Protein AF-A0ABD2KGS9-F1 (afdb_monomer_lite)

pLDDT: mean 76.17, std 18.94, range [27.75, 94.12]

Structure (mmCIF, N/CA/C/O backbone):
data_AF-A0ABD2KGS9-F1
#
_entry.id   AF-A0ABD2KGS9-F1
#
loop_
_atom_site.group_PDB
_atom_site.id
_atom_site.type_symbol
_atom_site.label_atom_id
_atom_site.label_alt_id
_atom_site.label_comp_id
_atom_site.label_asym_id
_atom_site.label_entity_id
_atom_site.label_seq_id
_atom_site.pdbx_PDB_ins_code
_atom_site.Cartn_x
_atom_site.Cartn_y
_atom_site.Cartn_z
_atom_site.occupancy
_atom_site.B_iso_or_equiv
_atom_site.auth_seq_id
_atom_site.auth_comp_id
_atom_site.auth_asym_id
_atom_site.auth_atom_id
_atom_site.pdbx_PDB_model_num
ATOM 1 N N . MET A 1 1 ? 25.150 28.101 -69.574 1.00 41.12 1 MET A N 1
ATOM 2 C CA . MET A 1 1 ? 26.109 28.649 -70.566 1.00 41.12 1 MET A CA 1
ATOM 3 C C . MET A 1 1 ? 27.045 29.730 -70.005 1.00 41.12 1 MET A C 1
ATOM 5 O O . MET A 1 1 ? 28.143 29.853 -70.524 1.00 41.12 1 MET A O 1
ATOM 9 N N . SER A 1 2 ? 26.697 30.440 -68.920 1.00 49.00 2 SER A N 1
ATOM 10 C CA . SER A 1 2 ? 27.538 31.508 -68.332 1.00 49.00 2 SER A CA 1
ATOM 11 C C . SER A 1 2 ? 28.884 31.033 -67.732 1.00 49.00 2 SER A C 1
ATOM 13 O O . SER A 1 2 ? 29.925 31.628 -67.996 1.00 49.00 2 SER A O 1
ATOM 15 N N . PHE A 1 3 ? 28.912 29.901 -67.014 1.00 45.78 3 PHE A N 1
ATOM 16 C CA . PHE A 1 3 ? 30.127 29.420 -66.328 1.00 45.78 3 PHE A CA 1
ATOM 17 C C . PHE A 1 3 ? 31.269 28.973 -67.258 1.00 45.78 3 PHE A C 1
ATOM 19 O O . PHE A 1 3 ? 32.430 29.239 -66.960 1.00 45.78 3 PHE A O 1
ATOM 26 N N . LYS A 1 4 ? 30.957 28.325 -68.393 1.00 53.78 4 LYS A N 1
ATOM 27 C CA . LYS A 1 4 ? 31.978 27.958 -69.395 1.00 53.78 4 LYS A CA 1
ATOM 28 C C . LYS A 1 4 ? 32.600 29.213 -70.008 1.00 53.78 4 LYS A C 1
ATOM 30 O O . LYS A 1 4 ? 33.811 29.352 -69.982 1.00 53.78 4 LYS A O 1
ATOM 35 N N . SER A 1 5 ? 31.770 30.183 -70.400 1.00 55.91 5 SER A N 1
ATOM 36 C CA . SER A 1 5 ? 32.250 31.462 -70.938 1.00 55.91 5 SER A CA 1
ATOM 37 C C . SER A 1 5 ? 33.110 32.247 -69.937 1.00 55.91 5 SER A C 1
ATOM 39 O O . SER A 1 5 ? 34.091 32.856 -70.340 1.00 55.91 5 SER A O 1
ATOM 41 N N . SER A 1 6 ? 32.796 32.205 -68.636 1.00 67.62 6 SER A N 1
ATOM 42 C CA . SER A 1 6 ? 33.619 32.858 -67.608 1.00 67.62 6 SER A CA 1
ATOM 43 C C . SER A 1 6 ? 34.968 32.170 -67.399 1.00 67.62 6 SER A C 1
ATOM 45 O O . SER A 1 6 ? 35.981 32.852 -67.299 1.00 67.62 6 SER A O 1
ATOM 47 N N . ARG A 1 7 ? 34.996 30.833 -67.338 1.00 73.69 7 ARG A N 1
ATOM 48 C CA . ARG A 1 7 ? 36.241 30.069 -67.176 1.00 73.69 7 ARG A CA 1
ATOM 49 C C . ARG A 1 7 ? 37.152 30.230 -68.386 1.00 73.69 7 ARG A C 1
ATOM 51 O O . ARG A 1 7 ? 38.348 30.434 -68.226 1.00 73.69 7 ARG A O 1
ATOM 58 N N . ASP A 1 8 ? 36.576 30.146 -69.579 1.00 76.56 8 ASP A N 1
ATOM 59 C CA . ASP A 1 8 ? 37.339 30.206 -70.819 1.00 76.56 8 ASP A CA 1
ATOM 60 C C . ASP A 1 8 ? 37.944 31.621 -71.005 1.00 76.56 8 ASP A C 1
ATOM 62 O O . ASP A 1 8 ? 39.112 31.731 -71.362 1.00 76.56 8 ASP A O 1
ATOM 66 N N . LYS A 1 9 ? 37.241 32.689 -70.581 1.00 78.00 9 LYS A N 1
ATOM 67 C CA . LYS A 1 9 ? 37.803 34.054 -70.460 1.00 78.00 9 LYS A CA 1
ATOM 68 C C . LYS A 1 9 ? 38.921 34.167 -69.419 1.00 78.00 9 LYS A C 1
ATOM 70 O O . LYS A 1 9 ? 39.892 34.882 -69.633 1.00 78.00 9 LYS A O 1
ATOM 75 N N . SER A 1 10 ? 38.804 33.490 -68.275 1.00 79.06 10 SER A N 1
ATOM 76 C CA . SER A 1 10 ? 39.870 33.486 -67.262 1.00 79.06 10 SER A CA 1
ATOM 77 C C . SER A 1 10 ? 41.140 32.800 -67.767 1.00 79.06 10 SER A C 1
ATOM 79 O O . SER A 1 10 ? 42.231 33.282 -67.485 1.00 79.06 10 SER A O 1
ATOM 81 N N . ILE A 1 11 ? 41.007 31.713 -68.532 1.00 82.62 11 ILE A N 1
ATOM 82 C CA . ILE A 1 11 ? 42.145 31.035 -69.171 1.00 82.62 11 ILE A CA 1
ATOM 83 C C . ILE A 1 11 ? 42.798 31.963 -70.200 1.00 82.62 11 ILE A C 1
ATOM 85 O O . ILE A 1 11 ? 44.017 32.105 -70.209 1.00 82.62 11 ILE A O 1
ATOM 89 N N . GLU A 1 12 ? 41.993 32.638 -71.018 1.00 82.81 12 GLU A N 1
ATOM 90 C CA . GLU A 1 12 ? 42.474 33.602 -72.009 1.00 82.81 12 GLU A CA 1
ATOM 91 C C . GLU A 1 12 ? 43.235 34.770 -71.358 1.00 82.81 12 GLU A C 1
ATOM 93 O O . GLU A 1 12 ? 44.337 35.102 -71.788 1.00 82.81 12 GLU A O 1
ATOM 98 N N . ASN A 1 13 ? 42.733 35.311 -70.244 1.00 84.12 13 ASN A N 1
ATOM 99 C CA . ASN A 1 13 ? 43.433 36.347 -69.477 1.00 84.12 13 ASN A CA 1
ATOM 100 C C . ASN A 1 13 ? 44.785 35.871 -68.921 1.00 84.12 13 ASN A C 1
ATOM 102 O O . ASN A 1 13 ? 45.745 36.639 -68.921 1.00 84.12 13 ASN A O 1
ATOM 106 N N . VAL A 1 14 ? 44.880 34.619 -68.455 1.00 83.94 14 VAL A N 1
ATOM 107 C CA . VAL A 1 14 ? 46.152 34.042 -67.982 1.00 83.94 14 VAL A CA 1
ATOM 108 C C . VAL A 1 14 ? 47.148 33.926 -69.136 1.00 83.94 14 VAL A C 1
ATOM 110 O O . VAL A 1 14 ? 48.306 34.298 -68.972 1.00 83.94 14 VAL A O 1
ATOM 113 N N . ILE A 1 15 ? 46.700 33.480 -70.312 1.00 86.38 15 ILE A N 1
ATOM 114 C CA . ILE A 1 15 ? 47.547 33.387 -71.509 1.00 86.38 15 ILE A CA 1
ATOM 115 C C . ILE A 1 15 ? 48.063 34.774 -71.917 1.00 86.38 15 ILE A C 1
ATOM 117 O O . ILE A 1 15 ? 49.263 34.932 -72.130 1.00 86.38 15 ILE A O 1
ATOM 121 N N . ILE A 1 16 ? 47.187 35.783 -71.961 1.00 85.94 16 ILE A N 1
ATOM 122 C CA . ILE A 1 16 ? 47.559 37.166 -72.301 1.00 85.94 16 ILE A CA 1
ATOM 123 C C . ILE A 1 16 ? 48.549 37.736 -71.277 1.00 85.94 16 ILE A C 1
ATOM 125 O O . ILE A 1 16 ? 49.532 38.368 -71.657 1.00 85.94 16 ILE A O 1
ATOM 129 N N . SER A 1 17 ? 48.332 37.493 -69.980 1.00 86.12 17 SER A N 1
ATOM 130 C CA . SER A 1 17 ? 49.251 37.947 -68.931 1.00 86.12 17 SER A CA 1
ATOM 131 C C . SER A 1 17 ? 50.634 37.321 -69.095 1.00 86.12 17 SER A C 1
ATOM 133 O O . SER A 1 17 ? 51.626 38.037 -69.057 1.00 86.12 17 SER A O 1
ATOM 135 N N . VAL A 1 18 ? 50.707 36.009 -69.335 1.00 85.38 18 VAL A N 1
ATOM 136 C CA . VAL A 1 18 ? 51.978 35.312 -69.573 1.00 85.38 18 VAL A CA 1
ATOM 137 C C . VAL A 1 18 ? 52.679 35.873 -70.815 1.00 85.38 18 VAL A C 1
ATOM 139 O O . VAL A 1 18 ? 53.872 36.159 -70.767 1.00 85.38 18 VAL A O 1
ATOM 142 N N . GLN A 1 19 ? 51.948 36.110 -71.908 1.00 85.12 19 GLN A N 1
ATOM 143 C CA . GLN A 1 19 ? 52.502 36.698 -73.134 1.00 85.12 19 GLN A CA 1
ATOM 144 C C . GLN A 1 19 ? 53.057 38.114 -72.923 1.00 85.12 19 GLN A C 1
ATOM 146 O O . GLN A 1 19 ? 54.140 38.420 -73.422 1.00 85.12 19 GLN A O 1
ATOM 151 N N . ASN A 1 20 ? 52.356 38.960 -72.165 1.00 86.50 20 ASN A N 1
ATOM 152 C CA . ASN A 1 20 ? 52.815 40.312 -71.848 1.00 86.50 20 ASN A CA 1
ATOM 153 C C . ASN A 1 20 ? 54.090 40.297 -70.989 1.00 86.50 20 ASN A C 1
ATOM 155 O O . ASN A 1 20 ? 55.019 41.050 -71.277 1.00 86.50 20 ASN A O 1
ATOM 159 N N . GLU A 1 21 ? 54.169 39.413 -69.989 1.00 85.69 21 GLU A N 1
ATOM 160 C CA . GLU A 1 21 ? 55.353 39.272 -69.129 1.00 85.69 21 GLU A CA 1
ATOM 161 C C . GLU A 1 21 ? 56.570 38.744 -69.903 1.00 85.69 21 GLU A C 1
ATOM 163 O O . GLU A 1 21 ? 57.668 39.278 -69.759 1.00 85.69 21 GLU A O 1
ATOM 168 N N . PHE A 1 22 ? 56.397 37.763 -70.799 1.00 83.31 22 PHE A N 1
ATOM 169 C CA . PHE A 1 22 ? 57.482 37.337 -71.697 1.00 83.31 22 PHE A CA 1
ATOM 170 C C . PHE A 1 22 ? 57.884 38.438 -72.690 1.00 83.31 22 PHE A C 1
ATOM 172 O O . PHE A 1 22 ? 59.067 38.587 -73.000 1.00 83.31 22 PHE A O 1
ATOM 179 N N . GLY A 1 23 ? 56.928 39.250 -73.156 1.00 83.19 23 GLY A N 1
ATOM 180 C CA . GLY A 1 23 ? 57.206 40.444 -73.955 1.00 83.19 23 GLY A CA 1
ATOM 181 C C . GLY A 1 23 ? 58.060 41.469 -73.202 1.00 83.19 23 GLY A C 1
ATOM 182 O O . GLY A 1 23 ? 59.012 42.009 -73.763 1.00 83.19 23 GLY A O 1
ATOM 183 N N . TYR A 1 24 ? 57.771 41.689 -71.919 1.00 86.62 24 TYR A N 1
ATOM 184 C CA . TYR A 1 24 ? 58.546 42.575 -71.050 1.00 86.62 24 TYR A CA 1
ATOM 185 C C . TYR A 1 24 ? 59.936 42.008 -70.716 1.00 86.62 24 TYR A C 1
ATOM 187 O O . TYR A 1 24 ? 60.931 42.728 -70.794 1.00 86.62 24 TYR A O 1
ATOM 195 N N . LEU A 1 25 ? 60.041 40.705 -70.432 1.00 83.31 25 LEU A N 1
ATOM 196 C CA . LEU A 1 25 ? 61.323 40.019 -70.229 1.00 83.31 25 LEU A CA 1
ATOM 197 C C . LEU A 1 25 ? 62.237 40.144 -71.453 1.00 83.31 25 LEU A C 1
ATOM 199 O O . LEU A 1 25 ? 63.425 40.419 -71.294 1.00 83.31 25 LEU A O 1
ATOM 203 N N . ASN A 1 26 ? 61.686 40.037 -72.665 1.00 82.88 26 ASN A N 1
ATOM 204 C CA . ASN A 1 26 ? 62.447 40.256 -73.895 1.00 82.88 26 ASN A CA 1
ATOM 205 C C . ASN A 1 26 ? 63.000 41.688 -73.996 1.00 82.88 26 ASN A C 1
ATOM 207 O O . ASN A 1 26 ? 64.177 41.851 -74.308 1.00 82.88 26 ASN A O 1
ATOM 211 N N . GLN A 1 27 ? 62.210 42.710 -73.643 1.00 84.94 27 GLN A N 1
ATOM 212 C CA . GLN A 1 27 ? 62.681 44.105 -73.602 1.00 84.94 27 GLN A CA 1
ATOM 213 C C . GLN A 1 27 ? 63.803 44.315 -72.567 1.00 84.94 27 GLN A C 1
ATOM 215 O O . GLN A 1 27 ? 64.770 45.044 -72.815 1.00 84.94 27 GLN A O 1
ATOM 220 N N . LEU A 1 28 ? 63.714 43.655 -71.406 1.00 85.06 28 LEU A N 1
ATOM 221 C CA . LEU A 1 28 ? 64.772 43.684 -70.392 1.00 85.06 28 LEU A CA 1
ATOM 222 C C . LEU A 1 28 ? 66.054 43.002 -70.887 1.00 85.06 28 LEU A C 1
ATOM 224 O O . LEU A 1 28 ? 67.150 43.523 -70.678 1.00 85.06 28 LEU A O 1
ATOM 228 N N . TRP A 1 29 ? 65.938 41.863 -71.569 1.00 87.50 29 TRP A N 1
ATOM 229 C CA . TRP A 1 29 ? 67.087 41.163 -72.146 1.00 87.50 29 TRP A CA 1
ATOM 230 C C . TRP A 1 29 ? 67.730 41.935 -73.304 1.00 87.50 29 TRP A C 1
ATOM 232 O O . TRP A 1 29 ? 68.954 41.884 -73.450 1.00 87.50 29 TRP A O 1
ATOM 242 N N . ASP A 1 30 ? 66.944 42.699 -74.069 1.00 84.62 30 ASP A N 1
ATOM 243 C CA . ASP A 1 30 ? 67.439 43.628 -75.094 1.00 84.62 30 ASP A CA 1
ATOM 244 C C . ASP A 1 30 ? 68.266 44.766 -74.496 1.00 84.62 30 ASP A C 1
ATOM 246 O O . ASP A 1 30 ? 69.309 45.118 -75.044 1.00 84.62 30 ASP A O 1
ATOM 250 N N . THR A 1 31 ? 67.864 45.274 -73.329 1.00 86.25 31 THR A N 1
ATOM 251 C CA . THR A 1 31 ? 68.583 46.343 -72.612 1.00 86.25 31 THR A CA 1
ATOM 252 C C . THR A 1 31 ? 69.972 45.896 -72.135 1.00 86.25 31 THR A C 1
ATOM 254 O O . THR A 1 31 ? 70.900 46.699 -72.073 1.00 86.25 31 THR A O 1
ATOM 257 N N . VAL A 1 32 ? 70.137 44.609 -71.812 1.00 85.25 32 VAL A N 1
ATOM 258 C CA . VAL A 1 32 ? 71.401 44.026 -71.319 1.00 85.25 32 VAL A CA 1
ATOM 259 C C . VAL A 1 32 ? 72.200 43.349 -72.450 1.00 85.25 32 VAL A C 1
ATOM 261 O O . VAL A 1 32 ? 73.261 42.786 -72.201 1.00 85.25 32 VAL A O 1
ATOM 264 N N . HIS A 1 33 ? 71.721 43.407 -73.702 1.00 79.38 33 HIS A N 1
ATOM 265 C CA . HIS A 1 33 ? 72.323 42.743 -74.868 1.00 79.38 33 HIS A CA 1
ATOM 266 C C . HIS A 1 33 ? 72.611 41.242 -74.651 1.00 79.38 33 HIS A C 1
ATOM 268 O O . HIS A 1 33 ? 73.659 40.733 -75.044 1.00 79.38 33 HIS A O 1
ATOM 274 N N . MET A 1 34 ? 71.673 40.523 -74.024 1.00 82.88 34 MET A N 1
ATOM 275 C CA . MET A 1 34 ? 71.798 39.077 -73.791 1.00 82.88 34 MET A CA 1
ATOM 276 C C . MET A 1 34 ? 71.749 38.299 -75.113 1.00 82.88 34 MET A C 1
ATOM 278 O O . MET A 1 34 ? 70.904 38.595 -75.962 1.00 82.88 34 MET A O 1
ATOM 282 N N . ASP A 1 35 ? 72.613 37.296 -75.268 1.00 85.62 35 ASP A N 1
ATOM 283 C CA . ASP A 1 35 ? 72.677 36.431 -76.443 1.00 85.62 35 ASP A CA 1
ATOM 284 C C . ASP A 1 35 ? 71.464 35.490 -76.539 1.00 85.62 35 ASP A C 1
ATOM 286 O O . ASP A 1 35 ? 70.874 35.081 -75.538 1.00 85.62 35 ASP A O 1
ATOM 290 N N . LEU A 1 36 ? 71.079 35.159 -77.775 1.00 80.88 36 LEU A N 1
ATOM 291 C CA . LEU A 1 36 ? 69.910 34.326 -78.082 1.00 80.88 36 LEU A CA 1
ATOM 292 C C . LEU A 1 36 ? 69.905 32.969 -77.347 1.00 80.88 36 LEU A C 1
ATOM 294 O O . LEU A 1 36 ? 68.881 32.672 -76.733 1.00 80.88 36 LEU A O 1
ATOM 298 N N . PRO A 1 37 ? 71.012 32.197 -77.296 1.00 83.69 37 PRO A N 1
ATOM 299 C CA . PRO A 1 37 ? 71.031 30.907 -76.598 1.00 83.69 37 PRO A CA 1
ATOM 300 C C . PRO A 1 37 ? 70.708 31.014 -75.100 1.00 83.69 37 PRO A C 1
ATOM 302 O O . PRO A 1 37 ? 69.987 30.183 -74.552 1.00 83.69 37 PRO A O 1
ATOM 305 N N . THR A 1 38 ? 71.194 32.062 -74.425 1.00 82.62 38 THR A N 1
ATOM 306 C CA . THR A 1 38 ? 70.916 32.284 -72.996 1.00 82.62 38 THR A CA 1
ATOM 307 C C . THR A 1 38 ? 69.462 32.697 -72.754 1.00 82.62 38 THR A C 1
ATOM 309 O O . THR A 1 38 ? 68.870 32.308 -71.744 1.00 82.62 38 THR A O 1
ATOM 312 N N . ARG A 1 39 ? 68.857 33.460 -73.676 1.00 84.56 39 ARG A N 1
ATOM 313 C CA . ARG A 1 39 ? 67.427 33.810 -73.609 1.00 84.56 39 ARG A CA 1
ATOM 314 C C . ARG A 1 39 ? 66.546 32.586 -73.813 1.00 84.56 39 ARG A C 1
ATOM 316 O O . ARG A 1 39 ? 65.623 32.385 -73.032 1.00 84.56 39 ARG A O 1
ATOM 323 N N . GLU A 1 40 ? 66.850 31.771 -74.821 1.00 83.19 40 GLU A N 1
ATOM 324 C CA . GLU A 1 40 ? 66.139 30.517 -75.097 1.00 83.19 40 GLU A CA 1
ATOM 325 C C . GLU A 1 40 ? 66.182 29.596 -73.875 1.00 83.19 40 GLU A C 1
ATOM 327 O O . GLU A 1 40 ? 65.127 29.190 -73.400 1.00 83.19 40 GLU A O 1
ATOM 332 N N . CYS A 1 41 ? 67.357 29.410 -73.265 1.00 85.25 41 CYS A N 1
ATOM 333 C CA . CYS A 1 41 ? 67.514 28.624 -72.038 1.00 85.25 41 CYS A CA 1
ATOM 334 C C . CYS A 1 41 ? 66.646 29.150 -70.873 1.00 85.25 41 CYS A C 1
ATOM 336 O O . CYS A 1 41 ? 65.931 28.389 -70.226 1.00 85.25 41 CYS A O 1
ATOM 338 N N . ARG A 1 42 ? 66.614 30.471 -70.632 1.00 85.38 42 ARG A N 1
ATOM 339 C CA . ARG A 1 42 ? 65.773 31.065 -69.570 1.00 85.38 42 ARG A CA 1
ATOM 340 C C . ARG A 1 42 ? 64.272 30.960 -69.853 1.00 85.38 42 ARG A C 1
ATOM 342 O O . ARG A 1 42 ? 63.481 30.819 -68.919 1.00 85.38 42 ARG A O 1
ATOM 349 N N . VAL A 1 43 ? 63.861 31.058 -71.119 1.00 84.94 43 VAL A N 1
ATOM 350 C CA . VAL A 1 43 ? 62.463 30.840 -71.528 1.00 84.94 43 VAL A CA 1
ATOM 351 C C . VAL A 1 43 ? 62.083 29.372 -71.359 1.00 84.94 43 VAL A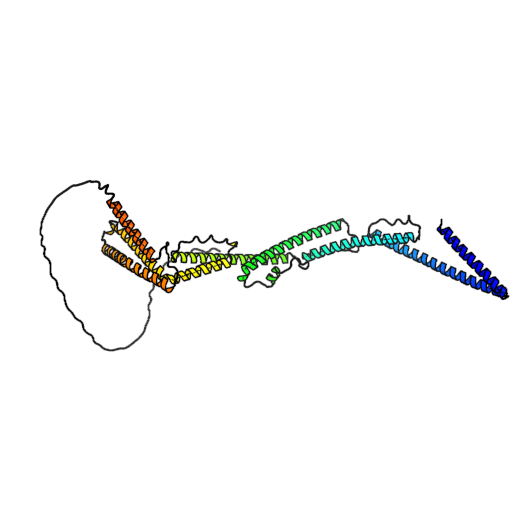 C 1
ATOM 353 O O . VAL A 1 43 ? 60.986 29.093 -70.875 1.00 84.94 43 VAL A O 1
ATOM 356 N N . GLU A 1 44 ? 62.976 28.449 -71.711 1.00 85.38 44 GLU A N 1
ATOM 357 C CA . GLU A 1 44 ? 62.795 27.010 -71.514 1.00 85.38 44 GLU A CA 1
ATOM 358 C C . GLU A 1 44 ? 62.632 26.672 -70.030 1.00 85.38 44 GLU A C 1
ATOM 360 O O . GLU A 1 44 ? 61.642 26.033 -69.677 1.00 85.38 44 GLU A O 1
ATOM 365 N N . GLU A 1 45 ? 63.497 27.191 -69.151 1.00 85.88 45 GLU A N 1
ATOM 366 C CA . GLU A 1 45 ? 63.371 27.034 -67.694 1.00 85.88 45 GLU A CA 1
ATOM 367 C C . GLU A 1 45 ? 62.014 27.556 -67.185 1.00 85.88 45 GLU A C 1
ATOM 369 O O . GLU A 1 45 ? 61.298 26.867 -66.454 1.00 85.88 45 GLU A O 1
ATOM 374 N N . ALA A 1 46 ? 61.603 28.760 -67.602 1.00 85.25 46 ALA A N 1
ATOM 375 C CA . ALA A 1 46 ? 60.315 29.341 -67.216 1.00 85.25 46 ALA A CA 1
ATOM 376 C C . ALA A 1 46 ? 59.116 28.515 -67.722 1.00 85.25 46 ALA A C 1
ATOM 378 O O . ALA A 1 46 ? 58.133 28.321 -66.996 1.00 85.25 46 ALA A O 1
ATOM 379 N N . CYS A 1 47 ? 59.191 27.996 -68.950 1.00 84.31 47 CYS A N 1
ATOM 380 C CA . CYS A 1 47 ? 58.181 27.100 -69.506 1.00 84.31 47 CYS A CA 1
ATOM 381 C C . CYS A 1 47 ? 58.140 25.764 -68.758 1.00 84.31 47 CYS A C 1
ATOM 383 O O . CYS A 1 47 ? 57.050 25.264 -68.475 1.00 84.31 47 CYS A O 1
ATOM 385 N N . GLU A 1 48 ? 59.292 25.218 -68.372 1.00 89.38 48 GLU A N 1
ATOM 386 C CA . GLU A 1 48 ? 59.390 24.006 -67.565 1.00 89.38 48 GLU A CA 1
ATOM 387 C C . GLU A 1 48 ? 58.717 24.199 -66.197 1.00 89.38 48 GLU A C 1
ATOM 389 O O . GLU A 1 48 ? 57.906 23.365 -65.785 1.00 89.38 48 GLU A O 1
ATOM 394 N N . PHE A 1 49 ? 58.941 25.335 -65.525 1.00 88.88 49 PHE A N 1
ATOM 395 C CA . PHE A 1 49 ? 58.251 25.667 -64.272 1.00 88.88 49 PHE A CA 1
ATOM 396 C C . PHE A 1 49 ? 56.726 25.743 -64.437 1.00 88.88 49 PHE A C 1
ATOM 398 O O . PHE A 1 49 ? 55.993 25.171 -63.623 1.00 88.88 49 PHE A O 1
ATOM 405 N N . MET A 1 50 ? 56.230 26.401 -65.491 1.00 87.81 50 MET A N 1
ATOM 406 C CA . MET A 1 50 ? 54.787 26.480 -65.766 1.00 87.81 50 MET A CA 1
ATOM 407 C C . MET A 1 50 ? 54.182 25.102 -66.063 1.00 87.81 50 MET A C 1
ATOM 409 O O . MET A 1 50 ? 53.113 24.768 -65.542 1.00 87.81 50 MET A O 1
ATOM 413 N N . ILE A 1 51 ? 54.867 24.274 -66.857 1.00 87.56 51 ILE A N 1
ATOM 414 C CA . ILE A 1 51 ? 54.437 22.904 -67.160 1.00 87.56 51 ILE A CA 1
ATOM 415 C C . ILE A 1 51 ? 54.393 22.069 -65.879 1.00 87.56 51 ILE A C 1
ATOM 417 O O . ILE A 1 51 ? 53.398 21.384 -65.631 1.00 87.56 51 ILE A O 1
ATOM 421 N N . ASN A 1 52 ? 55.423 22.155 -65.038 1.00 91.94 52 ASN A N 1
ATOM 422 C CA . ASN A 1 52 ? 55.479 21.448 -63.762 1.00 91.94 52 ASN A CA 1
ATOM 423 C C . ASN A 1 52 ? 54.327 21.864 -62.836 1.00 91.94 52 ASN A C 1
ATOM 425 O O . ASN A 1 52 ? 53.658 20.997 -62.270 1.00 91.94 52 ASN A O 1
ATOM 429 N N . LEU A 1 53 ? 54.018 23.161 -62.736 1.00 91.12 53 LEU A N 1
ATOM 430 C CA . LEU A 1 53 ? 52.884 23.649 -61.944 1.00 91.12 53 LEU A CA 1
ATOM 431 C C . LEU A 1 53 ? 51.542 23.101 -62.458 1.00 91.12 53 LEU A C 1
ATOM 433 O O . LEU A 1 53 ? 50.740 22.591 -61.673 1.00 91.12 53 LEU A O 1
ATOM 437 N N . LEU A 1 54 ? 51.304 23.141 -63.773 1.00 88.94 54 LEU A N 1
ATOM 438 C CA . LEU A 1 54 ? 50.087 22.586 -64.376 1.00 88.94 54 LEU A CA 1
ATOM 439 C C . LEU A 1 54 ? 49.981 21.071 -64.166 1.00 88.94 54 LEU A C 1
ATOM 441 O O . LEU A 1 54 ? 48.889 20.557 -63.926 1.00 88.94 54 LEU A O 1
ATOM 445 N N . GLN A 1 55 ? 51.101 20.345 -64.206 1.00 91.06 55 GLN A N 1
ATOM 446 C CA . GLN A 1 55 ? 51.129 18.918 -63.887 1.00 91.06 55 GLN A CA 1
ATOM 447 C C . GLN A 1 55 ? 50.806 18.644 -62.415 1.00 91.06 55 GLN A C 1
ATOM 449 O O . GLN A 1 55 ? 50.106 17.672 -62.132 1.00 91.06 55 GLN A O 1
ATOM 454 N N . VAL A 1 56 ? 51.283 19.477 -61.484 1.00 92.44 56 VAL A N 1
ATOM 455 C CA . VAL A 1 56 ? 50.941 19.372 -60.056 1.00 92.44 56 VAL A CA 1
ATOM 456 C C . VAL A 1 56 ? 49.440 19.578 -59.851 1.00 92.44 56 VAL A C 1
ATOM 458 O O . VAL A 1 56 ? 48.807 18.735 -59.216 1.00 92.44 56 VAL A O 1
ATOM 461 N N . ILE A 1 57 ? 48.858 20.621 -60.454 1.00 90.44 57 ILE A N 1
ATOM 462 C CA . ILE A 1 57 ? 47.413 20.897 -60.383 1.00 90.44 57 ILE A CA 1
ATOM 463 C C . ILE A 1 57 ? 46.612 19.750 -61.009 1.00 90.44 57 ILE A C 1
ATOM 465 O O . ILE A 1 57 ? 45.651 19.255 -60.425 1.00 90.44 57 ILE A O 1
ATOM 469 N N . ARG A 1 58 ? 47.025 19.253 -62.180 1.00 91.12 58 ARG A N 1
ATOM 470 C CA . ARG A 1 58 ? 46.355 18.112 -62.817 1.00 91.12 58 ARG A CA 1
ATOM 471 C C . ARG A 1 58 ? 46.389 16.875 -61.920 1.00 91.12 58 ARG A C 1
ATOM 473 O O . ARG A 1 58 ? 45.360 16.238 -61.728 1.00 91.12 58 ARG A O 1
ATOM 480 N N . LYS A 1 59 ? 47.547 16.555 -61.334 1.00 90.44 59 LYS A N 1
ATOM 481 C CA . LYS A 1 59 ? 47.701 15.419 -60.412 1.00 90.44 59 LYS A CA 1
ATOM 482 C C . LYS A 1 59 ? 46.841 15.575 -59.153 1.00 90.44 59 LYS A C 1
ATOM 484 O O . LYS A 1 59 ? 46.300 14.572 -58.686 1.00 90.44 59 LYS A O 1
ATOM 489 N N . SER A 1 60 ? 46.703 16.787 -58.603 1.00 90.62 60 SER A N 1
ATOM 490 C CA . SER A 1 60 ? 45.832 17.024 -57.444 1.00 90.62 60 SER A CA 1
ATOM 491 C C . SER A 1 60 ? 44.356 16.860 -57.797 1.00 90.62 60 SER A C 1
ATOM 493 O O . SER A 1 60 ? 43.646 16.179 -57.065 1.00 90.62 60 SER A O 1
ATOM 495 N N . GLU A 1 61 ? 43.902 17.382 -58.938 1.00 88.88 61 GLU A N 1
ATOM 496 C CA . GLU A 1 61 ? 42.516 17.208 -59.398 1.00 88.88 61 GLU A CA 1
ATOM 497 C C . GLU A 1 61 ? 42.205 15.743 -59.745 1.00 88.88 61 GLU A C 1
ATOM 499 O O . GLU A 1 61 ? 41.173 15.208 -59.345 1.00 88.88 61 GLU A O 1
ATOM 504 N N . GLU A 1 62 ? 43.126 15.036 -60.412 1.00 87.88 62 GLU A N 1
ATOM 505 C CA . GLU A 1 62 ? 43.011 13.591 -60.655 1.00 87.88 62 GLU A CA 1
ATOM 506 C C . GLU A 1 62 ? 42.894 12.802 -59.343 1.00 87.88 62 GLU A C 1
ATOM 508 O O . GLU A 1 62 ? 42.157 11.816 -59.274 1.00 87.88 62 GLU A O 1
ATOM 513 N N . LYS A 1 63 ? 43.613 13.223 -58.294 1.00 89.75 63 LYS A N 1
ATOM 514 C CA . LYS A 1 63 ? 43.496 12.630 -56.959 1.00 89.75 63 LYS A CA 1
ATOM 515 C C . LYS A 1 63 ? 42.116 12.901 -56.355 1.00 89.75 63 LYS A C 1
ATOM 517 O O . LYS A 1 63 ? 41.471 11.945 -55.946 1.00 89.75 63 LYS A O 1
ATOM 522 N N . VAL A 1 64 ? 41.635 14.145 -56.381 1.00 87.06 64 VAL A N 1
ATOM 523 C CA . VAL A 1 64 ? 40.295 14.511 -55.884 1.00 87.06 64 VAL A CA 1
ATOM 524 C C . VAL A 1 64 ? 39.204 13.695 -56.583 1.00 87.06 64 VAL A C 1
ATOM 526 O O . VAL A 1 64 ? 38.304 13.177 -55.929 1.00 87.06 64 VAL A O 1
ATOM 529 N N . VAL A 1 65 ? 39.300 13.510 -57.902 1.00 86.12 65 VAL A N 1
ATOM 530 C CA . VAL A 1 65 ? 38.350 12.678 -58.656 1.00 86.12 65 VAL A CA 1
ATOM 531 C C . VAL A 1 65 ? 38.416 11.209 -58.223 1.00 86.12 65 VAL A C 1
ATOM 533 O O . VAL A 1 65 ? 37.368 10.588 -58.054 1.00 86.12 65 VAL A O 1
ATOM 536 N N . ARG A 1 66 ? 39.615 10.642 -58.023 1.00 86.12 66 ARG A N 1
ATOM 537 C CA . ARG A 1 66 ? 39.766 9.264 -57.516 1.00 86.12 66 ARG A CA 1
ATOM 538 C C . ARG A 1 66 ? 39.165 9.101 -56.120 1.00 86.12 66 ARG A C 1
ATOM 540 O O . ARG A 1 66 ? 38.436 8.135 -55.902 1.00 86.12 66 ARG A O 1
ATOM 547 N N . ASP A 1 67 ? 39.419 10.052 -55.226 1.00 86.31 67 ASP A N 1
ATOM 548 C CA . ASP A 1 67 ? 38.906 10.041 -53.854 1.00 86.31 67 ASP A CA 1
ATOM 549 C C . ASP A 1 67 ? 37.364 10.107 -53.855 1.00 86.31 67 ASP A C 1
ATOM 551 O O . ASP A 1 67 ? 36.711 9.278 -53.225 1.00 86.31 67 ASP A O 1
ATOM 555 N N . ILE A 1 68 ? 36.763 10.985 -54.673 1.00 85.44 68 ILE A N 1
ATOM 556 C CA . ILE A 1 68 ? 35.298 11.078 -54.832 1.00 85.44 68 ILE A CA 1
ATOM 557 C C . ILE A 1 68 ? 34.693 9.769 -55.358 1.00 85.44 68 ILE A C 1
ATOM 559 O O . ILE A 1 68 ? 33.627 9.360 -54.903 1.00 85.44 68 ILE A O 1
ATOM 563 N N . VAL A 1 69 ? 35.337 9.107 -56.325 1.00 84.12 69 VAL A N 1
ATOM 564 C CA . VAL A 1 69 ? 34.842 7.830 -56.869 1.00 84.12 69 VAL A CA 1
ATOM 565 C C . VAL A 1 69 ? 34.906 6.722 -55.817 1.00 84.12 69 VAL A C 1
ATOM 567 O O . VAL A 1 69 ? 33.933 5.986 -55.664 1.00 84.12 69 VAL A O 1
ATOM 570 N N . SER A 1 70 ? 36.000 6.639 -55.057 1.00 86.69 70 SER A N 1
ATOM 571 C CA . SER A 1 70 ? 36.125 5.695 -53.941 1.00 86.69 70 SER A CA 1
ATOM 572 C C . SER A 1 70 ? 35.050 5.939 -52.874 1.00 86.69 70 SER A C 1
ATOM 574 O O . SER A 1 70 ? 34.374 5.006 -52.437 1.00 86.69 70 SER A O 1
ATOM 576 N N . ASP A 1 71 ? 34.833 7.199 -52.490 1.00 86.69 71 ASP A N 1
ATOM 577 C CA . ASP A 1 71 ? 33.810 7.574 -51.510 1.00 86.69 71 ASP A CA 1
ATOM 578 C C . ASP A 1 71 ? 32.393 7.248 -51.993 1.00 86.69 71 ASP A C 1
ATOM 580 O O . ASP A 1 71 ? 31.558 6.786 -51.208 1.00 86.69 71 ASP A O 1
ATOM 584 N N . LEU A 1 72 ? 32.114 7.447 -53.286 1.00 85.19 72 LEU A N 1
ATOM 585 C CA . LEU A 1 72 ? 30.845 7.061 -53.901 1.00 85.19 72 LEU A CA 1
ATOM 586 C C . LEU A 1 72 ? 30.601 5.556 -53.768 1.00 85.19 72 LEU A C 1
ATOM 588 O O . LEU A 1 72 ? 29.536 5.172 -53.292 1.00 85.19 72 LEU A O 1
ATOM 592 N N . GLU A 1 73 ? 31.580 4.711 -54.097 1.00 85.00 73 GLU A N 1
ATOM 593 C CA . GLU A 1 73 ? 31.436 3.253 -53.989 1.00 85.00 73 GLU A CA 1
ATOM 594 C C . GLU A 1 73 ? 31.174 2.799 -52.545 1.00 85.00 73 GLU A C 1
ATOM 596 O O . GLU A 1 73 ? 30.321 1.940 -52.296 1.00 85.00 73 GLU A O 1
ATOM 601 N N . ILE A 1 74 ? 31.876 3.390 -51.572 1.00 88.00 74 ILE A N 1
ATOM 602 C CA . ILE A 1 74 ? 31.683 3.097 -50.145 1.00 88.00 74 ILE A CA 1
ATOM 603 C C . ILE A 1 74 ? 30.260 3.470 -49.716 1.00 88.00 74 ILE A C 1
ATOM 605 O O . ILE A 1 74 ? 29.575 2.690 -49.046 1.00 88.00 74 ILE A O 1
ATOM 609 N N . ARG A 1 75 ? 29.785 4.653 -50.116 1.00 83.19 75 ARG A N 1
ATOM 610 C CA . ARG A 1 75 ? 28.458 5.162 -49.742 1.00 83.19 75 ARG A CA 1
ATOM 611 C C . ARG A 1 75 ? 27.332 4.420 -50.443 1.00 83.19 75 ARG A C 1
ATOM 613 O O . ARG A 1 75 ? 26.328 4.135 -49.799 1.00 83.19 75 ARG A O 1
ATOM 620 N N . GLN A 1 76 ? 27.505 4.044 -51.706 1.00 85.25 76 GLN A N 1
ATOM 621 C CA . GLN A 1 76 ? 26.564 3.193 -52.434 1.00 85.25 76 GLN A CA 1
ATOM 622 C C . GLN A 1 76 ? 26.408 1.836 -51.752 1.00 85.25 76 GLN A C 1
ATOM 624 O O . GLN A 1 76 ? 25.281 1.400 -51.505 1.00 85.25 76 GLN A O 1
ATOM 629 N N . LYS A 1 77 ? 27.519 1.195 -51.363 1.00 86.56 77 LYS A N 1
ATOM 630 C CA . LYS A 1 77 ? 27.487 -0.057 -50.590 1.00 86.56 77 LYS A CA 1
ATOM 631 C C . LYS A 1 77 ? 26.781 0.133 -49.247 1.00 86.56 77 LYS A C 1
ATOM 633 O O . LYS A 1 77 ? 25.904 -0.657 -48.910 1.00 86.56 77 LYS A O 1
ATOM 638 N N . ALA A 1 78 ? 27.101 1.197 -48.509 1.00 86.75 78 ALA A N 1
ATOM 639 C CA . ALA A 1 78 ? 26.469 1.490 -47.221 1.00 86.75 78 ALA A CA 1
ATOM 640 C C . ALA A 1 78 ? 24.952 1.718 -47.348 1.00 86.75 78 ALA A C 1
ATOM 642 O O . ALA A 1 78 ? 24.173 1.116 -46.612 1.00 86.75 78 ALA A O 1
ATOM 643 N N . VAL A 1 79 ? 24.522 2.532 -48.315 1.00 87.81 79 VAL A N 1
ATOM 644 C CA . VAL A 1 79 ? 23.104 2.802 -48.590 1.00 87.81 79 VAL A CA 1
ATOM 645 C C . VAL A 1 79 ? 22.384 1.532 -49.045 1.00 87.81 79 VAL A C 1
ATOM 647 O O . VAL A 1 79 ? 21.279 1.267 -48.580 1.00 87.81 79 VAL A O 1
ATOM 650 N N . THR A 1 80 ? 23.007 0.710 -49.891 1.00 85.19 80 THR A N 1
ATOM 651 C CA . THR A 1 80 ? 22.446 -0.582 -50.322 1.00 85.19 80 THR A CA 1
ATOM 652 C C . THR A 1 80 ? 22.255 -1.520 -49.132 1.00 85.19 80 THR A C 1
ATOM 654 O O . THR A 1 80 ? 21.173 -2.072 -48.955 1.00 85.19 80 THR A O 1
ATOM 657 N N . ASN A 1 81 ? 23.257 -1.638 -48.259 1.00 86.12 81 ASN A N 1
ATOM 658 C CA . ASN A 1 81 ? 23.170 -2.456 -47.049 1.00 86.12 81 ASN A CA 1
ATOM 659 C C . ASN A 1 81 ? 22.076 -1.956 -46.092 1.00 86.12 81 ASN A C 1
ATOM 661 O O . ASN A 1 81 ? 21.286 -2.758 -45.596 1.00 86.12 81 ASN A O 1
ATOM 665 N N . LEU A 1 82 ? 21.979 -0.639 -45.868 1.00 84.69 82 LEU A N 1
ATOM 666 C CA . LEU A 1 82 ? 20.941 -0.036 -45.022 1.00 84.69 82 LEU A CA 1
ATOM 667 C C . LEU A 1 82 ? 19.537 -0.225 -45.605 1.00 84.69 82 LEU A C 1
ATOM 669 O O . LEU A 1 82 ? 18.594 -0.501 -44.866 1.00 84.69 82 LEU A O 1
ATOM 673 N N . ARG A 1 83 ? 19.378 -0.113 -46.927 1.00 83.88 83 ARG A N 1
ATOM 674 C CA . ARG A 1 83 ? 18.093 -0.364 -47.589 1.00 83.88 83 ARG A CA 1
ATOM 675 C C . ARG A 1 83 ? 17.699 -1.832 -47.560 1.00 83.88 83 ARG A C 1
ATOM 677 O O . ARG A 1 83 ? 16.540 -2.112 -47.272 1.00 83.88 83 ARG A O 1
ATOM 684 N N . ASN A 1 84 ? 18.650 -2.744 -47.754 1.00 83.81 84 ASN A N 1
ATOM 685 C CA . ASN A 1 84 ? 18.423 -4.181 -47.598 1.00 83.81 84 ASN A CA 1
ATOM 686 C C . ASN A 1 84 ? 17.985 -4.516 -46.166 1.00 83.81 84 ASN A C 1
ATOM 688 O O . ASN A 1 84 ? 17.028 -5.260 -45.976 1.00 83.81 84 ASN A O 1
ATOM 692 N N . PHE A 1 85 ? 18.625 -3.909 -45.162 1.00 81.31 85 PHE A N 1
ATOM 693 C CA . PHE A 1 85 ? 18.242 -4.061 -43.758 1.00 81.31 85 PHE A CA 1
ATOM 694 C C . PHE A 1 85 ? 16.821 -3.546 -43.474 1.00 81.31 85 PHE A C 1
ATOM 696 O O . PHE A 1 85 ? 16.065 -4.183 -42.746 1.00 81.31 85 PHE A O 1
ATOM 703 N N . LEU A 1 86 ? 16.444 -2.409 -44.069 1.00 81.25 86 LEU A N 1
ATOM 704 C CA . LEU A 1 86 ? 15.125 -1.784 -43.912 1.00 81.25 86 LEU A CA 1
ATOM 705 C C . LEU A 1 86 ? 14.035 -2.378 -44.828 1.00 81.25 86 LEU A C 1
ATOM 707 O O . LEU A 1 86 ? 12.881 -1.964 -44.720 1.00 81.25 86 LEU A O 1
ATOM 711 N N . GLY A 1 87 ? 14.376 -3.303 -45.734 1.00 76.94 87 GLY A N 1
ATOM 712 C CA . GLY A 1 87 ? 13.450 -3.860 -46.727 1.00 76.94 87 GLY A CA 1
ATOM 713 C C . GLY A 1 87 ? 12.958 -2.844 -47.771 1.00 76.94 87 GLY A C 1
ATOM 714 O O . GLY A 1 87 ? 11.825 -2.944 -48.237 1.00 76.94 87 GLY A O 1
ATOM 715 N N . LEU A 1 88 ? 13.771 -1.835 -48.103 1.00 82.69 88 LEU A N 1
ATOM 716 C CA . LEU A 1 88 ? 13.440 -0.773 -49.064 1.00 82.69 88 LEU A CA 1
ATOM 717 C C . LEU A 1 88 ? 13.982 -1.085 -50.474 1.00 82.69 88 LEU A C 1
ATOM 719 O O . LEU A 1 88 ? 15.022 -1.735 -50.589 1.00 82.69 88 LEU A O 1
ATOM 723 N N . PRO A 1 89 ? 13.330 -0.592 -51.549 1.00 78.44 89 PRO A N 1
ATOM 724 C CA . PRO A 1 89 ? 13.812 -0.771 -52.921 1.00 78.44 89 PRO A CA 1
ATOM 725 C C . PRO A 1 89 ? 15.175 -0.099 -53.148 1.00 78.44 89 PRO A C 1
ATOM 727 O O . PRO A 1 89 ? 15.536 0.847 -52.445 1.00 78.44 89 PRO A O 1
ATOM 730 N N . SER A 1 90 ? 15.931 -0.583 -54.140 1.00 76.75 90 SER A N 1
ATOM 731 C CA . SER A 1 90 ? 17.256 -0.059 -54.501 1.00 76.75 90 SER A CA 1
ATOM 732 C C . SER A 1 90 ? 17.229 1.442 -54.798 1.00 76.75 90 SER A C 1
ATOM 734 O O . SER A 1 90 ? 16.208 1.981 -55.226 1.00 76.75 90 SER A O 1
ATOM 736 N N . PHE A 1 91 ? 18.360 2.125 -54.588 1.00 77.69 91 PHE A N 1
ATOM 737 C CA . PHE A 1 91 ? 18.445 3.539 -54.941 1.00 77.69 91 PHE A CA 1
ATOM 738 C C . PHE A 1 91 ? 18.277 3.727 -56.442 1.00 77.69 91 PHE A C 1
ATOM 740 O O . PHE A 1 91 ? 18.950 3.040 -57.209 1.00 77.69 91 PHE A O 1
ATOM 747 N N . ASP A 1 92 ? 17.452 4.683 -56.853 1.00 73.94 92 ASP A N 1
ATOM 748 C CA . ASP A 1 92 ? 17.435 5.092 -58.248 1.00 73.94 92 ASP A CA 1
ATOM 749 C C . ASP A 1 92 ? 18.568 6.092 -58.513 1.00 73.94 92 ASP A C 1
ATOM 751 O O . ASP A 1 92 ? 18.469 7.288 -58.236 1.00 73.94 92 ASP A O 1
ATOM 755 N N . GLU A 1 93 ? 19.681 5.570 -59.020 1.00 70.38 93 GLU A N 1
ATOM 756 C CA . GLU A 1 93 ? 20.852 6.357 -59.409 1.00 70.38 93 GLU A CA 1
ATOM 757 C C . GLU A 1 93 ? 20.695 7.008 -60.790 1.00 70.38 93 GLU A C 1
ATOM 759 O O . GLU A 1 93 ? 21.487 7.882 -61.144 1.00 70.38 93 GLU A O 1
ATOM 764 N N . SER A 1 94 ? 19.669 6.627 -61.564 1.00 65.62 94 SER A N 1
ATOM 765 C CA . SER A 1 94 ? 19.487 7.070 -62.956 1.00 65.62 94 SER A CA 1
ATOM 766 C C . SER A 1 94 ? 19.152 8.559 -63.088 1.00 65.62 94 SER A C 1
ATOM 768 O O . SER A 1 94 ? 19.355 9.158 -64.144 1.00 65.62 94 SER A O 1
ATOM 770 N N . LEU A 1 95 ? 18.695 9.179 -61.998 1.00 66.38 95 LEU A N 1
ATOM 771 C CA . LEU A 1 95 ? 18.321 10.590 -61.936 1.00 66.38 95 LEU A CA 1
ATOM 772 C C . LEU A 1 95 ? 19.527 11.535 -61.822 1.00 66.38 95 LEU A C 1
ATOM 774 O O . LEU A 1 95 ? 19.361 12.750 -61.947 1.00 66.38 95 LEU A O 1
ATOM 778 N N . PHE A 1 96 ? 20.736 11.011 -61.588 1.00 72.06 96 PHE A N 1
ATOM 779 C CA . PHE A 1 96 ? 21.925 11.822 -61.334 1.00 72.06 96 PHE A CA 1
ATOM 780 C C . PHE A 1 96 ? 23.051 11.522 -62.331 1.00 72.06 96 PHE A C 1
ATOM 782 O O . PHE A 1 96 ? 23.269 10.368 -62.697 1.00 72.06 96 PHE A O 1
ATOM 789 N N . PRO A 1 97 ? 23.833 12.537 -62.748 1.00 71.44 97 PRO A N 1
ATOM 790 C CA . PRO A 1 97 ? 25.007 12.302 -63.577 1.00 71.44 97 PRO A CA 1
ATOM 791 C C . PRO A 1 97 ? 26.008 11.366 -62.875 1.00 71.44 97 PRO A C 1
ATOM 793 O O . PRO A 1 97 ? 26.302 11.574 -61.686 1.00 71.44 97 PRO A O 1
ATOM 796 N N . PRO A 1 98 ? 26.568 10.371 -63.590 1.00 68.62 98 PRO A N 1
ATOM 797 C CA . PRO A 1 98 ? 27.485 9.400 -63.006 1.00 68.62 98 PRO A CA 1
ATOM 798 C C . PRO A 1 98 ? 28.752 10.092 -62.493 1.00 68.62 98 PRO A C 1
ATOM 800 O O . PRO A 1 98 ? 29.260 11.020 -63.123 1.00 68.62 98 PRO A O 1
ATOM 803 N N . LYS A 1 99 ? 29.274 9.626 -61.349 1.00 71.75 99 LYS A N 1
ATOM 804 C CA . LYS A 1 99 ? 30.499 10.152 -60.707 1.00 71.75 99 LYS A CA 1
ATOM 805 C C . LYS A 1 99 ? 30.443 11.654 -60.374 1.00 71.75 99 LYS A C 1
ATOM 807 O O . LYS A 1 99 ? 31.460 12.342 -60.401 1.00 71.75 99 LYS A O 1
ATOM 812 N N . SER A 1 100 ? 29.255 12.181 -60.076 1.00 77.44 100 SER A N 1
ATOM 813 C CA . SER A 1 100 ? 29.074 13.593 -59.729 1.00 77.44 100 SER A CA 1
ATOM 814 C C . SER A 1 100 ? 29.137 13.851 -58.220 1.00 77.44 100 SER A C 1
ATOM 816 O O . SER A 1 100 ? 28.680 13.050 -57.406 1.00 77.44 100 SER A O 1
ATOM 818 N N . ILE A 1 101 ? 29.625 15.037 -57.839 1.00 78.69 101 ILE A N 1
ATOM 819 C CA . ILE A 1 101 ? 29.580 15.539 -56.450 1.00 78.69 101 ILE A CA 1
ATOM 820 C C . ILE A 1 101 ? 28.123 15.694 -55.968 1.00 78.69 101 ILE A C 1
ATOM 822 O O . ILE A 1 101 ? 27.837 15.576 -54.778 1.00 78.69 101 ILE A O 1
ATOM 826 N N . ALA A 1 102 ? 27.182 15.937 -56.888 1.00 80.88 102 ALA A N 1
ATOM 827 C CA . ALA A 1 102 ? 25.755 15.992 -56.579 1.00 80.88 102 ALA A CA 1
ATOM 828 C C . ALA A 1 102 ? 25.226 14.631 -56.098 1.00 80.88 102 ALA A C 1
ATOM 830 O O . ALA A 1 102 ? 24.560 14.579 -55.067 1.00 80.88 102 ALA A O 1
ATOM 831 N N . LEU A 1 103 ? 25.591 13.537 -56.781 1.00 82.12 103 LEU A N 1
ATOM 832 C CA . LEU A 1 103 ? 25.253 12.177 -56.354 1.00 82.12 103 LEU A CA 1
ATOM 833 C C . LEU A 1 103 ? 25.837 11.863 -54.969 1.00 82.12 103 LEU A C 1
ATOM 835 O O . LEU A 1 103 ? 25.133 11.313 -54.127 1.00 82.12 103 LEU A O 1
ATOM 839 N N . LEU A 1 104 ? 27.079 12.284 -54.699 1.00 81.19 104 LEU A N 1
ATOM 840 C CA . LEU A 1 104 ? 27.716 12.097 -53.392 1.00 81.19 104 LEU A CA 1
ATOM 841 C C . LEU A 1 104 ? 26.903 12.753 -52.265 1.00 81.19 104 LEU A C 1
ATOM 843 O O . LEU A 1 104 ? 26.568 12.089 -51.290 1.00 81.19 104 LEU A O 1
ATOM 847 N N . LYS A 1 105 ? 26.507 14.023 -52.439 1.00 84.50 105 LYS A N 1
ATOM 848 C CA . LYS A 1 105 ? 25.702 14.774 -51.455 1.00 84.50 105 LYS A CA 1
ATOM 849 C C . LYS A 1 105 ? 24.315 14.168 -51.221 1.00 84.50 105 LYS A C 1
ATOM 851 O O . LYS A 1 105 ? 23.796 14.213 -50.103 1.00 84.50 105 LYS A O 1
ATOM 856 N N . VAL A 1 106 ? 23.696 13.621 -52.266 1.00 85.19 106 VAL A N 1
ATOM 857 C CA . VAL A 1 106 ? 22.391 12.958 -52.151 1.00 85.19 106 VAL A CA 1
ATOM 858 C C . VAL A 1 106 ? 22.532 11.617 -51.432 1.00 85.19 106 VAL A C 1
ATOM 860 O O . VAL A 1 106 ? 21.747 11.339 -50.530 1.00 85.19 106 VAL A O 1
ATOM 863 N N . LEU A 1 107 ? 23.557 10.823 -51.758 1.00 84.62 107 LEU A N 1
ATOM 864 C CA . LEU A 1 107 ? 23.869 9.580 -51.047 1.00 84.62 107 LEU A CA 1
ATOM 865 C C . LEU A 1 107 ? 24.221 9.830 -49.577 1.00 84.62 107 LEU A C 1
ATOM 867 O O . LEU A 1 107 ? 23.808 9.058 -48.722 1.00 84.62 107 LEU A O 1
ATOM 871 N N . ASP A 1 108 ? 24.937 10.915 -49.275 1.00 84.44 108 ASP A N 1
ATOM 872 C CA . ASP A 1 108 ? 25.178 11.420 -47.919 1.00 84.44 108 ASP A CA 1
ATOM 873 C C . ASP A 1 108 ? 23.871 11.658 -47.158 1.00 84.44 108 ASP A C 1
ATOM 875 O O . ASP A 1 108 ? 23.650 11.116 -46.076 1.00 84.44 108 ASP A O 1
ATOM 879 N N . SER A 1 109 ? 22.989 12.458 -47.754 1.00 86.69 109 SER A N 1
ATOM 880 C CA . SER A 1 109 ? 21.711 12.833 -47.148 1.00 86.69 109 SER A CA 1
ATOM 881 C C . SER A 1 109 ? 20.822 11.607 -46.935 1.00 86.69 109 SER A C 1
ATOM 883 O O . SER A 1 109 ? 20.204 11.453 -45.883 1.00 86.69 109 SER A O 1
ATOM 885 N N . GLU A 1 110 ? 20.795 10.702 -47.913 1.00 85.38 110 GLU A N 1
ATOM 886 C CA . GLU A 1 110 ? 20.020 9.470 -47.846 1.00 85.38 110 GLU A CA 1
ATOM 887 C C . GLU A 1 110 ? 20.591 8.482 -46.828 1.00 85.38 110 GLU A C 1
ATOM 889 O O . GLU A 1 110 ? 19.830 7.905 -46.056 1.00 85.38 110 GLU A O 1
ATOM 894 N N . LYS A 1 111 ? 21.916 8.320 -46.770 1.00 87.62 111 LYS A N 1
ATOM 895 C CA . LYS A 1 111 ? 22.585 7.517 -45.742 1.00 87.62 111 LYS A CA 1
ATOM 896 C C . LYS A 1 111 ? 22.192 8.009 -44.349 1.00 87.62 111 LYS A C 1
ATOM 898 O O . LYS A 1 111 ? 21.691 7.214 -43.561 1.00 87.62 111 LYS A O 1
ATOM 903 N N . ASN A 1 112 ? 22.329 9.309 -44.086 1.00 87.94 112 ASN A N 1
ATOM 904 C CA . ASN A 1 112 ? 21.992 9.898 -42.788 1.00 87.94 112 ASN A CA 1
ATOM 905 C C . ASN A 1 112 ? 20.509 9.689 -42.439 1.00 87.94 112 ASN A C 1
ATOM 907 O O . ASN A 1 112 ? 20.170 9.355 -41.305 1.00 87.94 112 ASN A O 1
ATOM 911 N N . ARG A 1 113 ? 19.610 9.830 -43.422 1.00 90.12 113 ARG A N 1
ATOM 912 C CA . ARG A 1 113 ? 18.171 9.580 -43.247 1.00 90.12 113 ARG A CA 1
ATOM 913 C C . ARG A 1 113 ? 17.874 8.117 -42.901 1.00 90.12 113 ARG A C 1
ATOM 915 O O . ARG A 1 113 ? 17.033 7.848 -42.044 1.00 90.12 113 ARG A O 1
ATOM 922 N N . LEU A 1 114 ? 18.533 7.171 -43.573 1.00 86.75 114 LEU A N 1
ATOM 923 C CA . LEU A 1 114 ? 18.361 5.736 -43.328 1.00 86.75 114 LEU A CA 1
ATOM 924 C C . LEU A 1 114 ? 18.966 5.311 -41.984 1.00 86.75 114 LEU A C 1
ATOM 926 O O . LEU A 1 114 ? 18.356 4.506 -41.284 1.00 86.75 114 LEU A O 1
ATOM 930 N N . GLU A 1 115 ? 20.114 5.870 -41.598 1.00 85.94 115 GLU A N 1
ATOM 931 C CA . GLU A 1 115 ? 20.726 5.658 -40.281 1.00 85.94 115 GLU A CA 1
ATOM 932 C C . GLU A 1 115 ? 19.822 6.173 -39.159 1.00 85.94 115 GLU A C 1
ATOM 934 O O . GLU A 1 115 ? 19.555 5.432 -38.215 1.00 85.94 115 GLU A O 1
ATOM 939 N N . ALA A 1 116 ? 19.259 7.377 -39.304 1.00 88.00 116 ALA A N 1
ATOM 940 C CA . ALA A 1 116 ? 18.296 7.918 -38.346 1.00 88.00 116 ALA A CA 1
ATOM 941 C C . ALA A 1 116 ? 17.064 7.009 -38.195 1.00 88.00 116 ALA A C 1
ATOM 943 O O . ALA A 1 116 ? 16.647 6.706 -37.078 1.00 88.00 116 ALA A O 1
ATOM 944 N N . LYS A 1 117 ? 16.518 6.504 -39.310 1.00 86.38 117 LYS A N 1
ATOM 945 C CA . LYS A 1 117 ? 15.376 5.578 -39.284 1.00 86.38 117 LYS A CA 1
ATOM 946 C C . LYS A 1 117 ? 15.728 4.224 -38.658 1.00 86.38 117 LYS A C 1
ATOM 948 O O . LYS A 1 117 ? 14.911 3.648 -37.943 1.00 86.38 117 LYS A O 1
ATOM 953 N N . ARG A 1 118 ? 16.929 3.695 -38.919 1.00 86.25 118 ARG A N 1
ATOM 954 C CA . ARG A 1 118 ? 17.418 2.466 -38.275 1.00 86.25 118 ARG A CA 1
ATOM 955 C C . ARG A 1 118 ? 17.500 2.656 -36.764 1.00 86.25 118 ARG A C 1
ATOM 957 O O . ARG A 1 118 ? 17.017 1.797 -36.035 1.00 86.25 118 ARG A O 1
ATOM 964 N N . GLU A 1 119 ? 18.091 3.759 -36.320 1.00 87.44 119 GLU A N 1
ATOM 965 C CA . GLU A 1 119 ? 18.259 4.066 -34.900 1.00 87.44 119 GLU A CA 1
ATOM 966 C C . GLU A 1 119 ? 16.910 4.237 -34.195 1.00 87.44 119 GLU A C 1
ATOM 968 O O . GLU A 1 119 ? 16.709 3.718 -33.103 1.00 87.44 119 GLU A O 1
ATOM 973 N N . GLU A 1 120 ? 15.942 4.884 -34.846 1.00 87.94 120 GLU A N 1
ATOM 974 C CA . GLU A 1 120 ? 14.579 5.011 -34.327 1.00 87.94 120 GLU A CA 1
ATOM 975 C C . GLU A 1 120 ? 13.917 3.640 -34.113 1.00 87.94 120 GLU A C 1
ATOM 977 O O . GLU A 1 120 ? 13.377 3.366 -33.037 1.00 87.94 120 GLU A O 1
ATOM 982 N N . ILE A 1 121 ? 13.990 2.755 -35.113 1.00 83.75 121 ILE A N 1
ATOM 983 C CA . ILE A 1 121 ? 13.373 1.423 -35.057 1.00 83.75 121 ILE A CA 1
ATOM 984 C C . ILE A 1 121 ? 14.080 0.549 -34.018 1.00 83.75 121 ILE A C 1
ATOM 986 O O . ILE A 1 121 ? 13.431 0.036 -33.108 1.00 83.75 121 ILE A O 1
ATOM 990 N N . VAL A 1 122 ? 15.403 0.403 -34.116 1.00 86.19 122 VAL A N 1
ATOM 991 C CA . VAL A 1 122 ? 16.196 -0.432 -33.200 1.00 86.19 122 VAL A CA 1
ATOM 992 C C . VAL A 1 122 ? 16.122 0.112 -31.774 1.00 86.19 122 VAL A C 1
ATOM 994 O O . VAL A 1 122 ? 15.926 -0.650 -30.830 1.00 86.19 122 VAL A O 1
ATOM 997 N N . GLY A 1 123 ? 16.190 1.432 -31.603 1.00 87.00 123 GLY A N 1
ATOM 998 C CA . GLY A 1 123 ? 16.056 2.087 -30.307 1.00 87.00 123 GLY A CA 1
ATOM 999 C C . GLY A 1 123 ? 14.670 1.908 -29.686 1.00 87.00 123 GLY A C 1
ATOM 1000 O O . GLY A 1 123 ? 14.558 1.792 -28.465 1.00 87.00 123 GLY A O 1
ATOM 1001 N N . SER A 1 124 ? 13.606 1.849 -30.491 1.00 86.94 124 SER A N 1
ATOM 1002 C CA . SER A 1 124 ? 12.252 1.548 -29.998 1.00 86.94 124 SER A CA 1
ATOM 1003 C C . SER A 1 124 ? 12.112 0.080 -29.582 1.00 86.94 124 SER A C 1
ATOM 1005 O O . SER A 1 124 ? 11.573 -0.209 -28.515 1.00 86.94 124 SER A O 1
ATOM 1007 N N . GLN A 1 125 ? 12.662 -0.848 -30.371 1.00 89.62 125 GLN A N 1
ATOM 1008 C CA . GLN A 1 125 ? 12.674 -2.287 -30.068 1.00 89.62 125 GLN A CA 1
ATOM 1009 C C . GLN A 1 125 ? 13.482 -2.603 -28.804 1.00 89.62 125 GLN A C 1
ATOM 1011 O O . GLN A 1 125 ? 13.040 -3.387 -27.957 1.00 89.62 125 GLN A O 1
ATOM 1016 N N . ALA A 1 126 ? 14.633 -1.947 -28.646 1.00 87.88 126 ALA A N 1
ATOM 1017 C CA . ALA A 1 126 ? 15.474 -2.044 -27.461 1.00 87.88 126 ALA A CA 1
ATOM 1018 C C . ALA A 1 126 ? 14.738 -1.550 -26.214 1.00 87.88 126 ALA A C 1
ATOM 1020 O O . ALA A 1 126 ? 14.653 -2.290 -25.236 1.00 87.88 126 ALA A O 1
ATOM 1021 N N . ARG A 1 127 ? 14.115 -0.364 -26.276 1.00 89.56 127 ARG A N 1
ATOM 1022 C CA . ARG A 1 127 ? 13.322 0.184 -25.164 1.00 89.56 127 ARG A CA 1
ATOM 1023 C C . ARG A 1 127 ? 12.142 -0.707 -24.784 1.00 89.56 127 ARG A C 1
ATOM 1025 O O . ARG A 1 127 ? 11.888 -0.908 -23.599 1.00 89.56 127 ARG A O 1
ATOM 1032 N N . LEU A 1 128 ? 11.431 -1.268 -25.764 1.00 88.81 128 LEU A N 1
ATOM 1033 C CA . LEU A 1 128 ? 10.313 -2.176 -25.498 1.00 88.81 128 LEU A CA 1
ATOM 1034 C C . LEU A 1 128 ? 10.790 -3.477 -24.832 1.00 88.81 128 LEU A C 1
ATOM 1036 O O . LEU A 1 128 ? 10.189 -3.932 -23.860 1.00 88.81 128 LEU A O 1
ATOM 1040 N N . THR A 1 129 ? 11.903 -4.038 -25.308 1.00 88.12 129 THR A N 1
ATOM 1041 C CA . THR A 1 129 ? 12.508 -5.251 -24.737 1.00 88.12 129 THR A CA 1
ATOM 1042 C C . THR A 1 129 ? 13.060 -5.010 -23.332 1.00 88.12 129 THR A C 1
ATOM 1044 O O . THR A 1 129 ? 12.902 -5.854 -22.452 1.00 88.12 129 THR A O 1
ATOM 1047 N N . GLU A 1 130 ? 13.692 -3.862 -23.095 1.00 90.25 130 GLU A N 1
ATOM 1048 C CA . GLU A 1 130 ? 14.175 -3.453 -21.775 1.00 90.25 130 GLU A CA 1
ATOM 1049 C C . GLU A 1 130 ? 13.011 -3.275 -20.798 1.00 90.25 130 GLU A C 1
ATOM 1051 O O . GLU A 1 130 ? 13.043 -3.827 -19.699 1.00 90.25 130 GLU A O 1
ATOM 1056 N N . LYS A 1 131 ? 11.932 -2.603 -21.224 1.00 89.75 131 LYS A N 1
ATOM 1057 C CA . LYS A 1 131 ? 10.709 -2.463 -20.426 1.00 89.75 131 LYS A CA 1
ATOM 1058 C C . LYS A 1 131 ? 10.094 -3.822 -20.088 1.00 89.75 131 LYS A C 1
ATOM 1060 O O . LYS A 1 131 ? 9.701 -4.039 -18.945 1.00 89.75 131 LYS A O 1
ATOM 1065 N N . TYR A 1 132 ? 10.031 -4.741 -21.052 1.00 89.56 132 TYR A N 1
ATOM 1066 C CA . TYR A 1 132 ? 9.563 -6.107 -20.820 1.00 89.56 132 TYR A CA 1
ATOM 1067 C C . TYR A 1 132 ? 10.410 -6.827 -19.763 1.00 89.56 132 TYR A C 1
ATOM 1069 O O . TYR A 1 132 ? 9.860 -7.343 -18.793 1.00 89.56 132 TYR A O 1
ATOM 1077 N N . LYS A 1 133 ? 11.744 -6.796 -19.898 1.00 88.19 133 LYS A N 1
ATOM 1078 C CA . LYS A 1 133 ? 12.669 -7.398 -18.923 1.00 88.19 133 LYS A CA 1
ATOM 1079 C C . LYS A 1 133 ? 12.492 -6.797 -17.528 1.00 88.19 133 LYS A C 1
ATOM 1081 O O . LYS A 1 133 ? 12.294 -7.545 -16.579 1.00 88.19 133 LYS A O 1
ATOM 1086 N N . ALA A 1 134 ? 12.446 -5.469 -17.423 1.00 88.25 134 ALA A N 1
ATOM 1087 C CA . ALA A 1 134 ? 12.246 -4.777 -16.152 1.00 88.25 134 ALA A CA 1
ATOM 1088 C C . ALA A 1 134 ? 10.911 -5.152 -15.480 1.00 88.25 134 ALA A C 1
ATOM 1090 O O . ALA A 1 134 ? 10.853 -5.340 -14.264 1.00 88.25 134 ALA A O 1
ATOM 1091 N N . LEU A 1 135 ? 9.830 -5.303 -16.255 1.00 88.50 135 LEU A N 1
ATOM 1092 C CA . LEU A 1 135 ? 8.541 -5.766 -15.731 1.00 88.50 135 LEU A CA 1
ATOM 1093 C C . LEU A 1 135 ? 8.596 -7.230 -15.280 1.00 88.50 135 LEU A C 1
ATOM 1095 O O . LEU A 1 135 ? 8.077 -7.552 -14.212 1.00 88.50 135 LEU A O 1
ATOM 1099 N N . CYS A 1 136 ? 9.247 -8.107 -16.044 1.00 87.94 136 CYS A N 1
ATOM 1100 C CA . CYS A 1 136 ? 9.455 -9.502 -15.662 1.00 87.94 136 CYS A CA 1
ATOM 1101 C C . CYS A 1 136 ? 10.253 -9.624 -14.355 1.00 87.94 136 CYS A C 1
ATOM 1103 O O . CYS A 1 136 ? 9.823 -10.350 -13.452 1.00 87.94 136 CYS A O 1
ATOM 1105 N N . ASP A 1 137 ? 11.340 -8.864 -14.219 1.00 86.94 137 ASP A N 1
ATOM 1106 C CA . ASP A 1 137 ? 12.164 -8.818 -13.009 1.00 86.94 137 ASP A CA 1
ATOM 1107 C C . ASP A 1 137 ? 11.345 -8.325 -11.811 1.00 86.94 137 ASP A C 1
ATOM 1109 O O . ASP A 1 137 ? 11.381 -8.923 -10.734 1.00 86.94 137 ASP A O 1
ATOM 1113 N N . ARG A 1 138 ? 10.504 -7.303 -12.012 1.00 86.12 138 ARG A N 1
ATOM 1114 C CA . ARG A 1 138 ? 9.614 -6.771 -10.972 1.00 86.12 138 ARG A CA 1
ATOM 1115 C C . ARG A 1 138 ? 8.548 -7.771 -10.520 1.00 86.12 138 ARG A C 1
ATOM 1117 O O . ARG A 1 138 ? 8.173 -7.773 -9.351 1.00 86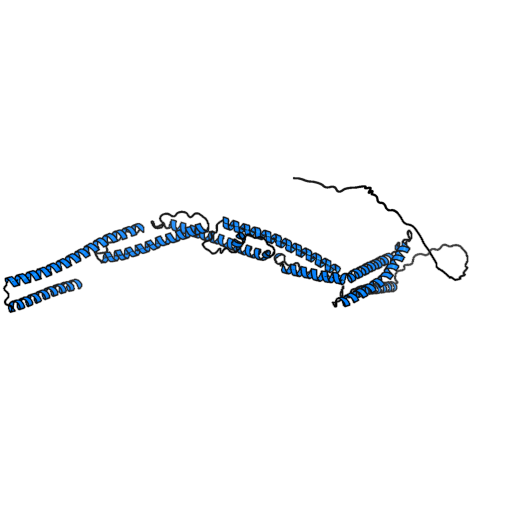.12 138 ARG A O 1
ATOM 1124 N N . VAL A 1 139 ? 8.051 -8.630 -11.408 1.00 86.62 139 VAL A N 1
ATOM 1125 C CA . VAL A 1 139 ? 7.090 -9.702 -11.071 1.00 86.62 139 VAL A CA 1
ATOM 1126 C C . VAL A 1 139 ? 7.793 -10.924 -10.458 1.00 86.62 139 VAL A C 1
ATOM 1128 O O . VAL A 1 139 ? 7.140 -11.731 -9.783 1.00 86.62 139 VAL A O 1
ATOM 1131 N N . GLY A 1 140 ? 9.111 -11.050 -10.648 1.00 81.81 140 GLY A N 1
ATOM 1132 C CA . GLY A 1 140 ? 9.916 -12.207 -10.251 1.00 81.81 140 GLY A CA 1
ATOM 1133 C C . GLY A 1 140 ? 9.804 -13.386 -11.225 1.00 81.81 140 GLY A C 1
ATOM 1134 O O . GLY A 1 140 ? 9.925 -14.536 -10.810 1.00 81.81 140 GLY A O 1
ATOM 1135 N N . THR A 1 141 ? 9.512 -13.117 -12.499 1.00 83.62 141 THR A N 1
ATOM 1136 C CA . THR A 1 141 ? 9.403 -14.119 -13.575 1.00 83.62 141 THR A CA 1
ATOM 1137 C C . THR A 1 141 ? 10.579 -14.007 -14.534 1.00 83.62 141 THR A C 1
ATOM 1139 O O . THR A 1 141 ? 10.986 -12.904 -14.875 1.00 83.62 141 THR A O 1
ATOM 1142 N N . THR A 1 142 ? 11.098 -15.134 -15.022 1.00 79.50 142 THR A N 1
ATOM 1143 C CA . THR A 1 142 ? 12.194 -15.136 -15.998 1.00 79.50 142 THR A CA 1
ATOM 1144 C C . THR A 1 142 ? 11.720 -14.575 -17.338 1.00 79.50 142 THR A C 1
ATOM 1146 O O . THR A 1 142 ? 10.822 -15.138 -17.964 1.00 79.50 142 THR A O 1
ATOM 1149 N N . ALA A 1 143 ? 12.330 -13.476 -17.787 1.00 79.50 143 ALA A N 1
ATOM 1150 C CA . ALA A 1 143 ? 12.052 -12.906 -19.100 1.00 79.50 143 ALA A CA 1
ATOM 1151 C C . ALA A 1 143 ? 12.465 -13.879 -20.216 1.00 79.50 143 ALA A C 1
ATOM 1153 O O . ALA A 1 143 ? 13.543 -14.480 -20.170 1.00 79.50 143 ALA A O 1
ATOM 1154 N N . ARG A 1 144 ? 11.636 -14.006 -21.259 1.00 78.25 144 ARG A N 1
ATOM 1155 C CA . ARG A 1 144 ? 12.036 -14.699 -22.490 1.00 78.25 144 ARG A CA 1
ATOM 1156 C C . ARG A 1 144 ? 13.212 -13.952 -23.129 1.00 78.25 144 ARG A C 1
ATOM 1158 O O . ARG A 1 144 ? 13.182 -12.728 -23.253 1.00 78.25 144 ARG A O 1
ATOM 1165 N N . GLN A 1 145 ? 14.236 -14.684 -23.565 1.00 74.00 145 GLN A N 1
ATOM 1166 C CA . GLN A 1 145 ? 15.313 -14.099 -24.361 1.00 74.00 145 GLN A CA 1
ATOM 1167 C C . GLN A 1 145 ? 14.774 -13.734 -25.747 1.00 74.00 145 GLN A C 1
ATOM 1169 O O . GLN A 1 145 ? 14.282 -14.590 -26.479 1.00 74.00 145 GLN A O 1
ATOM 1174 N N . ILE A 1 146 ? 14.836 -12.446 -26.081 1.00 73.88 146 ILE A N 1
ATOM 1175 C CA . ILE A 1 146 ? 14.533 -11.936 -27.418 1.00 73.88 146 ILE A CA 1
ATOM 1176 C C . ILE A 1 146 ? 15.880 -11.735 -28.111 1.00 73.88 146 ILE A C 1
ATOM 1178 O O . ILE A 1 146 ? 16.635 -10.831 -27.751 1.00 73.88 146 ILE A O 1
ATOM 1182 N N . GLU A 1 147 ? 16.213 -12.629 -29.038 1.00 72.12 147 GLU A N 1
ATOM 1183 C CA . GLU A 1 147 ? 17.460 -12.579 -29.806 1.00 72.12 147 GLU A CA 1
ATOM 1184 C C . GLU A 1 147 ? 17.384 -11.534 -30.930 1.00 72.12 147 GLU A C 1
ATOM 1186 O O . GLU A 1 147 ? 16.334 -11.333 -31.542 1.00 72.12 147 GLU A O 1
ATOM 1191 N N . GLY A 1 148 ? 18.515 -10.882 -31.222 1.00 67.00 148 GLY A N 1
ATOM 1192 C CA . GLY A 1 148 ? 18.671 -10.041 -32.414 1.00 67.00 148 GLY A CA 1
ATOM 1193 C C . GLY A 1 148 ? 18.019 -8.655 -32.363 1.00 67.00 148 GLY A C 1
ATOM 1194 O O . GLY A 1 148 ? 17.776 -8.080 -33.420 1.00 67.00 148 GLY A O 1
ATOM 1195 N N . VAL A 1 149 ? 17.774 -8.089 -31.174 1.00 72.38 149 VAL A N 1
ATOM 1196 C CA . VAL A 1 149 ? 17.148 -6.755 -30.988 1.00 72.38 149 VAL A CA 1
ATOM 1197 C C . VAL A 1 149 ? 17.893 -5.629 -31.726 1.00 72.38 149 VAL A C 1
ATOM 1199 O O . VAL A 1 149 ? 17.275 -4.668 -32.172 1.00 72.38 149 VAL A O 1
ATOM 1202 N N . HIS A 1 150 ? 19.215 -5.751 -31.881 1.00 70.94 150 HIS A N 1
ATOM 1203 C CA . HIS A 1 150 ? 20.050 -4.774 -32.595 1.00 70.94 150 HIS A CA 1
ATOM 1204 C C . HIS A 1 150 ? 20.421 -5.195 -34.027 1.00 70.94 150 HIS A C 1
ATOM 1206 O O . HIS A 1 150 ? 20.819 -4.349 -34.835 1.00 70.94 150 HIS A O 1
ATOM 1212 N N . ASP A 1 151 ? 20.253 -6.481 -34.345 1.00 70.44 151 ASP A N 1
ATOM 1213 C CA . ASP A 1 151 ? 20.753 -7.108 -35.574 1.00 70.44 151 ASP A CA 1
ATOM 1214 C C . ASP A 1 151 ? 19.654 -7.330 -36.617 1.00 70.44 151 ASP A C 1
ATOM 1216 O O . ASP A 1 151 ? 19.951 -7.604 -37.780 1.00 70.44 151 ASP A O 1
ATOM 1220 N N . ARG A 1 152 ? 18.376 -7.212 -36.234 1.00 75.31 152 ARG A N 1
ATOM 1221 C CA . ARG A 1 152 ? 17.241 -7.421 -37.133 1.00 75.31 152 ARG A CA 1
ATOM 1222 C C . ARG A 1 152 ? 16.058 -6.533 -36.769 1.00 75.31 152 ARG A C 1
ATOM 1224 O O . ARG A 1 152 ? 15.693 -6.412 -35.608 1.00 75.31 152 ARG A O 1
ATOM 1231 N N . ILE A 1 153 ? 15.374 -6.015 -37.788 1.00 77.56 153 ILE A N 1
ATOM 1232 C CA . ILE A 1 153 ? 14.057 -5.399 -37.609 1.00 77.56 153 ILE A CA 1
ATOM 1233 C C . ILE A 1 153 ? 13.038 -6.495 -37.298 1.00 77.56 153 ILE A C 1
ATOM 1235 O O . ILE A 1 153 ? 12.728 -7.342 -38.142 1.00 77.56 153 ILE A O 1
ATOM 1239 N N . MET A 1 154 ? 12.515 -6.476 -36.076 1.00 78.75 154 MET A N 1
ATOM 1240 C CA . MET A 1 154 ? 11.404 -7.336 -35.680 1.00 78.75 154 MET A CA 1
ATOM 1241 C C . MET A 1 154 ? 10.165 -7.051 -36.543 1.00 78.75 154 MET A C 1
ATOM 1243 O O . MET A 1 154 ? 9.853 -5.897 -36.839 1.00 78.75 154 MET A O 1
ATOM 1247 N N . SER A 1 155 ? 9.454 -8.111 -36.950 1.00 81.38 155 SER A N 1
ATOM 1248 C CA . SER A 1 155 ? 8.192 -7.967 -37.689 1.00 81.38 155 SER A CA 1
ATOM 1249 C C . SER A 1 155 ? 7.161 -7.220 -36.844 1.00 81.38 155 SER A C 1
ATOM 1251 O O . SER A 1 155 ? 7.135 -7.382 -35.620 1.00 81.38 155 SER A O 1
ATOM 1253 N N . LYS A 1 156 ? 6.276 -6.464 -37.503 1.00 82.38 156 LYS A N 1
ATOM 1254 C CA . LYS A 1 156 ? 5.198 -5.715 -36.847 1.00 82.38 156 LYS A CA 1
ATOM 1255 C C . LYS A 1 156 ? 4.354 -6.615 -35.937 1.00 82.38 156 LYS A C 1
ATOM 1257 O O . LYS A 1 156 ? 4.168 -6.280 -34.778 1.00 82.38 156 LYS A O 1
ATOM 1262 N N . ASP A 1 157 ? 3.998 -7.815 -36.393 1.00 80.94 157 ASP A N 1
ATOM 1263 C CA . ASP A 1 157 ? 3.213 -8.771 -35.595 1.00 80.94 157 ASP A CA 1
ATOM 1264 C C . ASP A 1 157 ? 3.918 -9.222 -34.306 1.00 80.94 157 ASP A C 1
ATOM 1266 O O . ASP A 1 157 ? 3.271 -9.577 -33.323 1.00 80.94 157 ASP A O 1
ATOM 1270 N N . VAL A 1 158 ? 5.255 -9.267 -34.304 1.00 83.75 158 VAL A N 1
ATOM 1271 C CA . VAL A 1 158 ? 6.035 -9.648 -33.116 1.00 83.75 158 VAL A CA 1
ATOM 1272 C C . VAL A 1 158 ? 6.103 -8.478 -32.138 1.00 83.75 158 VAL A C 1
ATOM 1274 O O . VAL A 1 158 ? 6.018 -8.698 -30.932 1.00 83.75 158 VAL A O 1
ATOM 1277 N N . LEU A 1 159 ? 6.213 -7.249 -32.647 1.00 83.94 159 LEU A N 1
ATOM 1278 C CA . LEU A 1 159 ? 6.173 -6.040 -31.827 1.00 83.94 159 LEU A CA 1
ATOM 1279 C C . LEU A 1 159 ? 4.799 -5.830 -31.202 1.00 83.94 159 LEU A C 1
ATOM 1281 O O . LEU A 1 159 ? 4.739 -5.613 -29.999 1.00 83.94 159 LEU A O 1
ATOM 1285 N N . ASP A 1 160 ? 3.723 -6.011 -31.966 1.00 86.25 160 ASP A N 1
ATOM 1286 C CA . ASP A 1 160 ? 2.352 -5.896 -31.464 1.00 86.25 160 ASP A CA 1
ATOM 1287 C C . ASP A 1 160 ? 2.081 -6.948 -30.367 1.00 86.25 160 ASP A C 1
ATOM 1289 O O . ASP A 1 160 ? 1.467 -6.654 -29.340 1.00 86.25 160 ASP A O 1
ATOM 1293 N N . LYS A 1 161 ? 2.602 -8.177 -30.527 1.00 88.69 161 LYS A N 1
ATOM 1294 C CA . LYS A 1 161 ? 2.544 -9.215 -29.481 1.00 88.69 161 LYS A CA 1
ATOM 1295 C C . LYS A 1 161 ? 3.344 -8.834 -28.238 1.00 88.69 161 LYS A C 1
ATOM 1297 O O . LYS A 1 161 ? 2.827 -8.971 -27.133 1.00 88.69 161 LYS A O 1
ATOM 1302 N N . LEU A 1 162 ? 4.581 -8.363 -28.403 1.00 87.75 162 LEU A N 1
ATOM 1303 C CA . LEU A 1 162 ? 5.434 -7.955 -27.285 1.00 87.75 162 LEU A CA 1
ATOM 1304 C C . LEU A 1 162 ? 4.836 -6.760 -26.536 1.00 87.75 162 LEU A C 1
ATOM 1306 O O . LEU A 1 162 ? 4.846 -6.735 -25.311 1.00 87.75 162 LEU A O 1
ATOM 1310 N N . GLU A 1 163 ? 4.275 -5.792 -27.254 1.00 89.69 163 GLU A N 1
ATOM 1311 C CA . GLU A 1 163 ? 3.568 -4.655 -26.672 1.00 89.69 163 GLU A CA 1
ATOM 1312 C C . GLU A 1 163 ? 2.318 -5.107 -25.907 1.00 89.69 163 GLU A C 1
ATOM 1314 O O . GLU A 1 163 ? 2.091 -4.662 -24.781 1.00 89.69 163 GLU A O 1
ATOM 1319 N N . GLY A 1 164 ? 1.557 -6.060 -26.454 1.00 90.56 164 GLY A N 1
ATOM 1320 C CA . GLY A 1 164 ? 0.455 -6.716 -25.749 1.00 90.56 164 GLY A CA 1
ATOM 1321 C C . GLY A 1 164 ? 0.899 -7.399 -24.450 1.00 90.56 164 GLY A C 1
ATOM 1322 O O . GLY A 1 164 ? 0.278 -7.192 -23.407 1.00 90.56 164 GLY A O 1
ATOM 1323 N N . GLU A 1 165 ? 1.999 -8.159 -24.480 1.00 89.69 165 GLU A N 1
ATOM 1324 C CA . GLU A 1 165 ? 2.580 -8.800 -23.291 1.00 89.69 165 GLU A CA 1
ATOM 1325 C C . GLU A 1 165 ? 3.065 -7.771 -22.258 1.00 89.69 165 GLU A C 1
ATOM 1327 O O . GLU A 1 165 ? 2.794 -7.919 -21.067 1.00 89.69 165 GLU A O 1
ATOM 1332 N N . VAL A 1 166 ? 3.735 -6.701 -22.698 1.00 91.88 166 VAL A N 1
ATOM 1333 C CA . VAL A 1 166 ? 4.180 -5.594 -21.836 1.00 91.88 166 VAL A CA 1
ATOM 1334 C C . VAL A 1 166 ? 2.991 -4.914 -21.168 1.00 91.88 166 VAL A C 1
ATOM 1336 O O . VAL A 1 166 ? 3.038 -4.657 -19.966 1.00 91.88 166 VAL A O 1
ATOM 1339 N N . ASN A 1 167 ? 1.918 -4.644 -21.910 1.00 92.19 167 ASN A N 1
ATOM 1340 C CA . ASN A 1 167 ? 0.713 -4.025 -21.365 1.00 92.19 167 ASN A CA 1
ATOM 1341 C C . ASN A 1 167 ? 0.007 -4.953 -20.368 1.00 92.19 167 ASN A C 1
ATOM 1343 O O . ASN A 1 167 ? -0.373 -4.507 -19.287 1.00 92.19 167 ASN A O 1
ATOM 1347 N N . ALA A 1 168 ? -0.099 -6.249 -20.672 1.00 92.38 168 ALA A N 1
ATOM 1348 C CA . ALA A 1 168 ? -0.656 -7.235 -19.750 1.00 92.38 168 ALA A CA 1
ATOM 1349 C C . ALA A 1 168 ? 0.171 -7.344 -18.455 1.00 92.38 168 ALA A C 1
ATOM 1351 O O . ALA A 1 168 ? -0.389 -7.302 -17.358 1.00 92.38 168 ALA A O 1
ATOM 1352 N N . LEU A 1 169 ? 1.503 -7.415 -18.562 1.00 91.00 169 LEU A N 1
ATOM 1353 C CA . LEU A 1 169 ? 2.408 -7.434 -17.409 1.00 91.00 169 LEU A CA 1
ATOM 1354 C C . LEU A 1 169 ? 2.341 -6.136 -16.606 1.00 91.00 169 LEU A C 1
ATOM 1356 O O . LEU A 1 169 ? 2.372 -6.178 -15.379 1.00 91.00 169 LEU A O 1
ATOM 1360 N N . GLN A 1 170 ? 2.215 -4.987 -17.269 1.00 92.75 170 GLN A N 1
ATOM 1361 C CA . GLN A 1 170 ? 2.070 -3.700 -16.600 1.00 92.75 170 GLN A CA 1
ATOM 1362 C C . GLN A 1 170 ? 0.784 -3.646 -15.770 1.00 92.75 170 GLN A C 1
ATOM 1364 O O . GLN A 1 170 ? 0.837 -3.249 -14.605 1.00 92.75 170 GLN A O 1
ATOM 1369 N N . THR A 1 171 ? -0.350 -4.070 -16.336 1.00 92.94 171 THR A N 1
ATOM 1370 C CA . THR A 1 171 ? -1.622 -4.181 -15.606 1.00 92.94 171 THR A CA 1
ATOM 1371 C C . THR A 1 171 ? -1.475 -5.122 -14.416 1.00 92.94 171 THR A C 1
ATOM 1373 O O . THR A 1 171 ? -1.816 -4.759 -13.295 1.00 92.94 171 THR A O 1
ATOM 1376 N N . TYR A 1 172 ? -0.849 -6.280 -14.623 1.00 91.88 172 TYR A N 1
ATOM 1377 C CA . TYR A 1 172 ? -0.634 -7.266 -13.571 1.00 91.88 172 TYR A CA 1
ATOM 1378 C C . TYR A 1 172 ? 0.253 -6.757 -12.420 1.00 91.88 172 TYR A C 1
ATOM 1380 O O . TYR A 1 172 ? -0.039 -6.981 -11.243 1.00 91.88 172 TYR A O 1
ATOM 1388 N N . VAL A 1 173 ? 1.334 -6.034 -12.733 1.00 90.50 173 VAL A N 1
ATOM 1389 C CA . VAL A 1 173 ? 2.184 -5.364 -11.735 1.00 90.50 173 VAL A CA 1
ATOM 1390 C C . VAL A 1 173 ? 1.387 -4.317 -10.962 1.00 90.50 173 VAL A C 1
ATOM 1392 O O . VAL A 1 173 ? 1.535 -4.223 -9.743 1.00 90.50 173 VAL A O 1
ATOM 1395 N N . ASN A 1 174 ? 0.542 -3.546 -11.647 1.00 90.69 174 ASN A N 1
ATOM 1396 C CA . ASN A 1 174 ? -0.271 -2.507 -11.022 1.00 90.69 174 ASN A CA 1
ATOM 1397 C C . ASN A 1 174 ? -1.303 -3.103 -10.054 1.00 90.69 174 ASN A C 1
ATOM 1399 O O . ASN A 1 174 ? -1.388 -2.635 -8.922 1.00 90.69 174 ASN A O 1
ATOM 1403 N N . GLU A 1 175 ? -2.004 -4.171 -10.444 1.00 91.88 175 GLU A N 1
ATOM 1404 C CA . GLU A 1 175 ? -2.939 -4.901 -9.573 1.00 91.88 175 GLU A CA 1
ATOM 1405 C C . GLU A 1 175 ? -2.235 -5.441 -8.320 1.00 91.88 175 GLU A C 1
ATOM 1407 O O . GLU A 1 175 ? -2.702 -5.267 -7.192 1.00 91.88 175 GLU A O 1
ATOM 1412 N N . ARG A 1 176 ? -1.059 -6.061 -8.496 1.00 90.81 176 ARG A N 1
ATOM 1413 C CA . ARG A 1 176 ? -0.247 -6.550 -7.373 1.00 90.81 176 ARG A CA 1
ATOM 1414 C C . ARG A 1 176 ? 0.210 -5.416 -6.457 1.00 90.81 176 ARG A C 1
ATOM 1416 O O . ARG A 1 176 ? 0.187 -5.580 -5.237 1.00 90.81 176 ARG A O 1
ATOM 1423 N N . ARG A 1 177 ? 0.617 -4.277 -7.023 1.00 90.69 177 ARG A N 1
ATOM 1424 C CA . ARG A 1 177 ? 1.015 -3.084 -6.263 1.00 90.69 177 ARG A CA 1
ATOM 1425 C C . ARG A 1 177 ? -0.156 -2.536 -5.458 1.00 90.69 177 ARG A C 1
ATOM 1427 O O . ARG A 1 177 ? 0.012 -2.250 -4.278 1.00 90.69 177 ARG A O 1
ATOM 1434 N N . GLU A 1 178 ? -1.325 -2.402 -6.072 1.00 91.94 178 GLU A N 1
ATOM 1435 C CA . GLU A 1 178 ? -2.523 -1.915 -5.392 1.00 91.94 178 GLU A CA 1
ATOM 1436 C C . GLU A 1 178 ? -2.899 -2.829 -4.225 1.00 91.94 178 GLU A C 1
ATOM 1438 O O . GLU A 1 178 ? -3.088 -2.352 -3.106 1.00 91.94 178 GLU A O 1
ATOM 1443 N N . LYS A 1 179 ? -2.884 -4.149 -4.439 1.00 91.81 179 LYS A N 1
ATOM 1444 C CA . LYS A 1 179 ? -3.114 -5.123 -3.368 1.00 91.81 179 LYS A CA 1
ATOM 1445 C C . LYS A 1 179 ? -2.097 -4.986 -2.232 1.00 91.81 179 LYS A C 1
ATOM 1447 O O . LYS A 1 179 ? -2.480 -4.988 -1.064 1.00 91.81 179 LYS A O 1
ATOM 1452 N N . ALA A 1 180 ? -0.809 -4.843 -2.552 1.00 91.38 180 ALA A N 1
ATOM 1453 C CA . ALA A 1 180 ? 0.237 -4.641 -1.549 1.00 91.38 180 ALA A CA 1
ATOM 1454 C C . ALA A 1 180 ? 0.021 -3.347 -0.744 1.00 91.38 180 ALA A C 1
ATOM 1456 O O . ALA A 1 180 ? 0.172 -3.356 0.477 1.00 91.38 180 ALA A O 1
ATOM 1457 N N . LEU A 1 181 ? -0.375 -2.255 -1.405 1.00 91.81 181 LEU A N 1
ATOM 1458 C CA . LEU A 1 181 ? -0.677 -0.977 -0.755 1.00 91.81 181 LEU A CA 1
ATOM 1459 C C . LEU A 1 181 ? -1.890 -1.081 0.170 1.00 91.81 181 LEU A C 1
ATOM 1461 O O . LEU A 1 181 ? -1.829 -0.600 1.300 1.00 91.81 181 LEU A O 1
ATOM 1465 N N . GLN A 1 182 ? -2.962 -1.742 -0.274 1.00 92.38 182 GLN A N 1
ATOM 1466 C CA . GLN A 1 182 ? -4.149 -1.990 0.548 1.00 92.38 182 GLN A CA 1
ATOM 1467 C C . GLN A 1 182 ? -3.793 -2.806 1.797 1.00 92.38 182 GLN A C 1
ATOM 1469 O O . GLN A 1 182 ? -4.104 -2.389 2.913 1.00 92.38 182 GLN A O 1
ATOM 1474 N N . LEU A 1 183 ? -3.062 -3.916 1.627 1.00 92.38 183 LEU A N 1
ATOM 1475 C CA . LEU A 1 183 ? -2.592 -4.746 2.740 1.00 92.38 183 LEU A CA 1
ATOM 1476 C C . LEU A 1 183 ? -1.689 -3.960 3.693 1.00 92.38 183 LEU A C 1
ATOM 1478 O O . LEU A 1 183 ? -1.815 -4.102 4.909 1.00 92.38 183 LEU A O 1
ATOM 1482 N N . GLN A 1 184 ? -0.793 -3.118 3.173 1.00 92.56 184 GLN A N 1
ATOM 1483 C CA . GLN A 1 184 ? 0.090 -2.299 3.999 1.00 92.56 184 GLN A CA 1
ATOM 1484 C C . GLN A 1 184 ? -0.694 -1.240 4.787 1.00 92.56 184 GLN A C 1
ATOM 1486 O O . GLN A 1 184 ? -0.453 -1.078 5.982 1.00 92.56 184 GLN A O 1
ATOM 1491 N N . ALA A 1 185 ? -1.632 -0.534 4.151 1.00 91.12 185 ALA A N 1
ATOM 1492 C CA . ALA A 1 185 ? -2.452 0.491 4.795 1.00 91.12 185 ALA A CA 1
ATOM 1493 C C . ALA A 1 185 ? -3.347 -0.102 5.892 1.00 91.12 185 ALA A C 1
ATOM 1495 O O . ALA A 1 185 ? -3.397 0.421 7.006 1.00 91.12 185 ALA A O 1
ATOM 1496 N N . GLU A 1 186 ? -3.997 -1.231 5.610 1.00 92.31 186 GLU A N 1
ATOM 1497 C CA . GLU A 1 186 ? -4.809 -1.945 6.592 1.00 92.31 186 GLU A CA 1
ATOM 1498 C C . GLU A 1 186 ? -3.953 -2.450 7.761 1.00 92.31 186 GLU A C 1
ATOM 1500 O O . GLU A 1 186 ? -4.297 -2.234 8.923 1.00 92.31 186 GLU A O 1
ATOM 1505 N N . SER A 1 187 ? -2.797 -3.053 7.469 1.00 91.19 187 SER A N 1
ATOM 1506 C CA . SER A 1 187 ? -1.880 -3.549 8.500 1.00 91.19 187 SER A CA 1
ATOM 1507 C C . SER A 1 187 ? -1.332 -2.420 9.377 1.00 91.19 187 SER A C 1
ATOM 1509 O O . SER A 1 187 ? -1.236 -2.598 10.587 1.00 91.19 187 SER A O 1
ATOM 1511 N N . LYS A 1 188 ? -1.025 -1.244 8.805 1.00 90.06 188 LYS A N 1
ATOM 1512 C CA . LYS A 1 188 ? -0.633 -0.038 9.560 1.00 90.06 188 LYS A CA 1
ATOM 1513 C C . LYS A 1 188 ? -1.741 0.410 10.506 1.00 90.06 188 LYS A C 1
ATOM 1515 O O . LYS A 1 188 ? -1.479 0.586 11.691 1.00 90.06 188 LYS A O 1
ATOM 1520 N N . ARG A 1 189 ? -2.970 0.536 9.995 1.00 90.00 189 ARG A N 1
ATOM 1521 C CA . ARG A 1 189 ? -4.136 0.938 10.792 1.00 90.00 189 ARG A CA 1
ATOM 1522 C C . ARG A 1 189 ? -4.349 -0.012 11.969 1.00 90.00 189 ARG A C 1
ATOM 1524 O O . ARG A 1 189 ? -4.461 0.440 13.102 1.00 90.00 189 ARG A O 1
ATOM 1531 N N . ILE A 1 190 ? -4.366 -1.318 11.702 1.00 88.69 190 ILE A N 1
ATOM 1532 C CA . ILE A 1 190 ? -4.539 -2.341 12.736 1.00 88.69 190 ILE A CA 1
ATOM 1533 C C . ILE A 1 190 ? -3.400 -2.269 13.758 1.00 88.69 190 ILE A C 1
ATOM 1535 O O . ILE A 1 190 ? -3.657 -2.243 14.961 1.00 88.69 190 ILE A O 1
ATOM 1539 N N . PHE A 1 191 ? -2.152 -2.202 13.284 1.00 88.31 191 PHE A N 1
ATOM 1540 C CA . PHE A 1 191 ? -0.975 -2.134 14.142 1.00 88.31 191 PHE A CA 1
ATOM 1541 C C . PHE A 1 191 ? -1.015 -0.913 15.063 1.00 88.31 191 PHE A C 1
ATOM 1543 O O . PHE A 1 191 ? -0.742 -1.056 16.246 1.00 88.31 191 PHE A O 1
ATOM 1550 N N . GLU A 1 192 ? -1.393 0.268 14.569 1.00 87.31 192 GLU A N 1
ATOM 1551 C CA . GLU A 1 192 ? -1.517 1.481 15.386 1.00 87.31 192 GLU A CA 1
ATOM 1552 C C . GLU A 1 192 ? -2.568 1.351 16.494 1.00 87.31 192 GLU A C 1
ATOM 1554 O O . GLU A 1 192 ? -2.325 1.816 17.608 1.00 87.31 192 GLU A O 1
ATOM 1559 N N . THR A 1 193 ? -3.692 0.678 16.225 1.00 84.44 193 THR A N 1
ATOM 1560 C CA . THR A 1 193 ? -4.742 0.423 17.224 1.00 84.44 193 THR A CA 1
ATOM 1561 C C . THR A 1 193 ? -4.254 -0.490 18.348 1.00 84.44 193 THR A C 1
ATOM 1563 O O . THR A 1 193 ? -4.463 -0.189 19.521 1.00 84.44 193 THR A O 1
ATOM 1566 N N . ILE A 1 194 ? -3.569 -1.584 18.009 1.00 85.31 194 ILE A N 1
ATOM 1567 C CA . ILE A 1 194 ? -3.160 -2.618 18.980 1.00 85.31 194 ILE A CA 1
ATOM 1568 C C . ILE A 1 194 ? -1.736 -2.440 19.511 1.00 85.31 194 ILE A C 1
ATOM 1570 O O . ILE A 1 194 ? -1.300 -3.201 20.376 1.00 85.31 194 ILE A O 1
ATOM 1574 N N . ARG A 1 195 ? -1.000 -1.435 19.021 1.00 83.94 195 ARG A N 1
ATOM 1575 C CA . ARG A 1 195 ? 0.395 -1.146 19.385 1.00 83.94 195 ARG A CA 1
ATOM 1576 C C . ARG A 1 195 ? 0.658 -1.156 20.894 1.00 83.94 195 ARG A C 1
ATOM 1578 O O . ARG A 1 195 ? 1.677 -1.721 21.276 1.00 83.94 195 ARG A O 1
ATOM 1585 N N . PRO A 1 196 ? -0.196 -0.573 21.761 1.00 77.19 196 PRO A N 1
ATOM 1586 C CA . PRO A 1 196 ? 0.054 -0.581 23.204 1.00 77.19 196 PRO A CA 1
ATOM 1587 C C . PRO A 1 196 ? -0.014 -1.981 23.833 1.00 77.19 196 PRO A C 1
ATOM 1589 O O . PRO A 1 196 ? 0.511 -2.182 24.923 1.00 77.19 196 PRO A O 1
ATOM 1592 N N . SER A 1 197 ? -0.672 -2.935 23.170 1.00 73.19 197 SER A N 1
ATOM 1593 C CA . SER A 1 197 ? -0.924 -4.287 23.678 1.00 73.19 197 SER A CA 1
ATOM 1594 C C . SER A 1 197 ? -0.010 -5.354 23.062 1.00 73.19 197 SER A C 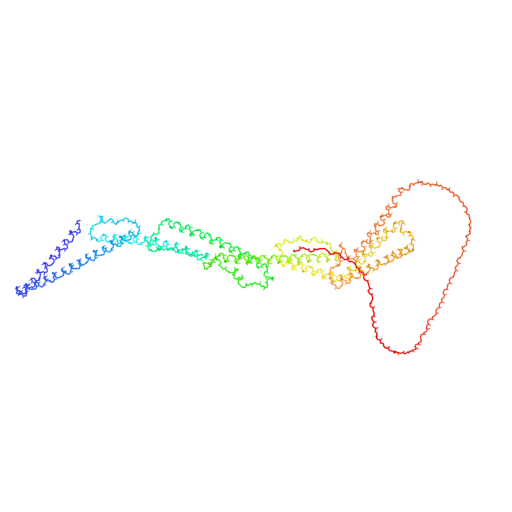1
ATOM 1596 O O . SER A 1 197 ? 0.083 -6.455 23.604 1.00 73.19 197 SER A O 1
ATOM 1598 N N . ILE A 1 198 ? 0.680 -5.058 21.954 1.00 76.62 198 ILE A N 1
ATOM 1599 C CA . ILE A 1 198 ? 1.619 -5.988 21.311 1.00 76.62 198 ILE A CA 1
ATOM 1600 C C . ILE A 1 198 ? 3.052 -5.714 21.777 1.00 76.62 198 ILE A C 1
ATOM 1602 O O . ILE A 1 198 ? 3.661 -4.718 21.401 1.00 76.62 198 ILE A O 1
ATOM 1606 N N . ASN A 1 199 ? 3.620 -6.662 22.528 1.00 67.00 199 ASN A N 1
ATOM 1607 C CA . ASN A 1 199 ? 5.011 -6.608 23.003 1.00 67.00 199 ASN A CA 1
ATOM 1608 C C . ASN A 1 199 ? 6.016 -7.324 22.082 1.00 67.00 199 ASN A C 1
ATOM 1610 O O . ASN A 1 199 ? 7.222 -7.177 22.260 1.00 67.00 199 ASN A O 1
ATOM 1614 N N . SER A 1 200 ? 5.549 -8.117 21.114 1.00 64.81 200 SER A N 1
ATOM 1615 C CA . SER A 1 200 ? 6.412 -8.890 20.218 1.00 64.81 200 SER A CA 1
ATOM 1616 C C . SER A 1 200 ? 5.884 -8.817 18.791 1.00 64.81 200 SER A C 1
ATOM 1618 O O . SER A 1 200 ? 4.901 -9.465 18.440 1.00 64.81 200 SER A O 1
ATOM 1620 N N . PHE A 1 201 ? 6.540 -8.001 17.973 1.00 74.50 201 PHE A N 1
ATOM 1621 C CA . PHE A 1 201 ? 6.387 -8.020 16.524 1.00 74.50 201 PHE A CA 1
ATOM 1622 C C . PHE A 1 201 ? 7.789 -8.073 15.922 1.00 74.50 201 PHE A C 1
ATOM 1624 O O . PHE A 1 201 ? 8.670 -7.344 16.381 1.00 74.50 201 PHE A O 1
ATOM 1631 N N . SER A 1 202 ? 8.021 -8.970 14.961 1.00 78.44 202 SER A N 1
ATOM 1632 C CA . SER A 1 202 ? 9.356 -9.135 14.381 1.00 78.44 202 SER A CA 1
ATOM 1633 C C . SER A 1 202 ? 9.781 -7.859 13.655 1.00 78.44 202 SER A C 1
ATOM 1635 O O . SER A 1 202 ? 8.954 -7.184 13.035 1.00 78.44 202 SER A O 1
ATOM 1637 N N . GLU A 1 203 ? 11.075 -7.545 13.679 1.00 79.25 203 GLU A N 1
ATOM 1638 C CA . GLU A 1 203 ? 11.643 -6.435 12.906 1.00 79.25 203 GLU A CA 1
ATOM 1639 C C . GLU A 1 203 ? 11.388 -6.615 11.401 1.00 79.25 203 GLU A C 1
ATOM 1641 O O . GLU A 1 203 ? 11.043 -5.658 10.704 1.00 79.25 203 GLU A O 1
ATOM 1646 N N . ASP A 1 204 ? 11.399 -7.867 10.934 1.00 73.38 204 ASP A N 1
ATOM 1647 C CA . ASP A 1 204 ? 11.008 -8.240 9.575 1.00 73.38 204 ASP A CA 1
ATOM 1648 C C . ASP A 1 204 ? 9.573 -7.823 9.246 1.00 73.38 204 ASP A C 1
ATOM 1650 O O . ASP A 1 204 ? 9.297 -7.381 8.135 1.00 73.38 204 ASP A O 1
ATOM 1654 N N . ASP A 1 205 ? 8.646 -7.952 10.194 1.00 78.44 205 ASP A N 1
ATOM 1655 C CA . ASP A 1 205 ? 7.239 -7.626 9.974 1.00 78.44 205 ASP A CA 1
ATOM 1656 C C . ASP A 1 205 ? 7.018 -6.106 9.960 1.00 78.44 205 ASP A C 1
ATOM 1658 O O . ASP A 1 205 ? 6.244 -5.586 9.153 1.00 78.44 205 ASP A O 1
ATOM 1662 N N . LEU A 1 206 ? 7.764 -5.379 10.800 1.00 80.50 206 LEU A N 1
ATOM 1663 C CA . LEU A 1 206 ? 7.805 -3.915 10.791 1.00 80.50 206 LEU A CA 1
ATOM 1664 C C . LEU A 1 206 ? 8.400 -3.369 9.492 1.00 80.50 206 LEU A C 1
ATOM 1666 O O . LEU A 1 206 ? 7.962 -2.318 9.017 1.00 80.50 206 LEU A O 1
ATOM 1670 N N . HIS A 1 207 ? 9.358 -4.079 8.894 1.00 83.56 207 HIS A N 1
ATOM 1671 C CA . HIS A 1 207 ? 9.892 -3.724 7.587 1.00 83.56 207 HIS A CA 1
ATOM 1672 C C . HIS A 1 207 ? 8.779 -3.710 6.525 1.00 83.56 207 HIS A C 1
ATOM 1674 O O . HIS A 1 207 ? 8.648 -2.710 5.826 1.00 83.56 207 HIS A O 1
ATOM 1680 N N . PHE A 1 208 ? 7.883 -4.706 6.460 1.00 80.94 208 PHE A N 1
ATOM 1681 C CA . PHE A 1 208 ? 6.769 -4.706 5.483 1.00 80.94 208 PHE A CA 1
ATOM 1682 C C . PHE A 1 208 ? 5.805 -3.522 5.637 1.00 80.94 208 PHE A C 1
ATOM 1684 O O . PHE A 1 208 ? 5.216 -3.074 4.650 1.00 80.94 208 PHE A O 1
ATOM 1691 N N . LEU A 1 209 ? 5.678 -2.969 6.845 1.00 82.19 209 LEU A N 1
ATOM 1692 C CA . LEU A 1 209 ? 4.908 -1.748 7.083 1.00 82.19 209 LEU A CA 1
ATOM 1693 C C . LEU A 1 209 ? 5.635 -0.487 6.587 1.00 82.19 209 LEU A C 1
ATOM 1695 O O . LEU A 1 209 ? 4.995 0.533 6.369 1.00 82.19 209 LEU A O 1
ATOM 1699 N N . ARG A 1 210 ? 6.956 -0.517 6.409 1.00 85.06 210 ARG A N 1
ATOM 1700 C CA . ARG A 1 210 ? 7.770 0.656 6.038 1.00 85.06 210 ARG A CA 1
ATOM 1701 C C . ARG A 1 210 ? 8.295 0.625 4.607 1.00 85.06 210 ARG A C 1
ATOM 1703 O O . ARG A 1 210 ? 8.739 1.658 4.124 1.00 85.06 210 ARG A O 1
ATOM 1710 N N . VAL A 1 211 ? 8.255 -0.534 3.954 1.00 85.25 211 VAL A N 1
ATOM 1711 C CA . VAL A 1 211 ? 8.692 -0.708 2.565 1.00 85.25 211 VAL A CA 1
ATOM 1712 C C . VAL A 1 211 ? 7.976 0.284 1.647 1.00 85.25 211 VAL A C 1
ATOM 1714 O O . VAL A 1 211 ? 6.745 0.357 1.642 1.00 85.25 211 VAL A O 1
ATOM 1717 N N . ASP A 1 212 ? 8.763 1.006 0.852 1.00 83.50 212 ASP A N 1
ATOM 1718 C CA . ASP A 1 212 ? 8.273 1.910 -0.185 1.00 83.50 212 ASP A CA 1
ATOM 1719 C C . ASP A 1 212 ? 7.908 1.132 -1.453 1.00 83.50 212 ASP A C 1
ATOM 1721 O O . ASP A 1 212 ? 8.747 0.920 -2.323 1.00 83.50 212 ASP A O 1
ATOM 1725 N N . LEU A 1 213 ? 6.644 0.722 -1.562 1.00 82.81 213 LEU A N 1
ATOM 1726 C CA . LEU A 1 213 ? 6.112 -0.060 -2.685 1.00 82.81 213 LEU A CA 1
ATOM 1727 C C . LEU A 1 213 ? 6.150 0.674 -4.044 1.00 82.81 213 LEU A C 1
ATOM 1729 O O . LEU A 1 213 ? 5.870 0.048 -5.074 1.00 82.81 213 LEU A O 1
ATOM 1733 N N . ASP A 1 214 ? 6.507 1.963 -4.067 1.00 77.06 214 ASP A N 1
ATOM 1734 C CA . ASP A 1 214 ? 6.668 2.749 -5.294 1.00 77.06 214 ASP A CA 1
ATOM 1735 C C . ASP A 1 214 ? 8.052 2.606 -5.920 1.00 77.06 214 ASP A C 1
ATOM 1737 O O . ASP A 1 214 ? 8.214 2.850 -7.121 1.00 77.06 214 ASP A O 1
ATOM 1741 N N . SER A 1 215 ? 9.028 2.113 -5.157 1.00 80.69 215 SER A N 1
ATOM 1742 C CA . SER A 1 215 ? 10.355 1.836 -5.684 1.00 80.69 215 SER A CA 1
ATOM 1743 C C . SER A 1 215 ? 10.318 0.762 -6.777 1.00 80.69 215 SER A C 1
ATOM 1745 O O . SER A 1 215 ? 9.767 -0.332 -6.613 1.00 80.69 215 SER A O 1
ATOM 1747 N N . GLN A 1 216 ? 10.988 1.047 -7.896 1.00 71.44 216 GLN A N 1
ATOM 1748 C CA . GLN A 1 216 ? 11.172 0.100 -9.002 1.00 71.44 216 GLN A CA 1
ATOM 1749 C C . GLN A 1 216 ? 12.074 -1.087 -8.623 1.00 71.44 216 GLN A C 1
ATOM 1751 O O . GLN A 1 216 ? 12.058 -2.100 -9.314 1.00 71.44 216 GLN A O 1
ATOM 1756 N N . SER A 1 217 ? 12.828 -0.987 -7.521 1.00 73.75 217 SER A N 1
ATOM 1757 C CA . SER A 1 217 ? 13.730 -2.045 -7.048 1.00 73.75 217 SER A CA 1
ATOM 1758 C C . SER A 1 217 ? 13.023 -3.199 -6.332 1.00 73.75 217 SER A C 1
ATOM 1760 O O . SER A 1 217 ? 13.643 -4.232 -6.078 1.00 73.75 217 SER A O 1
ATOM 1762 N N . ILE A 1 218 ? 11.742 -3.048 -5.980 1.00 80.75 218 ILE A N 1
ATOM 1763 C CA . ILE A 1 218 ? 11.015 -4.074 -5.231 1.00 80.75 218 ILE A CA 1
ATOM 1764 C C . ILE A 1 218 ? 10.393 -5.084 -6.177 1.00 80.75 218 ILE A C 1
ATOM 1766 O O . ILE A 1 218 ? 9.562 -4.760 -7.028 1.00 80.75 218 ILE A O 1
ATOM 1770 N N . VAL A 1 219 ? 10.727 -6.345 -5.930 1.00 84.69 219 VAL A N 1
ATOM 1771 C CA . VAL A 1 219 ? 10.129 -7.485 -6.612 1.00 84.69 219 VAL A CA 1
ATOM 1772 C C . VAL A 1 219 ? 8.783 -7.816 -5.963 1.00 84.69 219 VAL A C 1
ATOM 1774 O O . VAL A 1 219 ? 8.712 -8.445 -4.903 1.00 84.69 219 VAL A O 1
ATOM 1777 N N . LEU A 1 220 ? 7.694 -7.434 -6.632 1.00 85.50 220 LEU A N 1
ATOM 1778 C CA . LEU A 1 220 ? 6.309 -7.765 -6.284 1.00 85.50 220 LEU A CA 1
ATOM 1779 C C . LEU A 1 220 ? 5.981 -9.207 -6.693 1.00 85.50 220 LEU A C 1
ATOM 1781 O O . LEU A 1 220 ? 5.052 -9.473 -7.463 1.00 85.50 220 LEU A O 1
ATOM 1785 N N . SER A 1 221 ? 6.768 -10.154 -6.188 1.00 88.25 221 SER A N 1
ATOM 1786 C CA . SER A 1 221 ? 6.561 -11.580 -6.430 1.00 88.25 221 SER A CA 1
ATOM 1787 C C . SER A 1 221 ? 5.294 -12.095 -5.748 1.00 88.25 221 SER A C 1
ATOM 1789 O O . SER A 1 221 ? 4.784 -11.524 -4.780 1.00 88.25 221 SER A O 1
ATOM 1791 N N . SER A 1 222 ? 4.796 -13.239 -6.218 1.00 88.12 222 SER A N 1
ATOM 1792 C CA . SER A 1 222 ? 3.689 -13.935 -5.555 1.00 88.12 222 SER A CA 1
ATOM 1793 C C . SER A 1 222 ? 4.048 -14.347 -4.122 1.00 88.12 222 SER A C 1
ATOM 1795 O O . SER A 1 222 ? 3.197 -14.297 -3.239 1.00 88.12 222 SER A O 1
ATOM 1797 N N . ALA A 1 223 ? 5.309 -14.709 -3.869 1.00 87.50 223 ALA A N 1
ATOM 1798 C CA . ALA A 1 223 ? 5.807 -15.031 -2.534 1.00 87.50 223 ALA A CA 1
ATOM 1799 C C . ALA A 1 223 ? 5.814 -13.803 -1.608 1.00 87.50 223 ALA A C 1
ATOM 1801 O O . ALA A 1 223 ? 5.430 -13.917 -0.444 1.00 87.50 223 ALA A O 1
ATOM 1802 N N . PHE A 1 224 ? 6.192 -12.630 -2.129 1.00 88.31 224 PHE A N 1
ATOM 1803 C CA . PHE A 1 224 ? 6.153 -11.368 -1.388 1.00 88.31 224 PHE A CA 1
ATOM 1804 C C . PHE A 1 224 ? 4.725 -11.018 -0.951 1.00 88.31 224 PHE A C 1
ATOM 1806 O O . PHE A 1 224 ? 4.489 -10.779 0.233 1.00 88.31 224 PHE A O 1
ATOM 1813 N N . LEU A 1 225 ? 3.759 -11.076 -1.877 1.00 90.06 225 LEU A N 1
ATOM 1814 C CA . LEU A 1 225 ? 2.351 -10.817 -1.560 1.00 90.06 225 LEU A CA 1
ATOM 1815 C C . LEU A 1 225 ? 1.792 -11.809 -0.541 1.00 90.06 225 LEU A C 1
ATOM 1817 O O . LEU A 1 225 ? 1.187 -11.383 0.436 1.00 90.06 225 LEU A O 1
ATOM 1821 N N . LYS A 1 226 ? 2.064 -13.111 -0.698 1.00 91.38 226 LYS A N 1
ATOM 1822 C CA . LYS A 1 226 ? 1.653 -14.130 0.284 1.00 91.38 226 LYS A CA 1
ATOM 1823 C C . LYS A 1 226 ? 2.222 -13.861 1.677 1.00 91.38 226 LYS A C 1
ATOM 1825 O O . LYS A 1 226 ? 1.554 -14.109 2.677 1.00 91.38 226 LYS A O 1
ATOM 1830 N N . LYS A 1 227 ? 3.457 -13.354 1.764 1.00 88.75 227 LYS A N 1
ATOM 1831 C CA . LYS A 1 227 ? 4.059 -12.976 3.049 1.00 88.75 227 LYS A CA 1
ATOM 1832 C C . LYS A 1 227 ? 3.347 -11.764 3.659 1.00 88.75 227 LYS A C 1
ATOM 1834 O O . LYS A 1 227 ? 3.036 -11.808 4.845 1.00 88.75 227 LYS A O 1
ATOM 1839 N N . MET A 1 228 ? 3.036 -10.735 2.866 1.00 90.00 228 MET A N 1
ATOM 1840 C CA . MET A 1 228 ? 2.240 -9.588 3.330 1.00 90.00 228 MET A CA 1
ATOM 1841 C C . MET A 1 228 ? 0.831 -9.996 3.780 1.00 90.00 228 MET A C 1
ATOM 1843 O O . MET A 1 228 ? 0.389 -9.558 4.837 1.00 90.00 228 MET A O 1
ATOM 1847 N N . GLU A 1 229 ? 0.155 -10.866 3.028 1.00 92.81 229 GLU A N 1
ATOM 1848 C CA . GLU A 1 229 ? -1.158 -11.419 3.388 1.00 92.81 229 GLU A CA 1
ATOM 1849 C C . GLU A 1 229 ? -1.101 -12.152 4.728 1.00 92.81 229 GLU A C 1
ATOM 1851 O O . GLU A 1 229 ? -1.891 -11.860 5.618 1.00 92.81 229 GLU A O 1
ATOM 1856 N N . LYS A 1 230 ? -0.108 -13.027 4.921 1.00 91.25 230 LYS A N 1
ATOM 1857 C CA . LYS A 1 230 ? 0.075 -13.758 6.180 1.00 91.25 230 LYS A CA 1
ATOM 1858 C C . LYS A 1 230 ? 0.321 -12.829 7.375 1.00 91.25 230 LYS A C 1
ATOM 1860 O O . LYS A 1 230 ? -0.144 -13.100 8.480 1.00 91.25 230 LYS A O 1
ATOM 1865 N N . ILE A 1 231 ? 1.069 -11.741 7.179 1.00 88.31 231 ILE A N 1
ATOM 1866 C CA . ILE A 1 231 ? 1.302 -10.737 8.229 1.00 88.31 231 ILE A CA 1
ATOM 1867 C C . ILE A 1 231 ? 0.002 -9.994 8.554 1.00 88.31 231 ILE A C 1
ATOM 1869 O O . ILE A 1 231 ? -0.305 -9.810 9.731 1.00 88.31 231 ILE A O 1
ATOM 1873 N N . ASN A 1 232 ? -0.757 -9.597 7.532 1.00 91.50 232 ASN A N 1
ATOM 1874 C CA . ASN A 1 232 ? -2.048 -8.931 7.686 1.00 91.50 232 ASN A CA 1
ATOM 1875 C C . ASN A 1 232 ? -3.071 -9.823 8.406 1.00 91.50 232 ASN A C 1
ATOM 1877 O O . ASN A 1 232 ? -3.728 -9.355 9.329 1.00 91.50 232 ASN A O 1
ATOM 1881 N N . GLU A 1 233 ? -3.158 -11.103 8.045 1.00 92.50 233 GLU A N 1
ATOM 1882 C CA . GLU A 1 233 ? -4.035 -12.083 8.693 1.00 92.50 233 GLU A CA 1
ATOM 1883 C C . GLU A 1 233 ? -3.682 -12.245 10.175 1.00 92.50 233 GLU A C 1
ATOM 1885 O O . GLU A 1 233 ? -4.528 -12.050 11.042 1.00 92.50 233 GLU A O 1
ATOM 1890 N N . ARG A 1 234 ? -2.397 -12.430 10.494 1.00 88.69 234 ARG A N 1
ATOM 1891 C CA . ARG A 1 234 ? -1.946 -12.493 11.890 1.00 88.69 234 ARG A CA 1
ATOM 1892 C C . ARG A 1 234 ? -2.247 -11.202 12.665 1.00 88.69 234 ARG A C 1
ATOM 1894 O O . ARG A 1 234 ? -2.592 -11.260 13.842 1.00 88.69 234 ARG A O 1
ATOM 1901 N N . LEU A 1 235 ? -2.116 -10.029 12.038 1.00 89.44 235 LEU A N 1
ATOM 1902 C CA . LEU A 1 235 ? -2.499 -8.753 12.657 1.00 89.44 235 LEU A CA 1
ATOM 1903 C C . LEU A 1 235 ? -4.007 -8.668 12.904 1.00 89.44 235 LEU A C 1
ATOM 1905 O O . LEU A 1 235 ? -4.411 -8.195 13.965 1.00 89.44 235 LEU A O 1
ATOM 1909 N N . LYS A 1 236 ? -4.831 -9.149 11.968 1.00 90.50 236 LYS A N 1
ATOM 1910 C CA . LYS A 1 236 ? -6.287 -9.245 12.132 1.00 90.50 236 LYS A CA 1
ATOM 1911 C C . LYS A 1 236 ? -6.663 -10.173 13.277 1.00 90.50 236 LYS A C 1
ATOM 1913 O O . LYS A 1 236 ? -7.508 -9.795 14.082 1.00 90.50 236 LYS A O 1
ATOM 1918 N N . ASP A 1 237 ? -5.997 -11.314 13.405 1.00 90.12 237 ASP A N 1
ATOM 1919 C CA . ASP A 1 237 ? -6.221 -12.248 14.510 1.00 90.12 237 ASP A CA 1
ATOM 1920 C C . ASP A 1 237 ? -5.877 -11.608 15.859 1.00 90.12 237 ASP A C 1
ATOM 1922 O O . ASP A 1 237 ? -6.665 -11.666 16.808 1.00 90.12 237 ASP A O 1
ATOM 1926 N N . HIS A 1 238 ? -4.732 -10.920 15.943 1.00 88.00 238 HIS A N 1
ATOM 1927 C CA . HIS A 1 238 ? -4.361 -10.168 17.142 1.00 88.00 238 HIS A CA 1
ATOM 1928 C C . HIS A 1 238 ? -5.352 -9.046 17.451 1.00 88.00 238 HIS A C 1
ATOM 1930 O O . HIS A 1 238 ? -5.719 -8.869 18.610 1.00 88.00 238 HIS A O 1
ATOM 1936 N N . HIS A 1 239 ? -5.817 -8.317 16.438 1.00 88.81 239 HIS A N 1
ATOM 1937 C CA . HIS A 1 239 ? -6.831 -7.280 16.599 1.00 88.81 239 HIS A CA 1
ATOM 1938 C C . HIS A 1 239 ? -8.169 -7.841 17.063 1.00 88.81 239 HIS A C 1
ATOM 1940 O O . HIS A 1 239 ? -8.786 -7.276 17.961 1.00 88.81 239 HIS A O 1
ATOM 1946 N N . HIS A 1 240 ? -8.598 -8.974 16.513 1.00 89.12 240 HIS A N 1
ATOM 1947 C CA . HIS A 1 240 ? -9.812 -9.646 16.943 1.00 89.12 240 HIS A CA 1
ATOM 1948 C C . HIS A 1 240 ? -9.708 -10.095 18.404 1.00 89.12 240 HIS A C 1
ATOM 1950 O O . HIS A 1 240 ? -10.609 -9.828 19.196 1.00 89.12 240 HIS A O 1
ATOM 1956 N N . SER A 1 241 ? -8.584 -10.709 18.785 1.00 89.25 241 SER A N 1
ATOM 1957 C CA . SER A 1 241 ? -8.335 -11.106 20.173 1.00 89.25 241 SER A CA 1
ATOM 1958 C C . SER A 1 241 ? -8.304 -9.900 21.116 1.00 89.25 241 SER A C 1
ATOM 1960 O O . SER A 1 241 ? -8.931 -9.926 22.174 1.00 89.25 241 SER A O 1
ATOM 1962 N N . TRP A 1 242 ? -7.633 -8.817 20.718 1.00 89.38 242 TRP A N 1
ATOM 1963 C CA . TRP A 1 242 ? -7.606 -7.564 21.469 1.00 89.38 242 TRP A CA 1
ATOM 1964 C C . TRP A 1 242 ? -9.013 -6.980 21.642 1.00 89.38 242 TRP A C 1
ATOM 1966 O O . TRP A 1 242 ? -9.404 -6.646 22.758 1.00 89.38 242 TRP A O 1
ATOM 1976 N N . LEU A 1 243 ? -9.819 -6.944 20.578 1.00 87.25 243 LEU A N 1
ATOM 1977 C CA . LEU A 1 243 ? -11.186 -6.431 20.622 1.00 87.25 243 LEU A CA 1
ATOM 1978 C C . LEU A 1 243 ? -12.081 -7.263 21.551 1.00 87.25 243 LEU A C 1
ATOM 1980 O O . LEU A 1 243 ? -12.862 -6.702 22.322 1.00 87.25 243 LEU A O 1
ATOM 1984 N N . GLN A 1 244 ? -11.945 -8.592 21.523 1.00 87.44 244 GLN A N 1
ATOM 1985 C CA . GLN A 1 244 ? -12.635 -9.479 22.462 1.00 87.44 244 GLN A CA 1
ATOM 1986 C C . GLN A 1 244 ? -12.237 -9.180 23.913 1.00 87.44 244 GLN A C 1
ATOM 1988 O O . GLN A 1 244 ? -13.109 -9.085 24.776 1.00 87.44 244 GLN A O 1
ATOM 1993 N N . GLN A 1 245 ? -10.943 -8.985 24.187 1.00 87.06 245 GLN A N 1
ATOM 1994 C CA . GLN A 1 245 ? -10.455 -8.650 25.529 1.00 87.06 245 GLN A CA 1
ATOM 1995 C C . GLN A 1 245 ? -10.976 -7.292 26.011 1.00 87.06 245 GLN A C 1
ATOM 1997 O O . GLN A 1 245 ? -11.446 -7.188 27.144 1.00 87.06 245 GLN A O 1
ATOM 2002 N N . VAL A 1 246 ? -10.932 -6.262 25.162 1.00 85.31 246 VAL A N 1
ATOM 2003 C CA . VAL A 1 246 ? -11.448 -4.922 25.484 1.00 85.31 246 VAL A CA 1
ATOM 2004 C C . VAL A 1 246 ? -12.954 -4.968 25.736 1.00 85.31 246 VAL A C 1
ATOM 2006 O O . VAL A 1 246 ? -13.422 -4.429 26.737 1.00 85.31 246 VAL A O 1
ATOM 2009 N N . THR A 1 247 ? -13.707 -5.678 24.893 1.00 85.81 247 THR A N 1
ATOM 2010 C CA . THR A 1 247 ? -15.158 -5.860 25.061 1.00 85.81 247 THR A CA 1
ATOM 2011 C C . THR A 1 247 ? -15.481 -6.570 26.372 1.00 85.81 247 THR A C 1
ATOM 2013 O O . THR A 1 247 ? -16.341 -6.117 27.123 1.00 85.81 247 THR A O 1
ATOM 2016 N N . PHE A 1 248 ? -14.760 -7.649 26.684 1.00 89.12 248 PHE A N 1
ATOM 2017 C CA . PHE A 1 248 ? -14.947 -8.389 27.927 1.00 89.12 248 PHE A CA 1
ATOM 2018 C C . PHE A 1 248 ? -14.662 -7.520 29.159 1.00 89.12 248 PHE A C 1
ATOM 2020 O O . PHE A 1 248 ? -15.466 -7.493 30.090 1.00 89.12 248 PHE A O 1
ATOM 2027 N N . ARG A 1 249 ? -13.551 -6.768 29.159 1.00 87.94 249 ARG A N 1
ATOM 2028 C CA . ARG A 1 249 ? -13.219 -5.831 30.247 1.00 87.94 249 ARG A CA 1
ATOM 2029 C C . ARG A 1 249 ? -14.285 -4.751 30.402 1.00 87.94 249 ARG A C 1
ATOM 2031 O O . ARG A 1 249 ? -14.664 -4.427 31.523 1.00 87.94 249 ARG A O 1
ATOM 2038 N N . TYR A 1 250 ? -14.785 -4.215 29.294 1.00 87.06 250 TYR A N 1
ATOM 2039 C CA . TYR A 1 250 ? -15.847 -3.215 29.309 1.00 87.06 250 TYR A CA 1
ATOM 2040 C C . TYR A 1 250 ? -17.137 -3.763 29.932 1.00 87.06 250 TYR A C 1
ATOM 2042 O O . TYR A 1 250 ? -17.711 -3.129 30.818 1.00 87.06 250 TYR A O 1
ATOM 2050 N N . ASP A 1 251 ? -17.556 -4.966 29.533 1.00 86.56 251 ASP A N 1
ATOM 2051 C CA . ASP A 1 251 ? -18.731 -5.632 30.099 1.00 86.56 251 ASP A CA 1
ATOM 2052 C C . ASP A 1 251 ? -18.551 -5.927 31.598 1.00 86.56 251 ASP A C 1
ATOM 2054 O O . ASP A 1 251 ? -19.466 -5.689 32.390 1.00 86.56 251 ASP A O 1
ATOM 2058 N N . GLU A 1 252 ? -17.360 -6.359 32.023 1.00 90.31 252 GLU A N 1
ATOM 2059 C CA . GLU A 1 252 ? -17.046 -6.572 33.441 1.00 90.31 252 GLU A CA 1
ATOM 2060 C C . GLU A 1 252 ? -17.166 -5.271 34.257 1.00 90.31 252 GLU A C 1
ATOM 2062 O O . GLU A 1 252 ? -17.735 -5.256 35.353 1.00 90.31 252 GLU A O 1
ATOM 2067 N N . LEU A 1 253 ? -16.662 -4.158 33.721 1.00 88.75 253 LEU A N 1
ATOM 2068 C CA . LEU A 1 253 ? -16.749 -2.853 34.371 1.00 88.75 253 LEU A CA 1
ATOM 2069 C C . LEU A 1 253 ? -18.183 -2.328 34.426 1.00 88.75 253 LEU A C 1
ATOM 2071 O O . LEU A 1 253 ? -18.571 -1.768 35.450 1.00 88.75 253 LEU A O 1
ATOM 2075 N N . LEU A 1 254 ? -18.990 -2.546 33.384 1.00 86.50 254 LEU A N 1
ATOM 2076 C CA . LEU A 1 254 ? -20.414 -2.208 33.407 1.00 86.50 254 LEU A CA 1
ATOM 2077 C C . LEU A 1 254 ? -21.170 -2.997 34.481 1.00 86.50 254 LEU A C 1
ATOM 2079 O O . LEU A 1 254 ? -21.995 -2.423 35.194 1.00 86.50 254 LEU A O 1
ATOM 2083 N N . VAL A 1 255 ? -20.884 -4.293 34.639 1.00 88.56 255 VAL A N 1
ATOM 2084 C CA . VAL A 1 255 ? -21.474 -5.102 35.718 1.00 88.56 255 VAL A CA 1
ATOM 2085 C C . VAL A 1 255 ? -21.071 -4.545 37.083 1.00 88.56 255 VAL A C 1
ATOM 2087 O O . VAL A 1 255 ? -21.948 -4.263 37.901 1.00 88.56 255 VAL A O 1
ATOM 2090 N N . LYS A 1 256 ? -19.776 -4.281 37.310 1.00 88.69 256 LYS A N 1
ATOM 2091 C CA . LYS A 1 256 ? -19.279 -3.663 38.557 1.00 88.69 256 LYS A CA 1
ATOM 2092 C C . LYS A 1 256 ? -19.951 -2.317 38.831 1.00 88.69 256 LYS A C 1
ATOM 2094 O O . LYS A 1 256 ? -20.329 -2.023 39.965 1.00 88.69 256 LYS A O 1
ATOM 2099 N N . LEU A 1 257 ? -20.133 -1.507 37.793 1.00 87.94 257 LEU A N 1
ATOM 2100 C CA . LEU A 1 257 ? -20.775 -0.205 37.887 1.00 87.94 257 LEU A CA 1
ATOM 2101 C C . LEU A 1 257 ? -22.251 -0.315 38.290 1.00 87.94 257 LEU A C 1
ATOM 2103 O O . LEU A 1 257 ? -22.710 0.430 39.161 1.00 87.94 257 LEU A O 1
ATOM 2107 N N . ASN A 1 258 ? -22.982 -1.261 37.702 1.00 85.69 258 ASN A N 1
ATOM 2108 C CA . ASN A 1 258 ? -24.377 -1.541 38.040 1.00 85.69 258 ASN A CA 1
ATOM 2109 C C . ASN A 1 258 ? -24.523 -2.073 39.469 1.00 85.69 258 ASN A C 1
ATOM 2111 O O . ASN A 1 258 ? -25.375 -1.592 40.216 1.00 85.69 258 ASN A O 1
ATOM 2115 N N . GLU A 1 259 ? -23.663 -3.004 39.888 1.00 88.38 259 GLU A N 1
ATOM 2116 C CA . GLU A 1 259 ? -23.642 -3.509 41.264 1.00 88.38 259 GLU A CA 1
ATOM 2117 C C . GLU A 1 259 ? -23.383 -2.392 42.281 1.00 88.38 259 GLU A C 1
ATOM 2119 O O . GLU A 1 259 ? -24.041 -2.330 43.323 1.00 88.38 259 GLU A O 1
ATOM 2124 N N . LEU A 1 260 ? -22.441 -1.490 41.990 1.00 86.88 260 LEU A N 1
ATOM 2125 C CA . LEU A 1 260 ? -22.155 -0.343 42.851 1.00 86.88 260 LEU A CA 1
ATOM 2126 C C . LEU A 1 260 ? -23.297 0.664 42.879 1.00 86.88 260 LEU A C 1
ATOM 2128 O O . LEU A 1 260 ? -23.609 1.197 43.943 1.00 86.88 260 LEU A O 1
ATOM 2132 N N . SER A 1 261 ? -23.940 0.902 41.740 1.00 85.38 261 SER A N 1
ATOM 2133 C CA . SER A 1 261 ? -25.092 1.802 41.651 1.00 85.38 261 SER A CA 1
ATOM 2134 C C . SER A 1 261 ? -26.273 1.264 42.465 1.00 85.38 261 SER A C 1
ATOM 2136 O O . SER A 1 261 ? -26.861 2.014 43.243 1.00 85.38 261 SER A O 1
ATOM 2138 N N . ALA A 1 262 ? -26.536 -0.048 42.393 1.00 85.50 262 ALA A N 1
ATOM 2139 C CA . ALA A 1 262 ? -27.540 -0.718 43.218 1.00 85.50 262 ALA A CA 1
ATOM 2140 C C . ALA A 1 262 ? -27.220 -0.620 44.719 1.00 85.50 262 ALA A C 1
ATOM 2142 O O . ALA A 1 262 ? -28.098 -0.307 45.520 1.00 85.50 262 ALA A O 1
ATOM 2143 N N . LYS A 1 263 ? -25.952 -0.817 45.108 1.00 85.62 263 LYS A N 1
ATOM 2144 C CA . LYS A 1 263 ? -25.495 -0.651 46.501 1.00 85.62 263 LYS A CA 1
ATOM 2145 C C . LYS A 1 263 ? -25.609 0.791 47.008 1.00 85.62 263 LYS A C 1
ATOM 2147 O O . LYS A 1 263 ? -25.809 0.997 48.201 1.00 85.62 263 LYS A O 1
ATOM 2152 N N . CYS A 1 264 ? -25.480 1.775 46.120 1.00 82.38 264 CYS A N 1
ATOM 2153 C CA . CYS A 1 264 ? -25.588 3.195 46.452 1.00 82.38 264 CYS A CA 1
ATOM 2154 C C . CYS A 1 264 ? -27.019 3.752 46.354 1.00 82.38 264 CYS A C 1
ATOM 2156 O O . CYS A 1 264 ? -27.185 4.957 46.532 1.00 82.38 264 CYS A O 1
ATOM 2158 N N . PHE A 1 265 ? -28.027 2.919 46.054 1.00 75.44 265 PHE A N 1
ATOM 2159 C CA . PHE A 1 265 ? -29.423 3.332 45.832 1.00 75.44 265 PHE A CA 1
ATOM 2160 C C . PHE A 1 265 ? -29.587 4.448 44.790 1.00 75.44 265 PHE A C 1
ATOM 2162 O O . PHE A 1 265 ? -30.500 5.269 44.866 1.00 75.44 265 PHE A O 1
ATOM 2169 N N . GLN A 1 266 ? -28.685 4.498 43.813 1.00 71.38 266 GLN A N 1
ATOM 2170 C CA . GLN A 1 266 ? -28.811 5.426 42.703 1.00 71.38 266 GLN A CA 1
ATOM 2171 C C . GLN A 1 266 ? -29.751 4.797 41.666 1.00 71.38 266 GLN A C 1
ATOM 2173 O O . GLN A 1 266 ? -29.602 3.599 41.396 1.00 71.38 266 GLN A O 1
ATOM 2178 N N . PRO A 1 267 ? -30.694 5.557 41.070 1.00 62.72 267 PRO A N 1
ATOM 2179 C CA . PRO A 1 267 ? -31.446 5.069 39.923 1.00 62.72 267 PRO A CA 1
ATOM 2180 C C . PRO A 1 267 ? -30.452 4.522 38.908 1.00 62.72 267 PRO A C 1
ATOM 2182 O O . PRO A 1 267 ? -29.387 5.123 38.733 1.00 62.72 267 PRO A O 1
ATOM 2185 N N . SER A 1 268 ? -30.769 3.391 38.276 1.00 55.53 268 SER A N 1
ATOM 2186 C CA . SER A 1 268 ? -30.008 2.914 37.128 1.00 55.53 268 SER A CA 1
ATOM 2187 C C . SER A 1 268 ? -30.054 4.023 36.088 1.00 55.53 268 SER A C 1
ATOM 2189 O O . SER A 1 268 ? -31.014 4.123 35.331 1.00 55.53 268 SER A O 1
ATOM 2191 N N . THR A 1 269 ? -29.066 4.920 36.107 1.00 51.69 269 THR A N 1
ATOM 2192 C CA . THR A 1 269 ? -28.854 5.856 35.019 1.00 51.69 269 THR A CA 1
ATOM 2193 C C . THR A 1 269 ? -28.797 4.964 33.799 1.00 51.69 269 THR A C 1
ATOM 2195 O O . THR A 1 269 ? -28.035 3.995 33.821 1.00 51.69 269 THR A O 1
ATOM 2198 N N . GLU A 1 270 ? -29.652 5.218 32.809 1.00 50.16 270 GLU A N 1
ATOM 2199 C CA . GLU A 1 270 ? -29.555 4.587 31.500 1.00 50.16 270 GLU A CA 1
ATOM 2200 C C . GLU A 1 270 ? -28.113 4.800 31.052 1.00 50.16 270 GLU A C 1
ATOM 2202 O O . GLU A 1 270 ? -27.723 5.896 30.648 1.00 50.16 270 GLU A O 1
ATOM 2207 N N . LEU A 1 271 ? -27.274 3.794 31.299 1.00 55.41 271 LEU A N 1
ATOM 2208 C CA . LEU A 1 271 ? -25.876 3.825 30.942 1.00 55.41 271 LEU A CA 1
ATOM 2209 C C . LEU A 1 271 ? -25.918 3.958 29.437 1.00 55.41 271 LEU A C 1
ATOM 2211 O O . LEU A 1 271 ? -26.408 3.054 28.757 1.00 55.41 271 LEU A O 1
ATOM 2215 N N . SER A 1 272 ? -25.537 5.158 28.986 1.00 50.81 272 SER A N 1
ATOM 2216 C CA . SER A 1 272 ? -25.447 5.574 27.594 1.00 50.81 272 SER A CA 1
ATOM 2217 C C . SER A 1 272 ? -25.164 4.353 26.739 1.00 50.81 272 SER A C 1
ATOM 2219 O O . SER A 1 272 ? -24.185 3.657 27.012 1.00 50.81 272 SER A O 1
ATOM 2221 N N . ALA A 1 273 ? -26.056 4.097 25.777 1.00 53.34 273 ALA A N 1
ATOM 2222 C CA . ALA A 1 273 ? -26.034 2.959 24.868 1.00 53.34 273 ALA A CA 1
ATOM 2223 C C . ALA A 1 273 ? -24.610 2.444 24.631 1.00 53.34 273 ALA A C 1
ATOM 2225 O O . ALA A 1 273 ? -23.728 3.243 24.300 1.00 53.34 273 ALA A O 1
ATOM 2226 N N . LYS A 1 274 ? -24.409 1.129 24.826 1.00 58.69 274 LYS A N 1
ATOM 2227 C CA . LYS A 1 274 ? -23.117 0.446 24.670 1.00 58.69 274 LYS A CA 1
ATOM 2228 C C . LYS A 1 274 ? -22.410 1.032 23.438 1.00 58.69 274 LYS A C 1
ATOM 2230 O O . LYS A 1 274 ? -22.983 0.943 22.346 1.00 58.69 274 LYS A O 1
ATOM 2235 N N . PRO A 1 275 ? -21.252 1.700 23.605 1.00 60.59 275 PRO A N 1
ATOM 2236 C CA . PRO A 1 275 ? -20.568 2.325 22.491 1.00 60.59 275 PRO A CA 1
ATOM 2237 C C . PRO A 1 275 ? -20.311 1.264 21.429 1.00 60.59 275 PRO A C 1
ATOM 2239 O O . PRO A 1 275 ? -20.152 0.077 21.731 1.00 60.59 275 PRO A O 1
ATOM 2242 N N . ASN A 1 276 ? -20.366 1.691 20.172 1.00 61.31 276 ASN A N 1
ATOM 2243 C CA . ASN A 1 276 ? -20.227 0.785 19.046 1.00 61.31 276 ASN A CA 1
ATOM 2244 C C . ASN A 1 276 ? -18.921 -0.012 19.204 1.00 61.31 276 ASN A C 1
ATOM 2246 O O . ASN A 1 276 ? -17.882 0.592 19.462 1.00 61.31 276 ASN A O 1
ATOM 2250 N N . LEU A 1 277 ? -18.974 -1.343 19.079 1.00 59.25 277 LEU A N 1
ATOM 2251 C CA . LEU A 1 277 ? -17.838 -2.237 19.361 1.00 59.25 277 LEU A CA 1
ATOM 2252 C C . LEU A 1 277 ? -16.589 -1.848 18.557 1.00 59.25 277 LEU A C 1
ATOM 2254 O O . LEU A 1 277 ? -15.478 -1.939 19.058 1.00 59.25 277 LEU A O 1
ATOM 2258 N N . GLU A 1 278 ? -16.774 -1.339 17.340 1.00 56.81 278 GLU A N 1
ATOM 2259 C CA . GLU A 1 278 ? -15.687 -0.873 16.470 1.00 56.81 278 GLU A CA 1
ATOM 2260 C C . GLU A 1 278 ? -15.018 0.430 16.941 1.00 56.81 278 GLU A C 1
ATOM 2262 O O . GLU A 1 278 ? -13.896 0.729 16.537 1.00 56.81 278 GLU A O 1
ATOM 2267 N N . ASN A 1 279 ? -15.690 1.192 17.806 1.00 60.16 279 ASN A N 1
ATOM 2268 C CA . ASN A 1 279 ? -15.224 2.470 18.340 1.00 60.16 279 ASN A CA 1
ATOM 2269 C C . ASN A 1 279 ? -14.777 2.382 19.802 1.00 60.16 279 ASN A C 1
ATOM 2271 O O . ASN A 1 279 ? -14.373 3.415 20.340 1.00 60.16 279 ASN A O 1
ATOM 2275 N N . LEU A 1 280 ? -14.822 1.193 20.424 1.00 66.06 280 LEU A N 1
ATOM 2276 C CA . LEU A 1 280 ? -14.354 1.005 21.795 1.00 66.06 280 LEU A CA 1
ATOM 2277 C C . LEU A 1 280 ? -12.861 1.332 21.870 1.00 66.06 280 LEU A C 1
ATOM 2279 O O . LEU A 1 280 ? -11.984 0.533 21.540 1.00 66.06 280 LEU A O 1
ATOM 2283 N N . SER A 1 281 ? -12.575 2.559 22.283 1.00 68.25 281 SER A N 1
ATOM 2284 C CA . SER A 1 281 ? -11.216 3.032 22.477 1.00 68.25 281 SER A CA 1
ATOM 2285 C C . SER A 1 281 ? -10.751 2.638 23.873 1.00 68.25 281 SER A C 1
ATOM 2287 O O . SER A 1 281 ? -11.511 2.738 24.835 1.00 68.25 281 SER A O 1
ATOM 2289 N N . GLU A 1 282 ? -9.464 2.324 24.026 1.00 74.12 282 GLU A N 1
ATOM 2290 C CA . GLU A 1 282 ? -8.826 2.197 25.347 1.00 74.12 282 GLU A CA 1
ATOM 2291 C C . GLU A 1 282 ? -9.120 3.423 26.240 1.00 74.12 282 GLU A C 1
ATOM 2293 O O . GLU A 1 282 ? -9.246 3.311 27.454 1.00 74.12 282 GLU A O 1
ATOM 2298 N N . LYS A 1 283 ? -9.324 4.606 25.641 1.00 78.19 283 LYS A N 1
ATOM 2299 C CA . LYS A 1 283 ? -9.729 5.823 26.362 1.00 78.19 283 LYS A CA 1
ATOM 2300 C C . LYS A 1 283 ? -11.121 5.725 26.988 1.00 78.19 283 LYS A C 1
ATOM 2302 O O . LYS A 1 283 ? -11.348 6.299 28.049 1.00 78.19 283 LYS A O 1
ATOM 2307 N N . GLU A 1 284 ? -12.071 5.071 26.327 1.00 79.62 284 GLU A N 1
ATOM 2308 C CA . GLU A 1 284 ? -13.416 4.853 26.873 1.00 79.62 284 GLU A CA 1
ATOM 2309 C C . GLU A 1 284 ? -13.377 3.835 28.008 1.00 79.62 284 GLU A C 1
ATOM 2311 O O . GLU A 1 284 ? -14.024 4.045 29.034 1.00 79.62 284 GLU A O 1
ATOM 2316 N N . LEU A 1 285 ? -12.544 2.800 27.864 1.00 83.81 285 LEU A N 1
ATOM 2317 C CA . LEU A 1 285 ? -12.290 1.839 28.929 1.00 83.81 285 LEU A CA 1
ATOM 2318 C C . LEU A 1 285 ? -11.702 2.533 30.166 1.00 83.81 285 LEU A C 1
ATOM 2320 O O . LEU A 1 285 ? -12.247 2.391 31.253 1.00 83.81 285 LEU A O 1
ATOM 2324 N N . GLN A 1 286 ? -10.679 3.375 29.994 1.00 85.44 286 GLN A N 1
ATOM 2325 C CA . GLN A 1 286 ? -10.078 4.154 31.085 1.00 85.44 286 GLN A CA 1
ATOM 2326 C C . GLN A 1 286 ? -11.077 5.091 31.778 1.00 85.44 286 GLN A C 1
ATOM 2328 O O . GLN A 1 286 ? -11.060 5.222 33.001 1.00 85.44 286 GLN A O 1
ATOM 2333 N N . LYS A 1 287 ? -11.968 5.741 31.017 1.00 85.88 287 LYS A N 1
ATOM 2334 C CA . LYS A 1 287 ? -13.038 6.569 31.597 1.00 85.88 287 LYS A CA 1
ATOM 2335 C C . LYS A 1 287 ? -13.975 5.735 32.466 1.00 85.88 287 LYS A C 1
ATOM 2337 O O . LYS A 1 287 ? -14.307 6.167 33.566 1.00 85.88 287 LYS A O 1
ATOM 2342 N N . LEU A 1 288 ? -14.376 4.558 31.985 1.00 85.94 288 LEU A N 1
ATOM 2343 C CA . LEU A 1 288 ? -15.257 3.660 32.724 1.00 85.94 288 LEU A CA 1
ATOM 2344 C C . LEU A 1 288 ? -14.566 3.092 33.976 1.00 85.94 288 LEU A C 1
ATOM 2346 O O . LEU A 1 288 ? -15.177 3.045 35.042 1.00 85.94 288 LEU A O 1
ATOM 2350 N N . GLU A 1 289 ? -13.286 2.723 33.880 1.00 89.44 289 GLU A N 1
ATOM 2351 C CA . GLU A 1 289 ? -12.467 2.297 35.024 1.00 89.44 289 GLU A CA 1
ATOM 2352 C C . GLU A 1 289 ? -12.399 3.380 36.104 1.00 89.44 289 GLU A C 1
ATOM 2354 O O . GLU A 1 289 ? -12.601 3.093 37.286 1.00 89.44 289 GLU A O 1
ATOM 2359 N N . GLU A 1 290 ? -12.182 4.634 35.707 1.00 89.06 290 GLU A N 1
ATOM 2360 C CA . GLU A 1 290 ? -12.161 5.766 36.629 1.00 89.06 290 GLU A CA 1
ATOM 2361 C C . GLU A 1 290 ? -13.543 6.026 37.249 1.00 89.06 290 GLU A C 1
ATOM 2363 O O . GLU A 1 290 ? -13.650 6.265 38.452 1.00 89.06 290 GLU A O 1
ATOM 2368 N N . GLU A 1 291 ? -14.623 5.901 36.474 1.00 88.00 291 GLU A N 1
ATOM 2369 C CA . GLU A 1 291 ? -15.998 6.000 36.977 1.00 88.00 291 GLU A CA 1
ATOM 2370 C C . GLU A 1 291 ? -16.305 4.943 38.045 1.00 88.00 291 GLU A C 1
ATOM 2372 O O . GLU A 1 291 ? -16.904 5.250 39.085 1.00 88.00 291 GLU A O 1
ATOM 2377 N N . VAL A 1 292 ? -15.892 3.697 37.791 1.00 89.12 292 VAL A N 1
ATOM 2378 C CA . VAL A 1 292 ? -16.008 2.583 38.736 1.00 89.12 292 VAL A CA 1
ATOM 2379 C C . VAL A 1 292 ? -15.167 2.872 39.976 1.00 89.12 292 VAL A C 1
ATOM 2381 O O . VAL A 1 292 ? -15.669 2.729 41.090 1.00 89.12 292 VAL A O 1
ATOM 2384 N N . ARG A 1 293 ? -13.927 3.352 39.818 1.00 91.25 293 ARG A N 1
ATOM 2385 C CA . ARG A 1 293 ? -13.033 3.697 40.933 1.00 91.25 293 ARG A CA 1
ATOM 2386 C C . ARG A 1 293 ? -13.623 4.790 41.824 1.00 91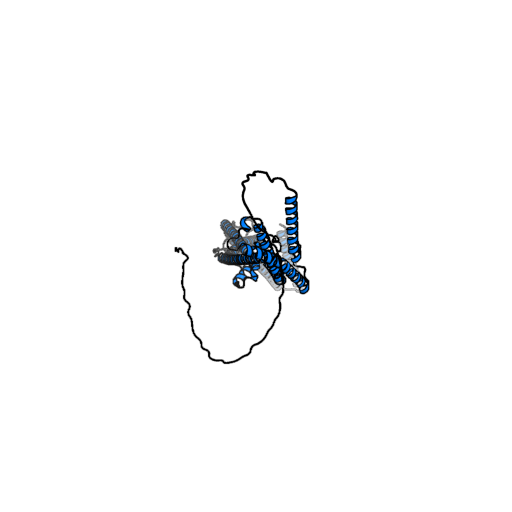.25 293 ARG A C 1
ATOM 2388 O O . ARG A 1 293 ? -13.645 4.636 43.047 1.00 91.25 293 ARG A O 1
ATOM 2395 N N . ILE A 1 294 ? -14.125 5.875 41.232 1.00 87.94 294 ILE A N 1
ATOM 2396 C CA . ILE A 1 294 ? -14.751 6.991 41.956 1.00 87.94 294 ILE A CA 1
ATOM 2397 C C . ILE A 1 294 ? -15.992 6.505 42.710 1.00 87.94 294 ILE A C 1
ATOM 2399 O O . ILE A 1 294 ? -16.154 6.814 43.895 1.00 87.94 294 ILE A O 1
ATOM 2403 N N . ARG A 1 295 ? -16.859 5.711 42.066 1.00 85.88 295 ARG A N 1
ATOM 2404 C CA . ARG A 1 295 ? -18.058 5.174 42.728 1.00 85.88 295 ARG A CA 1
ATOM 2405 C C . ARG A 1 295 ? -17.733 4.175 43.823 1.00 85.88 295 ARG A C 1
ATOM 2407 O O . ARG A 1 295 ? -18.330 4.266 44.891 1.00 85.88 295 ARG A O 1
ATOM 2414 N N . GLN A 1 296 ? -16.774 3.279 43.607 1.00 91.19 296 GLN A N 1
ATOM 2415 C CA . GLN A 1 296 ? -16.303 2.360 44.641 1.00 91.19 296 GLN A CA 1
ATOM 2416 C C . GLN A 1 296 ? -15.799 3.145 45.852 1.00 91.19 296 GLN A C 1
ATOM 2418 O O . GLN A 1 296 ? -16.177 2.853 46.982 1.00 91.19 296 GLN A O 1
ATOM 2423 N N . GLN A 1 297 ? -14.997 4.188 45.627 1.00 89.69 297 GLN A N 1
ATOM 2424 C CA . GLN A 1 297 ? -14.484 5.024 46.706 1.00 89.69 297 GLN A CA 1
ATOM 2425 C C . GLN A 1 297 ? -15.607 5.751 47.460 1.00 89.69 297 GLN A C 1
ATOM 2427 O O . GLN A 1 297 ? -15.557 5.839 48.688 1.00 89.69 297 GLN A O 1
ATOM 2432 N N . LYS A 1 298 ? -16.629 6.250 46.753 1.00 85.44 298 LYS A N 1
ATOM 2433 C CA . LYS A 1 298 ? -17.821 6.843 47.376 1.00 85.44 298 LYS A CA 1
ATOM 2434 C C . LYS A 1 298 ? -18.575 5.812 48.219 1.00 85.44 298 LYS A C 1
ATOM 2436 O O . LYS A 1 298 ? -18.903 6.106 49.366 1.00 85.44 298 LYS A O 1
ATOM 2441 N N . TYR A 1 299 ? -18.803 4.617 47.676 1.00 88.81 299 TYR A N 1
ATOM 2442 C CA . TYR A 1 299 ? -19.470 3.525 48.378 1.00 88.81 299 TYR A CA 1
ATOM 2443 C C . TYR A 1 299 ? -18.730 3.147 49.663 1.00 88.81 299 TYR A C 1
ATOM 2445 O O . TYR A 1 299 ? -19.346 3.149 50.719 1.00 88.81 299 TYR A O 1
ATOM 2453 N N . GLU A 1 300 ? -17.416 2.908 49.615 1.00 90.31 300 GLU A N 1
ATOM 2454 C CA . GLU A 1 300 ? -16.648 2.510 50.805 1.00 90.31 300 GLU A CA 1
ATOM 2455 C C . GLU A 1 300 ? -16.678 3.572 51.912 1.00 90.31 300 GLU A C 1
ATOM 2457 O O . GLU A 1 300 ? -16.800 3.237 53.089 1.00 90.31 300 GLU A O 1
ATOM 2462 N N . ARG A 1 301 ? -16.631 4.864 51.555 1.00 87.81 301 ARG A N 1
ATOM 2463 C CA . ARG A 1 301 ? -16.744 5.964 52.533 1.00 87.81 301 ARG A CA 1
ATOM 2464 C C . ARG A 1 301 ? -18.133 6.041 53.170 1.00 87.81 301 ARG A C 1
ATOM 2466 O O . ARG A 1 301 ? -18.245 6.337 54.355 1.00 87.81 301 ARG A O 1
ATOM 2473 N N . ALA A 1 302 ? -19.178 5.799 52.382 1.00 88.69 302 ALA A N 1
ATOM 2474 C CA . ALA A 1 302 ? -20.578 5.871 52.801 1.00 88.69 302 ALA A CA 1
ATOM 2475 C C . ALA A 1 302 ? -21.138 4.530 53.314 1.00 88.69 302 ALA A C 1
ATOM 2477 O O . ALA A 1 302 ? -22.288 4.461 53.749 1.00 88.69 302 ALA A O 1
ATOM 2478 N N . LYS A 1 303 ? -20.338 3.461 53.292 1.00 90.50 303 LYS A N 1
ATOM 2479 C CA . LYS A 1 303 ? -20.755 2.094 53.614 1.00 90.50 303 LYS A CA 1
ATOM 2480 C C . LYS A 1 303 ? -21.467 1.963 54.967 1.00 90.50 303 LYS A C 1
ATOM 2482 O O . LYS A 1 303 ? -22.525 1.340 54.982 1.00 90.50 303 LYS A O 1
ATOM 2487 N N . PRO A 1 304 ? -21.006 2.585 56.075 1.00 90.81 304 PRO A N 1
ATOM 2488 C CA . PRO A 1 304 ? -21.719 2.499 57.352 1.00 90.81 304 PRO A CA 1
ATOM 2489 C C . PRO A 1 304 ? -23.157 3.035 57.282 1.00 90.81 304 PRO A C 1
ATOM 2491 O O . PRO A 1 304 ? -24.055 2.475 57.908 1.00 90.81 304 PRO A O 1
ATOM 2494 N N . VAL A 1 305 ? -23.385 4.092 56.494 1.00 90.81 305 VAL A N 1
ATOM 2495 C CA . VAL A 1 305 ? -24.714 4.682 56.285 1.00 90.81 305 VAL A CA 1
ATOM 2496 C C . VAL A 1 305 ? -25.587 3.740 55.455 1.00 90.81 305 VAL A C 1
ATOM 2498 O O . VAL A 1 305 ? -26.724 3.473 55.838 1.00 90.81 305 VAL A O 1
ATOM 2501 N N . PHE A 1 306 ? -25.056 3.183 54.360 1.00 90.50 306 PHE A N 1
ATOM 2502 C CA . PHE A 1 306 ? -25.790 2.228 53.522 1.00 90.50 306 PHE A CA 1
ATOM 2503 C C . PHE A 1 306 ? -26.125 0.923 54.257 1.00 90.50 306 PHE A C 1
ATOM 2505 O O . PHE A 1 306 ? -27.244 0.426 54.135 1.00 90.50 306 PHE A O 1
ATOM 2512 N N . ASP A 1 307 ? -25.198 0.379 55.047 1.00 91.69 307 ASP A N 1
ATOM 2513 C CA . ASP A 1 307 ? -25.418 -0.830 55.849 1.00 91.69 307 ASP A CA 1
ATOM 2514 C C . ASP A 1 307 ? -26.527 -0.594 56.886 1.00 91.69 307 ASP A C 1
ATOM 2516 O O . ASP A 1 307 ? -27.446 -1.407 57.027 1.00 91.69 307 ASP A O 1
ATOM 2520 N N . LYS A 1 308 ? -26.494 0.560 57.568 1.00 93.06 308 LYS A N 1
ATOM 2521 C CA . LYS A 1 308 ? -27.516 0.936 58.552 1.00 93.06 308 LYS A CA 1
ATOM 2522 C C . LYS A 1 308 ? -28.879 1.183 57.906 1.00 93.06 308 LYS A C 1
ATOM 2524 O O . LYS A 1 308 ? -29.900 0.761 58.451 1.00 93.06 308 LYS A O 1
ATOM 2529 N N . LEU A 1 309 ? -28.911 1.818 56.736 1.00 91.75 309 LEU A N 1
ATOM 2530 C CA . LEU A 1 309 ? -30.142 2.013 55.979 1.00 91.75 309 LEU A CA 1
ATOM 2531 C C . LEU A 1 309 ? -30.742 0.681 55.516 1.00 91.75 309 LEU A C 1
ATOM 2533 O O . LEU A 1 309 ? -31.946 0.487 55.660 1.00 91.75 309 LEU A O 1
ATOM 2537 N N . ASN A 1 310 ? -29.930 -0.251 55.009 1.00 90.56 310 ASN A N 1
ATOM 2538 C CA . ASN A 1 310 ? -30.396 -1.593 54.651 1.00 90.56 310 ASN A CA 1
ATOM 2539 C C . ASN A 1 310 ? -30.970 -2.328 55.869 1.00 90.56 310 ASN A C 1
ATOM 2541 O O . ASN A 1 310 ? -32.062 -2.892 55.792 1.00 90.56 310 ASN A O 1
ATOM 2545 N N . GLU A 1 311 ? -30.295 -2.256 57.021 1.00 93.00 311 GLU A N 1
ATOM 2546 C CA . GLU A 1 311 ? -30.796 -2.825 58.277 1.00 93.00 311 GLU A CA 1
ATOM 2547 C C . GLU A 1 311 ? -32.162 -2.231 58.668 1.00 93.00 311 GLU A C 1
ATOM 2549 O O . GLU A 1 311 ? -33.074 -2.949 59.107 1.00 93.00 311 GLU A O 1
ATOM 2554 N N . TRP A 1 312 ? -32.315 -0.916 58.497 1.00 94.12 312 TRP A N 1
ATOM 2555 C CA . TRP A 1 312 ? -33.577 -0.224 58.720 1.00 94.12 312 TRP A CA 1
ATOM 2556 C C . TRP A 1 312 ? -34.654 -0.681 57.725 1.00 94.12 312 TRP A C 1
ATOM 2558 O O . TRP A 1 312 ? -35.744 -1.063 58.153 1.00 94.12 312 TRP A O 1
ATOM 2568 N N . MET A 1 313 ? -34.344 -0.740 56.426 1.00 90.38 313 MET A N 1
ATOM 2569 C CA . MET A 1 313 ? -35.261 -1.188 55.372 1.00 90.38 313 MET A CA 1
ATOM 2570 C C . MET A 1 313 ? -35.737 -2.627 55.588 1.00 90.38 313 MET A C 1
ATOM 2572 O O . MET A 1 313 ? -36.919 -2.922 55.406 1.00 90.38 313 MET A O 1
ATOM 2576 N N . ASP A 1 314 ? -34.857 -3.532 56.005 1.00 92.31 314 ASP A N 1
ATOM 2577 C CA . ASP A 1 314 ? -35.220 -4.921 56.286 1.00 92.31 314 ASP A CA 1
ATOM 2578 C C . ASP A 1 314 ? -36.090 -5.037 57.540 1.00 92.31 314 ASP A C 1
ATOM 2580 O O . ASP A 1 314 ? -37.099 -5.752 57.538 1.00 92.31 314 ASP A O 1
ATOM 2584 N N . SER A 1 315 ? -35.776 -4.261 58.582 1.00 91.25 315 SER A N 1
ATOM 2585 C CA . SER A 1 315 ? -36.620 -4.150 59.779 1.00 91.25 315 SER A CA 1
ATOM 2586 C C . SER A 1 315 ? -38.001 -3.567 59.432 1.00 91.25 315 SER A C 1
ATOM 2588 O O . SER A 1 315 ? -39.024 -4.008 59.965 1.00 91.25 315 SER A O 1
ATOM 2590 N N . TRP A 1 316 ? -38.057 -2.621 58.492 1.00 92.12 316 TRP A N 1
ATOM 2591 C CA . TRP A 1 316 ? -39.292 -2.013 58.002 1.00 92.12 316 TRP A CA 1
ATOM 2592 C C . TRP A 1 316 ? -40.135 -3.010 57.199 1.00 92.12 316 TRP A C 1
ATOM 2594 O O . TRP A 1 316 ? -41.312 -3.221 57.503 1.00 92.12 316 TRP A O 1
ATOM 2604 N N . LYS A 1 317 ? -39.528 -3.735 56.252 1.00 90.75 317 LYS A N 1
ATOM 2605 C CA . LYS A 1 317 ? -40.178 -4.842 55.526 1.00 90.75 317 LYS A CA 1
ATOM 2606 C C . LYS A 1 317 ? -40.704 -5.911 56.484 1.00 90.75 317 LYS A C 1
ATOM 2608 O O . LYS A 1 317 ? -41.809 -6.426 56.290 1.00 90.75 317 LYS A O 1
ATOM 2613 N N . GLN A 1 318 ? -39.945 -6.239 57.533 1.00 89.25 318 GLN A N 1
ATOM 2614 C CA . GLN A 1 318 ? -40.369 -7.185 58.561 1.00 89.25 318 GLN A CA 1
ATOM 2615 C C . GLN A 1 318 ? -41.616 -6.686 59.299 1.00 89.25 318 GLN A C 1
ATOM 2617 O O . GLN A 1 318 ? -42.563 -7.461 59.457 1.00 89.25 318 GLN A O 1
ATOM 2622 N N . LYS A 1 319 ? -41.661 -5.404 59.690 1.00 88.69 319 LYS A N 1
ATOM 2623 C CA . LYS A 1 319 ? -42.853 -4.781 60.287 1.00 88.69 319 LYS A CA 1
ATOM 2624 C C . LYS A 1 319 ? -44.063 -4.907 59.362 1.00 88.69 319 LYS A C 1
ATOM 2626 O O . LYS A 1 319 ? -45.083 -5.456 59.778 1.00 88.69 319 LYS A O 1
ATOM 2631 N N . LEU A 1 320 ? -43.927 -4.500 58.098 1.00 87.12 320 LEU A N 1
ATOM 2632 C CA . LEU A 1 320 ? -45.014 -4.572 57.116 1.00 87.12 320 LEU A CA 1
ATOM 2633 C C . LEU A 1 320 ? -45.516 -6.012 56.916 1.00 87.12 320 LEU A C 1
ATOM 2635 O O . LEU A 1 320 ? -46.720 -6.245 56.811 1.00 87.12 320 LEU A O 1
ATOM 2639 N N . ASN A 1 321 ? -44.622 -7.005 56.888 1.00 86.38 321 ASN A N 1
ATOM 2640 C CA . ASN A 1 321 ? -44.995 -8.417 56.763 1.00 86.38 321 ASN A CA 1
ATOM 2641 C C . ASN A 1 321 ? -45.741 -8.929 58.008 1.00 86.38 321 ASN A C 1
ATOM 2643 O O . ASN A 1 321 ? -46.739 -9.639 57.875 1.00 86.38 321 ASN A O 1
ATOM 2647 N N . ILE A 1 322 ? -45.299 -8.551 59.213 1.00 85.00 322 ILE A N 1
ATOM 2648 C CA . ILE A 1 322 ? -46.007 -8.874 60.460 1.00 85.00 322 ILE A CA 1
ATOM 2649 C C . ILE A 1 322 ? -47.406 -8.251 60.433 1.00 85.00 322 ILE A C 1
ATOM 2651 O O . ILE A 1 322 ? -48.385 -8.966 60.631 1.00 85.00 322 ILE A O 1
ATOM 2655 N N . GLU A 1 323 ? -47.533 -6.969 60.095 1.00 83.69 323 GLU A N 1
ATOM 2656 C CA . GLU A 1 323 ? -48.822 -6.269 60.057 1.00 83.69 323 GLU A CA 1
ATOM 2657 C C . GLU A 1 323 ? -49.785 -6.849 59.009 1.00 83.69 323 GLU A C 1
ATOM 2659 O O . GLU A 1 323 ? -50.966 -7.042 59.303 1.00 83.69 323 GLU A O 1
ATOM 2664 N N . ARG A 1 324 ? -49.297 -7.224 57.816 1.00 83.31 324 ARG A N 1
ATOM 2665 C CA . ARG A 1 324 ? -50.109 -7.944 56.813 1.00 83.31 324 ARG A CA 1
ATOM 2666 C C . ARG A 1 324 ? -50.646 -9.269 57.352 1.00 83.31 324 ARG A C 1
ATOM 2668 O O . ARG A 1 324 ? -51.762 -9.665 57.018 1.00 83.31 324 ARG A O 1
ATOM 2675 N N . ARG A 1 325 ? -49.852 -9.976 58.163 1.00 78.94 325 ARG A N 1
ATOM 2676 C CA . ARG A 1 325 ? -50.253 -11.250 58.774 1.00 78.94 325 ARG A CA 1
ATOM 2677 C C . ARG A 1 325 ? -51.249 -11.033 59.910 1.00 78.94 325 ARG A C 1
ATOM 2679 O O . ARG A 1 325 ? -52.205 -11.794 59.972 1.00 78.94 325 ARG A O 1
ATOM 2686 N N . VAL A 1 326 ? -51.084 -9.992 60.730 1.00 75.56 326 VAL A N 1
ATOM 2687 C CA . VAL A 1 326 ? -51.998 -9.628 61.835 1.00 75.56 326 VAL A CA 1
ATOM 2688 C C . VAL A 1 326 ? -53.434 -9.414 61.347 1.00 75.56 326 VAL A C 1
ATOM 2690 O O . VAL A 1 326 ? -54.382 -9.769 62.040 1.00 75.56 326 VAL A O 1
ATOM 2693 N N . CYS A 1 327 ? -53.626 -8.909 60.125 1.00 66.94 327 CYS A N 1
ATOM 2694 C CA . CYS A 1 327 ? -54.959 -8.746 59.541 1.00 66.94 327 CYS A CA 1
ATOM 2695 C C . CYS A 1 327 ? -55.684 -10.069 59.203 1.00 66.94 327 CYS A C 1
ATOM 2697 O O . CYS A 1 327 ? -56.853 -10.027 58.823 1.00 66.94 327 CYS A O 1
ATOM 2699 N N . ARG A 1 328 ? -55.035 -11.240 59.313 1.00 74.12 328 ARG A N 1
ATOM 2700 C CA . ARG A 1 328 ? -55.636 -12.555 59.025 1.00 74.12 328 ARG A CA 1
ATOM 2701 C C . ARG A 1 328 ? -56.107 -13.238 60.311 1.00 74.12 328 ARG A C 1
ATOM 2703 O O . ARG A 1 328 ? -55.351 -13.335 61.272 1.00 74.12 328 ARG A O 1
ATOM 2710 N N . ALA A 1 329 ? -57.307 -13.824 60.302 1.00 66.94 329 ALA A N 1
ATOM 2711 C CA . ALA A 1 329 ? -57.850 -14.572 61.448 1.00 66.94 329 ALA A CA 1
ATOM 2712 C C . ALA A 1 329 ? -56.931 -15.726 61.915 1.00 66.94 329 ALA A C 1
ATOM 2714 O O . ALA A 1 329 ? -56.817 -15.994 63.109 1.00 66.94 329 ALA A O 1
ATOM 2715 N N . SER A 1 330 ? -56.194 -16.348 60.986 1.00 70.69 330 SER A N 1
ATOM 2716 C CA . SER A 1 330 ? -55.196 -17.394 61.258 1.00 70.69 330 SER A CA 1
ATOM 2717 C C . SER A 1 330 ? -53.951 -16.909 62.018 1.00 70.69 330 SER A C 1
ATOM 2719 O O . SER A 1 330 ? -53.117 -17.717 62.412 1.00 70.69 330 SER A O 1
ATOM 2721 N N . PHE A 1 331 ? -53.760 -15.600 62.204 1.00 72.88 331 PHE A N 1
ATOM 2722 C CA . PHE A 1 331 ? -52.648 -15.071 62.998 1.00 72.88 331 PHE A CA 1
ATOM 2723 C C . PHE A 1 331 ? -52.840 -15.331 64.492 1.00 72.88 331 PHE A C 1
ATOM 2725 O O . PHE A 1 331 ? -51.877 -15.641 65.190 1.00 72.88 331 PHE A O 1
ATOM 2732 N N . TYR A 1 332 ? -54.091 -15.268 64.955 1.00 72.19 332 TYR A N 1
ATOM 2733 C CA . TYR A 1 332 ? -54.468 -15.421 66.360 1.00 72.19 332 TYR A CA 1
ATOM 2734 C C . TYR A 1 332 ? -54.691 -16.879 66.781 1.00 72.19 332 TYR A C 1
ATOM 2736 O O . TYR A 1 332 ? -54.983 -17.150 67.945 1.00 72.19 332 TYR A O 1
ATOM 2744 N N . THR A 1 333 ? -54.508 -17.844 65.874 1.00 72.06 333 THR A N 1
ATOM 2745 C CA . THR A 1 333 ? -54.545 -19.266 66.230 1.00 72.06 333 THR A CA 1
ATOM 2746 C C . THR A 1 333 ? -53.269 -19.630 66.990 1.00 72.06 333 THR A C 1
ATOM 2748 O O . THR A 1 333 ? -52.190 -19.759 66.406 1.00 72.06 333 THR A O 1
ATOM 2751 N N . ASN A 1 334 ? -53.374 -19.772 68.311 1.00 68.81 334 ASN A N 1
ATOM 2752 C CA . ASN A 1 334 ? -52.242 -20.041 69.195 1.00 68.81 334 ASN A CA 1
ATOM 2753 C C . ASN A 1 334 ? -51.890 -21.537 69.238 1.00 68.81 334 ASN A C 1
ATOM 2755 O O . ASN A 1 334 ? -52.141 -22.226 70.225 1.00 68.81 334 ASN A O 1
ATOM 2759 N N . ARG A 1 335 ? -51.300 -22.058 68.158 1.00 68.12 335 ARG A N 1
ATOM 2760 C CA . ARG A 1 335 ? -50.744 -23.417 68.157 1.00 68.12 335 ARG A CA 1
ATOM 2761 C C . ARG A 1 335 ? -49.368 -23.392 68.840 1.00 68.12 335 ARG A C 1
ATOM 2763 O O . ARG A 1 335 ? -48.484 -22.662 68.405 1.00 68.12 335 ARG A O 1
ATOM 2770 N N . ALA A 1 336 ? -49.200 -24.159 69.920 1.00 65.38 336 ALA A N 1
ATOM 2771 C CA . ALA A 1 336 ? -47.927 -24.363 70.633 1.00 65.38 336 ALA A CA 1
ATOM 2772 C C . ALA A 1 336 ? -47.187 -23.087 71.126 1.00 65.38 336 ALA A C 1
ATOM 2774 O O . ALA A 1 336 ? -45.958 -23.058 71.172 1.00 65.38 336 ALA A O 1
ATOM 2775 N N . GLY A 1 337 ? -47.907 -22.020 71.505 1.00 71.50 337 GLY A N 1
ATOM 2776 C CA . GLY A 1 337 ? -47.300 -20.800 72.073 1.00 71.50 337 GLY A CA 1
ATOM 2777 C C . GLY A 1 337 ? -46.664 -19.848 71.049 1.00 71.50 337 GLY A C 1
ATOM 2778 O O . GLY A 1 337 ? -45.976 -18.894 71.421 1.00 71.50 337 GLY A O 1
ATOM 2779 N N . ASP A 1 338 ? -46.900 -20.082 69.758 1.00 78.56 338 ASP A N 1
ATOM 2780 C CA . ASP A 1 338 ? -46.359 -19.301 68.642 1.00 78.56 338 ASP A CA 1
ATOM 2781 C C . ASP A 1 338 ? -46.902 -17.855 68.597 1.00 78.56 338 ASP A C 1
ATOM 2783 O O . ASP A 1 338 ? -46.217 -16.930 68.161 1.00 78.56 338 ASP A O 1
ATOM 2787 N N . LEU A 1 339 ? -48.103 -17.611 69.137 1.00 78.12 339 LEU A N 1
ATOM 2788 C CA . LEU A 1 339 ? -48.698 -16.269 69.180 1.00 78.12 339 LEU A CA 1
ATOM 2789 C C . LEU A 1 339 ? -47.880 -15.296 70.044 1.00 78.12 339 LEU A C 1
ATOM 2791 O O . LEU A 1 339 ? -47.637 -14.161 69.639 1.00 78.12 339 LEU A O 1
ATOM 2795 N N . ASN A 1 340 ? -47.402 -15.743 71.209 1.00 79.38 340 ASN A N 1
ATOM 2796 C CA . ASN A 1 340 ? -46.617 -14.889 72.103 1.00 79.38 340 ASN A CA 1
ATOM 2797 C C . ASN A 1 340 ? -45.242 -14.557 71.497 1.00 79.38 340 ASN A C 1
ATOM 2799 O O . ASN A 1 340 ? -44.737 -13.447 71.658 1.00 79.38 340 ASN A O 1
ATOM 2803 N N . LYS A 1 341 ? -44.658 -15.493 70.732 1.00 80.81 341 LYS A N 1
ATOM 2804 C CA . LYS A 1 341 ? -43.428 -15.252 69.962 1.00 80.81 341 LYS A CA 1
ATOM 2805 C C . LYS A 1 341 ? -43.654 -14.201 68.872 1.00 80.81 341 LYS A C 1
ATOM 2807 O O . LYS A 1 341 ? -42.851 -13.278 68.768 1.00 80.81 341 LYS A O 1
ATOM 2812 N N . LYS A 1 342 ? -44.765 -14.283 68.129 1.00 80.75 342 LYS A N 1
ATOM 2813 C CA . LYS A 1 342 ? -45.147 -13.301 67.094 1.00 80.75 342 LYS A CA 1
ATOM 2814 C C . LYS A 1 342 ? -45.385 -11.900 67.663 1.00 80.75 342 LYS A C 1
ATOM 2816 O O . LYS A 1 342 ? -44.859 -10.935 67.120 1.00 80.75 342 LYS A O 1
ATOM 2821 N N . LEU A 1 343 ? -46.116 -11.783 68.774 1.00 81.19 343 LEU A N 1
ATOM 2822 C CA . LEU A 1 343 ? -46.369 -10.495 69.438 1.00 81.19 343 LEU A CA 1
ATOM 2823 C C . LEU A 1 343 ? -45.091 -9.895 70.041 1.00 81.19 343 LEU A C 1
ATOM 2825 O O . LEU A 1 343 ? -44.856 -8.691 69.938 1.00 81.19 343 LEU A O 1
ATOM 2829 N N . LYS A 1 344 ? -44.220 -10.729 70.625 1.00 84.81 344 LYS A N 1
ATOM 2830 C CA . LYS A 1 344 ? -42.909 -10.284 71.113 1.00 84.81 344 LYS A CA 1
ATOM 2831 C C . LYS A 1 344 ? -42.031 -9.791 69.962 1.00 84.81 344 LYS A C 1
ATOM 2833 O O . LYS A 1 344 ? -41.441 -8.725 70.078 1.00 84.81 344 LYS A O 1
ATOM 2838 N N . GLN A 1 345 ? -41.996 -10.522 68.846 1.00 83.19 345 GLN A N 1
ATOM 2839 C CA . GLN A 1 345 ? -41.272 -10.125 67.638 1.00 83.19 345 GLN A CA 1
ATOM 2840 C C . GLN A 1 345 ? -41.792 -8.797 67.074 1.00 83.19 345 GLN A C 1
ATOM 2842 O O . GLN A 1 345 ? -40.984 -7.937 66.737 1.00 83.19 345 GLN A O 1
ATOM 2847 N N . GLN A 1 346 ? -43.114 -8.594 67.038 1.00 86.19 346 GLN A N 1
ATOM 2848 C CA . GLN A 1 346 ? -43.723 -7.320 66.648 1.00 86.19 346 GLN A CA 1
ATOM 2849 C C . GLN A 1 346 ? -43.218 -6.168 67.525 1.00 86.19 346 GLN A C 1
ATOM 2851 O O . GLN A 1 346 ? -42.672 -5.197 67.006 1.00 86.19 346 GLN A O 1
ATOM 2856 N N . LYS A 1 347 ? -43.321 -6.308 68.853 1.00 86.00 347 LYS A N 1
ATOM 2857 C CA . LYS A 1 347 ? -42.877 -5.278 69.803 1.00 86.00 347 LYS A CA 1
ATOM 2858 C C . LYS A 1 347 ? -41.379 -4.987 69.681 1.00 86.00 347 LYS A C 1
ATOM 2860 O O . LYS A 1 347 ? -40.966 -3.835 69.775 1.00 86.00 347 LYS A O 1
ATOM 2865 N N . THR A 1 348 ? -40.557 -6.013 69.454 1.00 88.25 348 THR A N 1
ATOM 2866 C CA . THR A 1 348 ? -39.114 -5.844 69.239 1.00 88.25 348 THR A CA 1
ATOM 2867 C C . THR A 1 348 ? -38.822 -5.047 67.969 1.00 88.25 348 THR A C 1
ATOM 2869 O O . THR A 1 348 ? -38.009 -4.130 68.023 1.00 88.25 348 THR A O 1
ATOM 2872 N N . VAL A 1 349 ? -39.490 -5.343 66.850 1.00 87.56 349 VAL A N 1
ATOM 2873 C CA . VAL A 1 349 ? -39.304 -4.602 65.589 1.00 87.56 349 VAL A CA 1
ATOM 2874 C C . VAL A 1 349 ? -39.787 -3.153 65.724 1.00 87.56 349 VAL A C 1
ATOM 2876 O O . VAL A 1 349 ? -39.077 -2.236 65.316 1.00 87.56 349 VAL A O 1
ATOM 2879 N N . GLU A 1 350 ? -40.938 -2.925 66.365 1.00 85.06 350 GLU A N 1
ATOM 2880 C CA . GLU A 1 350 ? -41.481 -1.582 66.622 1.00 85.06 350 GLU A CA 1
ATOM 2881 C C . GLU A 1 350 ? -40.552 -0.723 67.493 1.00 85.06 350 GLU A C 1
ATOM 2883 O O . GLU A 1 350 ? -40.415 0.471 67.247 1.00 85.06 350 GLU A O 1
ATOM 28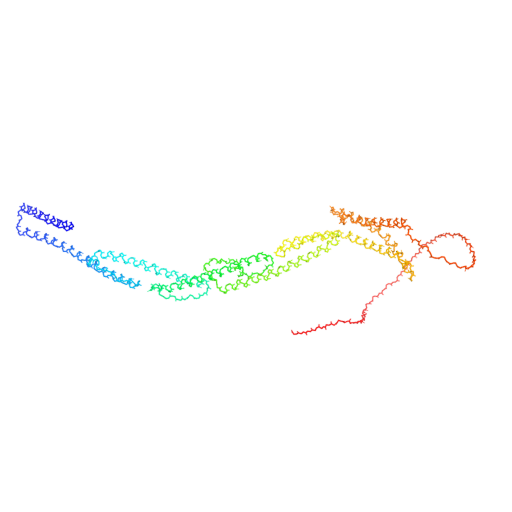88 N N . GLN A 1 351 ? -39.868 -1.321 68.473 1.00 89.50 351 GLN A N 1
ATOM 2889 C CA . GLN A 1 351 ? -38.878 -0.620 69.300 1.00 89.50 351 GLN A CA 1
ATOM 2890 C C . GLN A 1 351 ? -37.524 -0.432 68.602 1.00 89.50 351 GLN A C 1
ATOM 2892 O O . GLN A 1 351 ? -36.797 0.505 68.932 1.00 89.50 351 GLN A O 1
ATOM 2897 N N . LYS A 1 352 ? -37.158 -1.328 67.678 1.00 90.00 352 LYS A N 1
ATOM 2898 C CA . LYS A 1 352 ? -35.875 -1.289 66.963 1.00 90.00 352 LYS A CA 1
ATOM 2899 C C . LYS A 1 352 ? -35.853 -0.187 65.900 1.00 90.00 352 LYS A C 1
ATOM 2901 O O . LYS A 1 352 ? -34.844 0.493 65.762 1.00 90.00 352 LYS A O 1
ATOM 2906 N N . LEU A 1 353 ? -36.962 0.019 65.188 1.00 90.75 353 LEU A N 1
ATOM 2907 C CA . LEU A 1 353 ? -37.043 0.956 64.060 1.00 90.75 353 LEU A CA 1
ATOM 2908 C C . LEU A 1 353 ? -36.668 2.414 64.405 1.00 90.75 353 LEU A C 1
ATOM 2910 O O . LEU A 1 353 ? -35.829 2.965 63.695 1.00 90.75 353 LEU A O 1
ATOM 2914 N N . PRO A 1 354 ? -37.188 3.038 65.485 1.00 88.88 354 PRO A N 1
ATOM 2915 C CA . PRO A 1 354 ? -36.784 4.397 65.861 1.00 88.88 354 PRO A CA 1
ATOM 2916 C C . PRO A 1 354 ? -35.311 4.500 66.277 1.00 88.88 354 PRO A C 1
ATOM 2918 O O . PRO A 1 354 ? -34.673 5.515 66.024 1.00 88.88 354 PRO A O 1
ATOM 2921 N N . LYS A 1 355 ? -34.751 3.448 66.893 1.00 90.25 355 LYS A N 1
ATOM 2922 C CA . LYS A 1 355 ? -33.332 3.420 67.287 1.00 90.25 355 LYS A CA 1
ATOM 2923 C C . LYS A 1 355 ? -32.421 3.396 66.065 1.00 90.25 355 LYS A C 1
ATOM 2925 O O . LYS A 1 355 ? -31.509 4.206 65.978 1.00 90.25 355 LYS A O 1
ATOM 2930 N N . LEU A 1 356 ? -32.734 2.530 65.099 1.00 90.06 356 LEU A N 1
ATOM 2931 C CA . LEU A 1 356 ? -32.012 2.465 63.828 1.00 90.06 356 LEU A CA 1
ATOM 2932 C C . LEU A 1 356 ? -32.088 3.785 63.056 1.00 90.06 356 LEU A C 1
ATOM 2934 O O . LEU A 1 356 ? -31.109 4.166 62.428 1.00 90.06 356 LEU A O 1
ATOM 2938 N N . LEU A 1 357 ? -33.222 4.489 63.118 1.00 90.81 357 LEU A N 1
ATOM 2939 C CA . LEU A 1 357 ? -33.381 5.792 62.474 1.00 90.81 357 LEU A CA 1
ATOM 2940 C C . LEU A 1 357 ? -32.504 6.877 63.122 1.00 90.81 357 LEU A C 1
ATOM 2942 O O . LEU A 1 357 ? -31.874 7.655 62.410 1.00 90.81 357 LEU A O 1
ATOM 2946 N N . ASN A 1 358 ? -32.426 6.909 64.456 1.00 90.38 358 ASN A N 1
ATOM 2947 C CA . ASN A 1 358 ? -31.545 7.840 65.168 1.00 90.38 358 ASN A CA 1
ATOM 2948 C C . ASN A 1 358 ? -30.066 7.557 64.863 1.00 90.38 358 ASN A C 1
ATOM 2950 O O . ASN A 1 358 ? -29.339 8.477 64.504 1.00 90.38 358 ASN A O 1
ATOM 2954 N N . GLU A 1 359 ? -29.649 6.286 64.921 1.00 90.69 359 GLU A N 1
ATOM 2955 C CA . GLU A 1 359 ? -28.292 5.858 64.544 1.00 90.69 359 GLU A CA 1
ATOM 2956 C C . GLU A 1 359 ? -27.969 6.225 63.085 1.00 90.69 359 GLU A C 1
ATOM 2958 O O . GLU A 1 359 ? -26.868 6.678 62.778 1.00 90.69 359 GLU A O 1
ATOM 2963 N N . LEU A 1 360 ? -28.932 6.069 62.169 1.00 91.31 360 LEU A N 1
ATOM 2964 C CA . LEU A 1 360 ? -28.776 6.466 60.770 1.00 91.31 360 LEU A CA 1
ATOM 2965 C C . LEU A 1 360 ? -28.584 7.984 60.628 1.00 91.31 360 LEU A C 1
ATOM 2967 O O . LEU A 1 360 ? -27.728 8.416 59.859 1.00 91.31 360 LEU A O 1
ATOM 2971 N N . CYS A 1 361 ? -29.341 8.791 61.376 1.00 91.00 361 CYS A N 1
ATOM 2972 C CA . CYS A 1 361 ? -29.202 10.248 61.388 1.00 91.00 361 CYS A CA 1
ATOM 2973 C C . CYS A 1 361 ? -27.816 10.687 61.893 1.00 91.00 361 CYS A C 1
ATOM 2975 O O . CYS A 1 361 ? -27.180 11.540 61.270 1.00 91.00 361 CYS A O 1
ATOM 2977 N N . GLU A 1 362 ? -27.320 10.069 62.970 1.00 91.50 362 GLU A N 1
ATOM 2978 C CA . GLU A 1 362 ? -25.968 10.301 63.500 1.00 91.50 362 GLU A CA 1
ATOM 2979 C C . GLU A 1 362 ? -24.894 9.970 62.457 1.00 91.50 362 GLU A C 1
ATOM 2981 O O . GLU A 1 362 ? -24.065 10.823 62.142 1.00 91.50 362 GLU A O 1
ATOM 2986 N N . LEU A 1 363 ? -24.973 8.792 61.827 1.00 90.88 363 LEU A N 1
ATOM 2987 C CA . LEU A 1 363 ? -24.025 8.385 60.785 1.00 90.88 363 LEU A CA 1
ATOM 2988 C C . LEU A 1 363 ? -24.051 9.313 59.562 1.00 90.88 363 LEU A C 1
ATOM 2990 O O . LEU A 1 363 ? -23.000 9.604 58.990 1.00 90.88 363 LEU A O 1
ATOM 2994 N N . CYS A 1 364 ? -25.225 9.811 59.163 1.00 88.00 364 CYS A N 1
ATOM 2995 C CA . CYS A 1 364 ? -25.320 10.786 58.078 1.00 88.00 364 CYS A CA 1
ATOM 2996 C C . CYS A 1 364 ? -24.696 12.138 58.477 1.00 88.00 364 CYS A C 1
ATOM 2998 O O . CYS A 1 364 ? -24.063 12.790 57.649 1.00 88.00 364 CYS A O 1
ATOM 3000 N N . ASN A 1 365 ? -24.848 12.581 59.732 1.00 88.62 365 ASN A N 1
ATOM 3001 C CA . ASN A 1 365 ? -24.229 13.820 60.222 1.00 88.62 365 ASN A CA 1
ATOM 3002 C C . ASN A 1 365 ? -22.700 13.691 60.267 1.00 88.62 365 ASN A C 1
ATOM 3004 O O . ASN A 1 365 ? -21.987 14.587 59.809 1.00 88.62 365 ASN A O 1
ATOM 3008 N N . ASP A 1 366 ? -22.204 12.559 60.766 1.00 87.69 366 ASP A N 1
ATOM 3009 C CA . ASP A 1 366 ? -20.776 12.251 60.817 1.00 87.69 366 ASP A CA 1
ATOM 3010 C C . ASP A 1 366 ? -20.167 12.169 59.416 1.00 87.69 366 ASP A C 1
ATOM 3012 O O . ASP A 1 366 ? -19.069 12.676 59.190 1.00 87.69 366 ASP A O 1
ATOM 3016 N N . TYR A 1 367 ? -20.886 11.597 58.447 1.00 87.25 367 TYR A N 1
ATOM 3017 C CA . TYR A 1 367 ? -20.448 11.553 57.053 1.00 87.25 367 TYR A CA 1
ATOM 3018 C C . TYR A 1 367 ? -20.245 12.963 56.467 1.00 87.25 367 TYR A C 1
ATOM 3020 O O . TYR A 1 367 ? -19.180 13.256 55.919 1.00 87.25 367 TYR A O 1
ATOM 3028 N N . ILE A 1 368 ? -21.215 13.868 56.640 1.00 87.19 368 ILE A N 1
ATOM 3029 C CA . ILE A 1 368 ? -21.104 15.263 56.172 1.00 87.19 368 ILE A CA 1
ATOM 3030 C C . ILE A 1 368 ? -19.928 15.967 56.856 1.00 87.19 368 ILE A C 1
ATOM 3032 O O . ILE A 1 368 ? -19.131 16.638 56.199 1.00 87.19 368 ILE A O 1
ATOM 3036 N N . LYS A 1 369 ? -19.787 15.785 58.173 1.00 86.25 369 LYS A N 1
ATOM 3037 C CA . LYS A 1 369 ? -18.734 16.417 58.973 1.00 86.25 369 LYS A CA 1
ATOM 3038 C C . LYS A 1 369 ? -17.334 15.950 58.571 1.00 86.25 369 LYS A C 1
ATOM 3040 O O . LYS A 1 369 ? -16.426 16.772 58.469 1.00 86.25 369 LYS A O 1
ATOM 3045 N N . ASN A 1 370 ? -17.161 14.650 58.345 1.00 83.31 370 ASN A N 1
ATOM 3046 C CA . ASN A 1 370 ? -15.859 14.051 58.058 1.00 83.31 370 ASN A CA 1
ATOM 3047 C C . ASN A 1 370 ? -15.408 14.270 56.612 1.00 83.31 370 ASN A C 1
ATOM 3049 O O . ASN A 1 370 ? -14.208 14.359 56.362 1.00 83.31 370 ASN A O 1
ATOM 3053 N N . PHE A 1 371 ? -16.343 14.352 55.662 1.00 79.75 371 PHE A N 1
ATOM 3054 C CA . PHE A 1 371 ? -16.000 14.409 54.241 1.00 79.75 371 PHE A CA 1
ATOM 3055 C C . PHE A 1 371 ? -16.311 15.747 53.561 1.00 79.75 371 PHE A C 1
ATOM 3057 O O . PHE A 1 371 ? -15.849 15.935 52.442 1.00 79.75 371 PHE A O 1
ATOM 3064 N N . GLN A 1 372 ? -17.038 16.673 54.206 1.00 67.94 372 GLN A N 1
ATOM 3065 C CA . GLN A 1 372 ? -17.416 17.993 53.656 1.00 67.94 372 GLN A CA 1
ATOM 3066 C C . GLN A 1 372 ? -18.052 17.913 52.252 1.00 67.94 372 GLN A C 1
ATOM 3068 O O . GLN A 1 372 ? -17.908 18.814 51.427 1.00 67.94 372 GLN A O 1
ATOM 3073 N N . LEU A 1 373 ? -18.728 16.801 51.961 1.00 71.19 373 LEU A N 1
ATOM 3074 C CA . LEU A 1 373 ? -19.324 16.491 50.664 1.00 71.19 373 LEU A CA 1
ATOM 3075 C C . LEU A 1 373 ? -20.849 16.596 50.725 1.00 71.19 373 LEU A C 1
ATOM 3077 O O . LEU A 1 373 ? -21.448 16.604 51.801 1.00 71.19 373 LEU A O 1
ATOM 3081 N N . ASN A 1 374 ? -21.464 16.611 49.540 1.00 69.00 374 ASN A N 1
ATOM 3082 C CA . ASN A 1 374 ? -22.904 16.438 49.380 1.00 69.00 374 ASN A CA 1
ATOM 3083 C C . ASN A 1 374 ? -23.378 15.174 50.113 1.00 69.00 374 ASN A C 1
ATOM 3085 O O . ASN A 1 374 ? -22.703 14.139 50.101 1.00 69.00 374 ASN A O 1
ATOM 3089 N N . ASP A 1 375 ? -24.551 15.289 50.728 1.00 77.62 375 ASP A N 1
ATOM 3090 C CA . ASP A 1 375 ? -25.172 14.246 51.534 1.00 77.62 375 ASP A CA 1
ATOM 3091 C C . ASP A 1 375 ? -25.438 12.950 50.747 1.00 77.62 375 ASP A C 1
ATOM 3093 O O . ASP A 1 375 ? -25.401 12.915 49.510 1.00 77.62 375 ASP A O 1
ATOM 3097 N N . ILE A 1 376 ? -25.740 11.868 51.462 1.00 82.31 376 ILE A N 1
ATOM 3098 C CA . ILE A 1 376 ? -26.154 10.606 50.846 1.00 82.31 376 ILE A CA 1
ATOM 3099 C C . ILE A 1 376 ? -27.633 10.725 50.481 1.00 82.31 376 ILE A C 1
ATOM 3101 O O . ILE A 1 376 ? -28.519 10.565 51.322 1.00 82.31 376 ILE A O 1
ATOM 3105 N N . ILE A 1 377 ? -27.873 11.049 49.210 1.00 82.69 377 ILE A N 1
ATOM 3106 C CA . ILE A 1 377 ? -29.203 11.241 48.631 1.00 82.69 377 ILE A CA 1
ATOM 3107 C C . ILE A 1 377 ? -29.717 9.928 48.029 1.00 82.69 377 ILE A C 1
ATOM 3109 O O . ILE A 1 377 ? -29.023 9.294 47.235 1.00 82.69 377 ILE A O 1
ATOM 3113 N N . ILE A 1 378 ? -30.949 9.568 48.379 1.00 82.88 378 ILE A N 1
ATOM 3114 C CA . ILE A 1 378 ? -31.710 8.389 47.964 1.00 82.88 378 ILE A CA 1
ATOM 3115 C C . ILE A 1 378 ? -33.118 8.869 47.605 1.00 82.88 378 ILE A C 1
ATOM 3117 O O . ILE A 1 378 ? -33.775 9.516 48.419 1.00 82.88 378 ILE A O 1
ATOM 3121 N N . ASP A 1 379 ? -33.551 8.633 46.364 1.00 78.19 379 ASP A N 1
ATOM 3122 C CA . ASP A 1 379 ? -34.820 9.145 45.814 1.00 78.19 379 ASP A CA 1
ATOM 3123 C C . ASP A 1 379 ? -35.044 10.654 46.054 1.00 78.19 379 ASP A C 1
ATOM 3125 O O . ASP A 1 379 ? -36.140 11.120 46.361 1.00 78.19 379 ASP A O 1
ATOM 3129 N N . GLY A 1 380 ? -33.971 11.444 45.937 1.00 79.75 380 GLY A N 1
ATOM 3130 C CA . GLY A 1 380 ? -34.005 12.900 46.126 1.00 79.75 380 GLY A CA 1
ATOM 3131 C C . GLY A 1 380 ? -34.017 13.365 47.588 1.00 79.75 380 GLY A C 1
ATOM 3132 O O . GLY A 1 380 ? -34.004 14.569 47.836 1.00 79.75 380 GLY A O 1
ATOM 3133 N N . LEU A 1 381 ? -33.991 12.446 48.557 1.00 84.69 381 LEU A N 1
ATOM 3134 C CA . LEU A 1 381 ? -33.961 12.742 49.989 1.00 84.69 381 LEU A CA 1
ATOM 3135 C C . LEU A 1 381 ? -32.683 12.220 50.639 1.00 84.69 381 LEU A C 1
ATOM 3137 O O . LEU A 1 381 ? -32.102 11.236 50.209 1.00 84.69 381 LEU A O 1
ATOM 3141 N N . ARG A 1 382 ? -32.255 12.847 51.730 1.00 87.19 382 ARG A N 1
ATOM 3142 C CA . ARG A 1 382 ? -31.205 12.294 52.593 1.00 87.19 382 ARG A CA 1
ATOM 3143 C C . ARG A 1 382 ? -31.614 10.918 53.138 1.00 87.19 382 ARG A C 1
ATOM 3145 O O . ARG A 1 382 ? -32.792 10.722 53.414 1.00 87.19 382 ARG A O 1
ATOM 3152 N N . ALA A 1 383 ? -30.679 9.989 53.337 1.00 86.31 383 ALA A N 1
ATOM 3153 C CA . ALA A 1 383 ? -30.980 8.610 53.751 1.00 86.31 383 ALA A CA 1
ATOM 3154 C C . ALA A 1 383 ? -31.887 8.476 55.003 1.00 86.31 383 ALA A C 1
ATOM 3156 O O . ALA A 1 383 ? -32.828 7.681 54.999 1.00 86.31 383 ALA A O 1
ATOM 3157 N N . ASP A 1 384 ? -31.666 9.266 56.058 1.00 87.94 384 ASP A N 1
ATOM 3158 C CA . ASP A 1 384 ? -32.550 9.321 57.238 1.00 87.94 384 ASP A CA 1
ATOM 3159 C C . ASP A 1 384 ? -33.923 9.931 56.904 1.00 87.94 384 ASP A C 1
ATOM 3161 O O . ASP A 1 384 ? -34.956 9.437 57.352 1.00 87.94 384 ASP A O 1
ATOM 3165 N N . LYS A 1 385 ? -33.958 10.971 56.064 1.00 89.88 385 LYS A N 1
ATOM 3166 C CA . LYS A 1 385 ? -35.197 11.626 55.615 1.00 89.88 385 LYS A CA 1
ATOM 3167 C C . LYS A 1 385 ? -36.031 10.764 54.680 1.00 89.88 385 LYS A C 1
ATOM 3169 O O . LYS A 1 385 ? -37.256 10.853 54.730 1.00 89.88 385 LYS A O 1
ATOM 3174 N N . TYR A 1 386 ? -35.390 9.917 53.885 1.00 89.38 386 TYR A N 1
ATOM 3175 C CA . TYR A 1 386 ? -36.032 8.871 53.100 1.00 89.38 386 TYR A CA 1
ATOM 3176 C C . TYR A 1 386 ? -36.702 7.838 54.017 1.00 89.38 386 TYR A C 1
ATOM 3178 O O . TYR A 1 386 ? -37.880 7.526 53.866 1.00 89.38 386 TYR A O 1
ATOM 3186 N N . ALA A 1 387 ? -35.994 7.362 55.043 1.00 88.88 387 ALA A N 1
ATOM 3187 C CA . ALA A 1 387 ? -36.576 6.447 56.021 1.00 88.88 387 ALA A CA 1
ATOM 3188 C C . ALA A 1 387 ? -37.756 7.087 56.789 1.00 88.88 387 ALA A C 1
ATOM 3190 O O . ALA A 1 387 ? -38.807 6.465 56.968 1.00 88.88 387 ALA A O 1
ATOM 3191 N N . GLU A 1 388 ? -37.630 8.356 57.195 1.00 88.56 388 GLU A N 1
ATOM 3192 C CA . GLU A 1 388 ? -38.719 9.124 57.815 1.00 88.56 388 GLU A CA 1
ATOM 3193 C C . GLU A 1 388 ? -39.926 9.300 56.885 1.00 88.56 388 GLU A C 1
ATOM 3195 O O . GLU A 1 388 ? -41.069 9.186 57.340 1.00 88.56 388 GLU A O 1
ATOM 3200 N N . SER A 1 389 ? -39.699 9.618 55.606 1.00 89.75 389 SER A N 1
ATOM 3201 C CA . SER A 1 389 ? -40.780 9.835 54.642 1.00 89.75 389 SER A CA 1
ATOM 3202 C C . SER A 1 389 ? -41.558 8.548 54.399 1.00 89.75 389 SER A C 1
ATOM 3204 O O . SER A 1 389 ? -42.784 8.578 54.447 1.00 89.75 389 SER A O 1
ATOM 3206 N N . GLU A 1 390 ? -40.876 7.413 54.274 1.00 88.56 390 GLU A N 1
ATOM 3207 C CA . GLU A 1 390 ? -41.501 6.103 54.111 1.00 88.56 390 GLU A CA 1
ATOM 3208 C C . GLU A 1 390 ? -42.371 5.725 55.328 1.00 88.56 390 GLU A C 1
ATOM 3210 O O . GLU A 1 390 ? -43.512 5.273 55.181 1.00 88.56 390 GLU A O 1
ATOM 3215 N N . MET A 1 391 ? -41.897 5.992 56.555 1.00 87.06 391 MET A N 1
ATOM 3216 C CA . MET A 1 391 ? -42.723 5.809 57.759 1.00 87.06 391 MET A CA 1
ATOM 3217 C C . MET A 1 391 ? -43.941 6.730 57.764 1.00 87.06 391 MET A C 1
ATOM 3219 O O . MET A 1 391 ? -45.043 6.298 58.112 1.00 87.06 391 MET A O 1
ATOM 3223 N N . ARG A 1 392 ? -43.749 8.003 57.405 1.00 88.62 392 ARG A N 1
ATOM 3224 C CA . ARG A 1 392 ? -44.808 9.018 57.390 1.00 88.62 392 ARG A CA 1
ATOM 3225 C C . ARG A 1 392 ? -45.892 8.671 56.372 1.00 88.62 392 ARG A C 1
ATOM 3227 O O . ARG A 1 392 ? -47.066 8.680 56.737 1.00 88.62 392 ARG A O 1
ATOM 3234 N N . ASN A 1 393 ? -45.495 8.298 55.157 1.00 87.38 393 ASN A N 1
ATOM 3235 C CA . ASN A 1 393 ? -46.389 7.864 54.084 1.00 87.38 393 ASN A CA 1
ATOM 3236 C C . ASN A 1 393 ? -47.232 6.669 54.543 1.00 87.38 393 ASN A C 1
ATOM 3238 O O . ASN A 1 393 ? -48.456 6.702 54.456 1.00 87.38 393 ASN A O 1
ATOM 3242 N N . TYR A 1 394 ? -46.605 5.667 55.166 1.00 87.75 394 TYR A N 1
ATOM 3243 C CA . TYR A 1 394 ? -47.326 4.518 55.711 1.00 87.75 394 TYR A CA 1
ATOM 3244 C C . TYR A 1 394 ? -48.347 4.883 56.798 1.00 87.75 394 TYR A C 1
ATOM 3246 O O . TYR A 1 394 ? -49.461 4.350 56.828 1.00 87.75 394 TYR A O 1
ATOM 3254 N N . HIS A 1 395 ? -47.980 5.778 57.719 1.00 85.25 395 HIS A N 1
ATOM 3255 C CA . HIS A 1 395 ? -48.903 6.254 58.746 1.00 85.25 395 HIS A CA 1
ATOM 3256 C C . HIS A 1 395 ? -50.087 7.001 58.128 1.00 85.25 395 HIS A C 1
ATOM 3258 O O . HIS A 1 395 ? -51.227 6.756 58.522 1.00 85.25 395 HIS A O 1
ATOM 3264 N N . GLN A 1 396 ? -49.838 7.841 57.126 1.00 84.50 396 GLN A N 1
ATOM 3265 C CA . GLN A 1 396 ? -50.880 8.559 56.403 1.00 84.50 396 GLN A CA 1
ATOM 3266 C C . GLN A 1 396 ? -51.819 7.602 55.651 1.00 84.50 396 GLN A C 1
ATOM 3268 O O . GLN A 1 396 ? -53.036 7.706 55.806 1.00 84.50 396 GLN A O 1
ATOM 3273 N N . ASP A 1 397 ? -51.284 6.599 54.953 1.00 85.12 397 ASP A N 1
ATOM 3274 C CA . ASP A 1 397 ? -52.075 5.559 54.281 1.00 85.12 397 ASP A CA 1
ATOM 3275 C C . ASP A 1 397 ? -52.944 4.764 55.264 1.00 85.12 397 ASP A C 1
ATOM 3277 O O . ASP A 1 397 ? -54.102 4.447 54.983 1.00 85.12 397 ASP A O 1
ATOM 3281 N N . LYS A 1 398 ? -52.418 4.453 56.454 1.00 83.44 398 LYS A N 1
ATOM 3282 C CA . LYS A 1 398 ? -53.180 3.795 57.526 1.00 83.44 398 LYS A CA 1
ATOM 3283 C C . LYS A 1 398 ? -54.341 4.650 58.018 1.00 83.44 398 LYS A C 1
ATOM 3285 O O . LYS A 1 398 ? -55.422 4.104 58.242 1.00 83.44 398 LYS A O 1
ATOM 3290 N N . GLU A 1 399 ? -54.130 5.947 58.209 1.00 83.25 399 GLU A N 1
ATOM 3291 C CA . GLU A 1 399 ? -55.184 6.871 58.634 1.00 83.25 399 GLU A CA 1
ATOM 3292 C C . GLU A 1 399 ? -56.255 7.018 57.547 1.00 83.25 399 GLU A C 1
ATOM 3294 O O . GLU A 1 399 ? -57.444 6.917 57.851 1.00 83.25 399 GLU A O 1
ATOM 3299 N N . VAL A 1 400 ? -55.860 7.109 56.271 1.00 82.56 400 VAL A N 1
ATOM 3300 C CA . VAL A 1 400 ? -56.791 7.105 55.130 1.00 82.56 400 VAL A CA 1
ATOM 3301 C C . VAL A 1 400 ? -57.591 5.801 55.074 1.00 82.56 400 VAL A C 1
ATOM 3303 O O . VAL A 1 400 ? -58.815 5.840 54.960 1.00 82.56 400 VAL A O 1
ATOM 3306 N N . GLN A 1 401 ? -56.953 4.636 55.232 1.00 79.81 401 GLN A N 1
ATOM 3307 C CA . GLN A 1 401 ? -57.654 3.346 55.270 1.00 79.81 401 GLN A CA 1
ATOM 3308 C C . GLN A 1 401 ? -58.627 3.233 56.452 1.00 79.81 401 GLN A C 1
ATOM 3310 O O . GLN A 1 401 ? -59.693 2.629 56.318 1.00 79.81 401 GLN A O 1
ATOM 3315 N N . LYS A 1 402 ? -58.281 3.776 57.625 1.00 80.88 402 LYS A N 1
ATOM 3316 C CA . LYS A 1 402 ? -59.195 3.827 58.777 1.00 80.88 402 LYS A CA 1
ATOM 3317 C C . LYS A 1 402 ? -60.376 4.755 58.497 1.00 80.88 402 LYS A C 1
ATOM 3319 O O . LYS A 1 402 ? -61.512 4.352 58.732 1.00 80.88 402 LYS A O 1
ATOM 3324 N N . ALA A 1 403 ? -60.121 5.944 57.954 1.00 77.50 403 ALA A N 1
ATOM 3325 C CA . ALA A 1 403 ? -61.151 6.911 57.593 1.00 77.50 403 ALA A CA 1
ATOM 3326 C C . ALA A 1 403 ? -62.111 6.348 56.530 1.00 77.50 403 ALA A C 1
ATOM 3328 O O . ALA A 1 403 ? -63.320 6.435 56.710 1.00 77.50 403 ALA A O 1
ATOM 3329 N N . GLN A 1 404 ? -61.597 5.671 55.496 1.00 76.56 404 GLN A N 1
ATOM 3330 C CA . GLN A 1 404 ? -62.401 4.986 54.472 1.00 76.56 404 GLN A CA 1
ATOM 3331 C C . GLN A 1 404 ? -63.257 3.845 55.042 1.00 76.56 404 GLN A C 1
ATOM 3333 O O . GLN A 1 404 ? -64.390 3.639 54.612 1.00 76.56 404 GLN A O 1
ATOM 3338 N N . LYS A 1 405 ? -62.748 3.095 56.030 1.00 74.62 405 LYS A N 1
ATOM 3339 C CA . LYS A 1 405 ? -63.531 2.055 56.725 1.00 74.62 405 LYS A CA 1
ATOM 3340 C C . LYS A 1 405 ? -64.638 2.637 57.604 1.00 74.62 405 LYS A C 1
ATOM 3342 O O . LYS A 1 405 ? -65.655 1.978 57.796 1.00 74.62 405 LYS A O 1
ATOM 3347 N N . LEU A 1 406 ? -64.440 3.837 58.147 1.00 71.19 406 LEU A N 1
ATOM 3348 C CA . LEU A 1 406 ? -65.432 4.544 58.960 1.00 71.19 406 LEU A CA 1
ATOM 3349 C C . LEU A 1 406 ? -66.476 5.272 58.098 1.00 71.19 406 LEU A C 1
ATOM 3351 O O . LEU A 1 406 ? -67.633 5.350 58.499 1.00 71.19 406 LEU A O 1
ATOM 3355 N N . SER A 1 407 ? -66.098 5.756 56.909 1.00 63.97 407 SER A N 1
ATOM 3356 C CA . SER A 1 407 ? -66.989 6.466 55.982 1.00 63.97 407 SER A CA 1
ATOM 3357 C C . SER A 1 407 ? -67.816 5.559 55.060 1.00 63.97 407 SER A C 1
ATOM 3359 O O . SER A 1 407 ? -68.747 6.050 54.428 1.00 63.97 407 SER A O 1
ATOM 3361 N N . ASN A 1 408 ? -67.561 4.243 55.037 1.00 52.25 408 ASN A N 1
ATOM 3362 C CA . ASN A 1 408 ? -68.397 3.241 54.359 1.00 52.25 408 ASN A CA 1
ATOM 3363 C C . ASN A 1 408 ? -69.051 2.251 55.357 1.00 52.25 408 ASN A C 1
ATOM 3365 O O . ASN A 1 408 ? -68.600 1.110 55.481 1.00 52.25 408 ASN A O 1
ATOM 3369 N N . PRO A 1 409 ? -70.154 2.610 56.049 1.00 52.88 409 PRO A N 1
ATOM 3370 C CA . PRO A 1 409 ? -70.883 1.694 56.930 1.00 52.88 409 PRO A CA 1
ATOM 3371 C C . PRO A 1 409 ? -71.892 0.782 56.205 1.00 52.88 409 PRO A C 1
ATOM 3373 O O . PRO A 1 409 ? -72.754 0.196 56.864 1.00 52.88 409 PRO A O 1
ATOM 3376 N N . LEU A 1 410 ? -71.862 0.645 54.872 1.00 50.38 410 LEU A N 1
ATOM 3377 C CA . LEU A 1 410 ? -72.910 -0.084 54.147 1.00 50.38 410 LEU A CA 1
ATOM 3378 C C . LEU A 1 410 ? -72.516 -1.523 53.780 1.00 50.38 410 LEU A C 1
ATOM 3380 O O . LEU A 1 410 ? -71.843 -1.772 52.784 1.00 50.38 410 LEU A O 1
ATOM 3384 N N . LYS A 1 411 ? -73.032 -2.440 54.614 1.00 46.09 411 LYS A N 1
ATOM 3385 C CA . LYS A 1 411 ? -73.441 -3.851 54.392 1.00 46.09 411 LYS A CA 1
ATOM 3386 C C . LYS A 1 411 ? -73.027 -4.755 55.562 1.00 46.09 411 LYS A C 1
ATOM 3388 O O . LYS A 1 411 ? -72.316 -5.741 55.404 1.00 46.09 411 LYS A O 1
ATOM 3393 N N . ARG A 1 412 ? -73.563 -4.470 56.754 1.00 43.75 412 ARG A N 1
ATOM 3394 C CA . ARG A 1 412 ? -73.973 -5.548 57.668 1.00 43.75 412 ARG A CA 1
ATOM 3395 C C . ARG A 1 412 ? -75.380 -5.972 57.252 1.00 43.75 412 ARG A C 1
ATOM 3397 O O . ARG A 1 412 ? -76.343 -5.313 57.628 1.00 43.75 412 ARG A O 1
ATOM 3404 N N . SER A 1 413 ? -75.501 -7.029 56.448 1.00 36.28 413 SER A N 1
ATOM 3405 C CA . SER A 1 413 ? -76.795 -7.684 56.246 1.00 36.28 413 SER A CA 1
ATOM 3406 C C . SER A 1 413 ? -77.096 -8.589 57.437 1.00 36.28 413 SER A C 1
ATOM 3408 O O . SER A 1 413 ? -76.329 -9.484 57.784 1.00 36.28 413 SER A O 1
ATOM 3410 N N . THR A 1 414 ? -78.233 -8.310 58.047 1.00 38.19 414 THR A N 1
ATOM 3411 C CA . THR A 1 414 ? -78.991 -9.094 59.019 1.00 38.19 414 THR A CA 1
ATOM 3412 C C . THR A 1 414 ? -79.343 -10.502 58.526 1.00 38.19 414 THR A C 1
ATOM 3414 O O . THR A 1 414 ? -79.821 -10.631 57.402 1.00 38.19 414 THR A O 1
ATOM 3417 N N . SER A 1 415 ? -79.168 -11.516 59.386 1.00 34.47 415 SER A N 1
ATOM 3418 C CA . SER A 1 415 ? -79.793 -12.866 59.397 1.00 34.47 415 SER A CA 1
ATOM 3419 C C . SER A 1 415 ? -78.860 -13.767 60.234 1.00 34.47 415 SER A C 1
ATOM 3421 O O . SER A 1 415 ? -77.677 -13.823 59.933 1.00 34.47 415 SER A O 1
ATOM 3423 N N . ASN A 1 416 ? -79.191 -14.434 61.341 1.00 32.03 416 ASN A N 1
ATOM 3424 C CA . ASN A 1 416 ? -80.445 -14.838 61.958 1.00 32.03 416 ASN A CA 1
ATOM 3425 C C . ASN A 1 416 ? -80.249 -14.933 63.484 1.00 32.03 416 ASN A C 1
ATOM 3427 O O . ASN A 1 416 ? -79.210 -15.385 63.966 1.00 32.03 416 ASN A O 1
ATOM 3431 N N . ARG A 1 417 ? -81.283 -14.556 64.244 1.00 39.06 417 ARG A N 1
ATOM 3432 C CA . ARG A 1 417 ? -81.481 -14.988 65.634 1.00 39.06 417 ARG A CA 1
ATOM 3433 C C . ARG A 1 417 ? -81.981 -16.432 65.636 1.00 39.06 417 ARG A C 1
ATOM 3435 O O . ARG A 1 417 ? -82.868 -16.758 64.856 1.00 39.06 417 ARG A O 1
ATOM 3442 N N . SER A 1 418 ? -81.526 -17.236 66.589 1.00 33.31 418 SER A N 1
ATOM 3443 C CA . SER A 1 418 ? -82.347 -18.252 67.262 1.00 33.31 418 SER A CA 1
ATOM 3444 C C . SER A 1 418 ? -81.733 -18.540 68.628 1.00 33.31 418 SER A C 1
ATOM 3446 O O . SER A 1 418 ? -80.540 -18.800 68.745 1.00 33.31 418 SER A O 1
ATOM 3448 N N . ALA A 1 419 ? -82.558 -18.390 69.657 1.00 38.59 419 ALA A N 1
ATOM 3449 C CA . ALA A 1 419 ? -82.237 -18.588 71.059 1.00 38.59 419 ALA A CA 1
ATOM 3450 C C . ALA A 1 419 ? -82.412 -20.057 71.462 1.00 38.59 419 ALA A C 1
ATOM 3452 O O . ALA A 1 419 ? -83.326 -20.694 70.957 1.00 38.59 419 ALA A O 1
ATOM 3453 N N . THR A 1 420 ? -81.659 -20.513 72.467 1.00 35.88 420 THR A N 1
ATOM 3454 C CA . THR A 1 420 ? -82.186 -21.371 73.543 1.00 35.88 420 THR A CA 1
ATOM 3455 C C . THR A 1 420 ? -81.359 -21.198 74.823 1.00 35.88 420 THR A C 1
ATOM 3457 O O . THR A 1 420 ? -80.132 -21.184 74.803 1.00 35.88 420 THR A O 1
ATOM 3460 N N . SER A 1 421 ? -82.102 -21.041 75.917 1.00 33.31 421 SER A N 1
ATOM 3461 C CA . SER A 1 421 ? -81.782 -21.065 77.354 1.00 33.31 421 SER A CA 1
ATOM 3462 C C . SER A 1 421 ? -80.846 -22.220 77.781 1.00 33.31 421 SER A C 1
ATOM 3464 O O . SER A 1 421 ? -80.836 -23.252 77.127 1.00 33.31 421 SER A O 1
ATOM 3466 N N . SER A 1 422 ? -80.111 -22.207 78.901 1.00 32.75 422 SER A N 1
ATOM 3467 C CA . SER A 1 422 ? -80.597 -21.990 80.272 1.00 32.75 422 SER A CA 1
ATOM 3468 C C . SER A 1 422 ? -79.445 -22.120 81.309 1.00 32.75 422 SER A C 1
ATOM 3470 O O . SER A 1 422 ? -78.492 -22.844 81.043 1.00 32.75 422 SER A O 1
ATOM 3472 N N . THR A 1 423 ? -79.629 -21.525 82.508 1.00 32.28 423 THR A N 1
ATOM 3473 C CA . THR A 1 423 ? -79.122 -21.989 83.842 1.00 32.28 423 THR A CA 1
ATOM 3474 C C . THR A 1 423 ? -77.597 -21.832 84.096 1.00 32.28 423 THR A C 1
ATOM 3476 O O . THR A 1 423 ? -76.791 -22.235 83.281 1.00 32.28 423 THR A O 1
ATOM 3479 N N . SER A 1 424 ? -77.033 -21.337 85.209 1.00 30.69 424 SER A N 1
ATOM 3480 C CA . SER A 1 424 ? -77.477 -20.757 86.486 1.00 30.69 424 SER A CA 1
ATOM 3481 C C . SER A 1 424 ? -76.231 -20.565 87.376 1.00 30.69 424 SER A C 1
ATOM 3483 O O . SER A 1 424 ? -75.498 -21.533 87.533 1.00 30.69 424 SER A O 1
ATOM 3485 N N . ARG A 1 425 ? -76.133 -19.412 88.076 1.00 35.41 425 ARG A N 1
ATOM 3486 C CA . ARG A 1 425 ? -75.463 -19.183 89.396 1.00 35.41 425 ARG A CA 1
ATOM 3487 C C . ARG A 1 425 ? -73.922 -19.384 89.441 1.00 35.41 425 ARG A C 1
ATOM 3489 O O . ARG A 1 425 ? -73.390 -20.246 88.775 1.00 35.41 425 ARG A O 1
ATOM 3496 N N . ARG A 1 426 ? -73.106 -18.686 90.242 1.00 32.94 426 ARG A N 1
ATOM 3497 C CA . ARG A 1 426 ? -73.267 -17.727 91.355 1.00 32.94 426 ARG A CA 1
ATOM 3498 C C . ARG A 1 426 ? -71.882 -17.126 91.695 1.00 32.94 426 ARG A C 1
ATOM 3500 O O . ARG A 1 426 ? -70.895 -17.832 91.545 1.00 32.94 426 ARG A O 1
ATOM 3507 N N . ASN A 1 427 ? -71.906 -15.929 92.303 1.00 33.44 427 ASN A N 1
ATOM 3508 C CA . ASN A 1 427 ? -70.935 -15.312 93.242 1.00 33.44 427 ASN A CA 1
ATOM 3509 C C . ASN A 1 427 ? -69.563 -14.903 92.659 1.00 33.44 427 ASN A C 1
ATOM 3511 O O . ASN A 1 427 ? -68.835 -15.748 92.164 1.00 33.44 427 ASN A O 1
ATOM 3515 N N . VAL A 1 428 ? -69.148 -13.630 92.566 1.00 34.03 428 VAL A N 1
ATOM 3516 C CA . VAL A 1 428 ? -69.092 -12.465 93.494 1.00 34.03 428 VAL A CA 1
ATOM 3517 C C . VAL A 1 428 ? -68.170 -12.663 94.705 1.00 34.03 428 VAL A C 1
ATOM 3519 O O . VAL A 1 428 ? -68.445 -13.531 95.523 1.00 34.03 428 VAL A O 1
ATOM 3522 N N . PHE A 1 429 ? -67.146 -11.789 94.759 1.00 30.78 429 PHE A N 1
ATOM 3523 C CA . PHE A 1 429 ? -66.267 -11.256 95.836 1.00 30.78 429 PHE A CA 1
ATOM 3524 C C . PHE A 1 429 ? -64.834 -11.187 95.259 1.00 30.78 429 PHE A C 1
ATOM 3526 O O . PHE A 1 429 ? -64.260 -12.220 94.945 1.00 30.78 429 PHE A O 1
ATOM 3533 N N . VAL A 1 430 ? -64.246 -10.055 94.840 1.00 33.09 430 VAL A N 1
ATOM 3534 C CA . VAL A 1 430 ? -63.925 -8.764 95.498 1.00 33.09 430 VAL A CA 1
ATOM 3535 C C . VAL A 1 430 ? -63.202 -8.939 96.833 1.00 33.09 430 VAL A C 1
ATOM 3537 O O . VAL A 1 430 ? -63.866 -9.173 97.829 1.00 33.09 430 VAL A O 1
ATOM 3540 N N . THR A 1 431 ? -61.870 -8.786 96.842 1.00 30.92 431 THR A N 1
ATOM 3541 C CA . THR A 1 431 ? -61.130 -7.711 97.551 1.00 30.92 431 THR A CA 1
ATOM 3542 C C . THR A 1 431 ? -59.614 -7.853 97.342 1.00 30.92 431 THR A C 1
ATOM 3544 O O . THR A 1 431 ? -59.071 -8.952 97.340 1.00 30.92 431 THR A O 1
ATOM 3547 N N . ALA A 1 432 ? -58.957 -6.709 97.149 1.00 29.83 432 ALA A N 1
ATOM 3548 C CA . ALA A 1 432 ? -57.509 -6.484 97.078 1.00 29.83 432 ALA A CA 1
ATOM 3549 C C . ALA A 1 432 ? -56.889 -6.409 98.511 1.00 29.83 432 ALA A C 1
ATOM 3551 O O . ALA A 1 432 ? -57.540 -6.858 99.450 1.00 29.83 432 ALA A O 1
ATOM 3552 N N . PRO A 1 433 ? -55.812 -5.641 98.787 1.00 52.81 433 PRO A N 1
ATOM 3553 C CA . PRO A 1 433 ? -54.395 -5.700 98.375 1.00 52.81 433 PRO A CA 1
ATOM 3554 C C . PRO A 1 433 ? -53.425 -5.700 99.599 1.00 52.81 433 PRO A C 1
ATOM 3556 O O . PRO A 1 433 ? -53.852 -5.425 100.714 1.00 52.81 433 PRO A O 1
ATOM 3559 N N . ARG A 1 434 ? -52.109 -5.906 99.392 1.00 28.45 434 ARG A N 1
ATOM 3560 C CA . ARG A 1 434 ? -50.944 -5.292 100.115 1.00 28.45 434 ARG A CA 1
ATOM 3561 C C . ARG A 1 434 ? -49.680 -6.116 99.802 1.00 28.45 434 ARG A C 1
ATOM 3563 O O . ARG A 1 434 ? -49.720 -7.327 99.940 1.00 28.45 434 ARG A O 1
ATOM 3570 N N . ALA A 1 435 ? -48.629 -5.596 99.168 1.00 28.84 435 ALA A N 1
ATOM 3571 C CA . ALA A 1 435 ? -47.679 -4.534 99.532 1.00 28.84 435 ALA A CA 1
ATOM 3572 C C . ALA A 1 435 ? -46.511 -5.017 100.422 1.00 28.84 435 ALA A C 1
ATOM 3574 O O . ALA A 1 435 ? -46.742 -5.608 101.470 1.00 28.84 435 ALA A O 1
ATOM 3575 N N . LEU A 1 436 ? -45.307 -4.595 99.995 1.00 30.72 436 LEU A N 1
ATOM 3576 C CA . LEU A 1 436 ? -44.039 -4.402 100.724 1.00 30.72 436 LEU A CA 1
ATOM 3577 C C . LEU A 1 436 ? -42.932 -5.482 100.591 1.00 30.72 436 LEU A C 1
ATOM 3579 O O . LEU A 1 436 ? -42.960 -6.537 101.210 1.00 30.72 436 LEU A O 1
ATOM 3583 N N . ASN A 1 437 ? -41.912 -5.102 99.801 1.00 31.23 437 ASN A N 1
ATOM 3584 C CA . ASN A 1 437 ? -40.458 -5.319 99.996 1.00 31.23 437 ASN A CA 1
ATOM 3585 C C . ASN A 1 437 ? -39.997 -4.783 101.395 1.00 31.23 437 ASN A C 1
ATOM 3587 O O . ASN A 1 437 ? -40.861 -4.201 102.054 1.00 31.23 437 ASN A O 1
ATOM 3591 N N . PRO A 1 438 ? -38.701 -4.772 101.840 1.00 50.97 438 PRO A N 1
ATOM 3592 C CA . PRO A 1 438 ? -37.418 -4.935 101.108 1.00 50.97 438 PRO A CA 1
ATOM 3593 C C . PRO A 1 438 ? -36.237 -5.590 101.907 1.00 50.97 438 PRO A C 1
ATOM 3595 O O . PRO A 1 438 ? -36.431 -6.099 103.004 1.00 50.97 438 PRO A O 1
ATOM 3598 N N . ILE A 1 439 ? -35.007 -5.424 101.363 1.00 33.31 439 ILE A N 1
ATOM 3599 C CA . ILE A 1 439 ? -33.649 -5.421 101.993 1.00 33.31 439 ILE A CA 1
ATOM 3600 C C . ILE A 1 439 ? -32.933 -6.790 101.955 1.00 33.31 439 ILE A C 1
ATOM 3602 O O . ILE A 1 439 ? -33.465 -7.765 102.464 1.00 33.31 439 ILE A O 1
ATOM 3606 N N . GLY A 1 440 ? -31.834 -6.979 101.198 1.00 28.48 440 GLY A N 1
ATOM 3607 C CA . GLY A 1 440 ? -30.425 -6.569 101.462 1.00 28.48 440 GLY A CA 1
ATOM 3608 C C . GLY A 1 440 ? -29.657 -7.813 101.986 1.00 28.48 440 GLY A C 1
ATOM 3609 O O . GLY A 1 440 ? -30.291 -8.670 102.575 1.00 28.48 440 GLY A O 1
ATOM 3610 N N . GLU A 1 441 ? -28.361 -8.097 101.834 1.00 30.00 441 GLU A N 1
ATOM 3611 C CA . GLU A 1 441 ? -27.171 -7.389 101.373 1.00 30.00 441 GLU A CA 1
ATOM 3612 C C . GLU A 1 441 ? -26.005 -8.427 101.292 1.00 30.00 441 GLU A C 1
ATOM 3614 O O . GLU A 1 441 ? -25.944 -9.372 102.069 1.00 30.00 441 GLU A O 1
ATOM 3619 N N . THR A 1 442 ? -25.149 -8.253 100.284 1.00 29.95 442 THR A N 1
ATOM 3620 C CA . THR A 1 442 ? -23.714 -8.553 100.031 1.00 29.95 442 THR A CA 1
ATOM 3621 C C . THR A 1 442 ? -22.782 -9.331 101.013 1.00 29.95 442 THR A C 1
ATOM 3623 O O . THR A 1 442 ? -22.876 -9.193 102.223 1.00 29.95 442 THR A O 1
ATOM 3626 N N . GLN A 1 443 ? -21.716 -9.918 100.405 1.00 33.16 443 GLN A N 1
ATOM 3627 C CA . GLN A 1 443 ? -20.340 -10.265 100.896 1.00 33.16 443 GLN A CA 1
ATOM 3628 C C . GLN A 1 443 ? -20.104 -11.753 101.268 1.00 33.16 443 GLN A C 1
ATOM 3630 O O . GLN A 1 443 ? -21.000 -12.386 101.796 1.00 33.16 443 GLN A O 1
ATOM 3635 N N . GLN A 1 444 ? -18.963 -12.436 101.060 1.00 33.38 444 GLN A N 1
ATOM 3636 C CA . GLN A 1 444 ? -17.630 -12.200 100.468 1.00 33.38 444 GLN A CA 1
ATOM 3637 C C . GLN A 1 444 ? -16.908 -13.578 100.335 1.00 33.38 444 GLN A C 1
ATOM 3639 O O . GLN A 1 444 ? -17.227 -14.526 101.046 1.00 33.38 444 GLN A O 1
ATOM 3644 N N . THR A 1 445 ? -15.922 -13.676 99.436 1.00 30.58 445 THR A N 1
ATOM 3645 C CA . THR A 1 445 ? -14.882 -14.736 99.295 1.00 30.58 445 THR A CA 1
ATOM 3646 C C . THR A 1 445 ? -13.806 -14.647 100.409 1.00 30.58 445 THR A C 1
ATOM 3648 O O . THR A 1 445 ? -13.756 -13.575 101.014 1.00 30.58 445 THR A O 1
ATOM 3651 N N . PRO A 1 446 ? -12.895 -15.635 100.669 1.00 44.53 446 PRO A N 1
ATOM 3652 C CA . PRO A 1 446 ? -11.680 -15.843 99.830 1.00 44.53 446 PRO A CA 1
ATOM 3653 C C . PRO A 1 446 ? -10.991 -17.255 99.828 1.00 44.53 446 PRO A C 1
ATOM 3655 O O . PRO A 1 446 ? -11.076 -18.005 100.788 1.00 44.53 446 PRO A O 1
ATOM 3658 N N . THR A 1 447 ? -10.284 -17.555 98.712 1.00 33.84 447 THR A N 1
ATOM 3659 C CA . THR A 1 447 ? -8.938 -18.201 98.492 1.00 33.84 447 THR A CA 1
ATOM 3660 C C . THR A 1 447 ? -8.446 -19.426 99.318 1.00 33.84 447 THR A C 1
ATOM 3662 O O . THR A 1 447 ? -8.721 -19.503 100.499 1.00 33.84 447 THR A O 1
ATOM 3665 N N . HIS A 1 448 ? -7.592 -20.380 98.881 1.00 34.44 448 HIS A N 1
ATOM 3666 C CA . HIS A 1 448 ? -6.540 -20.450 97.840 1.00 34.44 448 HIS A CA 1
ATOM 3667 C C . HIS A 1 448 ? -6.001 -21.908 97.651 1.00 34.44 448 HIS A C 1
ATOM 3669 O O . HIS A 1 448 ? -6.034 -22.697 98.590 1.00 34.44 448 HIS A O 1
ATOM 3675 N N . SER A 1 449 ? -5.299 -22.142 96.520 1.00 29.58 449 SER A N 1
ATOM 3676 C CA . SER A 1 449 ? -4.203 -23.128 96.260 1.00 29.58 449 SER A CA 1
ATOM 3677 C C . SER A 1 449 ? -4.590 -24.573 95.864 1.00 29.58 449 SER A C 1
ATOM 3679 O O . SER A 1 449 ? -5.520 -25.129 96.414 1.00 29.58 449 SER A O 1
ATOM 3681 N N . ARG A 1 450 ? -3.923 -25.286 94.935 1.00 30.81 450 ARG A N 1
ATOM 3682 C CA . ARG A 1 450 ? -2.576 -25.157 94.338 1.00 30.81 450 ARG A CA 1
ATOM 3683 C C . ARG A 1 450 ? -2.495 -25.942 93.003 1.00 30.81 450 ARG A C 1
ATOM 3685 O O . ARG A 1 450 ? -3.245 -26.882 92.778 1.00 30.81 450 ARG A O 1
ATOM 3692 N N . LYS A 1 451 ? -1.559 -25.517 92.145 1.00 33.81 451 LYS A N 1
ATOM 3693 C CA . LYS A 1 451 ? -1.217 -25.965 90.776 1.00 33.81 451 LYS A CA 1
ATOM 3694 C C . LYS A 1 451 ? -0.776 -27.434 90.625 1.00 33.81 451 LYS A C 1
ATOM 3696 O O . LYS A 1 451 ? -0.068 -27.936 91.490 1.00 33.81 451 LYS A O 1
ATOM 3701 N N . GLY A 1 452 ? -0.930 -27.957 89.400 1.00 28.45 452 GLY A N 1
ATOM 3702 C CA . GLY A 1 452 ? 0.182 -28.607 88.685 1.00 28.45 452 GLY A CA 1
ATOM 3703 C C . GLY A 1 452 ? -0.192 -29.727 87.707 1.00 28.45 452 GLY A C 1
ATOM 3704 O O . GLY A 1 452 ? -0.755 -30.728 88.127 1.00 28.45 452 GLY A O 1
ATOM 3705 N N . GLY A 1 453 ? 0.237 -29.598 86.443 1.00 29.06 453 GLY A N 1
ATOM 3706 C CA . GLY A 1 453 ? 0.652 -30.754 85.634 1.00 29.06 453 GLY A CA 1
ATOM 3707 C C . GLY A 1 453 ? -0.058 -30.964 84.297 1.00 29.06 453 GLY A C 1
ATOM 3708 O O . GLY A 1 453 ? -1.144 -31.522 84.241 1.00 29.06 453 GLY A O 1
ATOM 3709 N N . GLU A 1 454 ? 0.610 -30.560 83.219 1.00 32.09 454 GLU A N 1
ATOM 3710 C CA . GLU A 1 454 ? 0.302 -30.851 81.815 1.00 32.09 454 GLU A CA 1
ATOM 3711 C C . GLU A 1 454 ? 0.299 -32.360 81.493 1.00 32.09 454 GLU A C 1
ATOM 3713 O O . GLU A 1 454 ? 1.067 -33.122 82.074 1.00 32.09 454 GLU A O 1
ATOM 3718 N N . THR A 1 455 ? -0.442 -32.790 80.463 1.00 31.48 455 THR A N 1
ATOM 3719 C CA . THR A 1 455 ? 0.146 -33.294 79.198 1.00 31.48 455 THR A CA 1
ATOM 3720 C C . THR A 1 455 ? -0.902 -33.774 78.183 1.00 31.48 455 THR A C 1
ATOM 3722 O O . THR A 1 455 ? -2.034 -34.135 78.483 1.00 31.48 455 THR A O 1
ATOM 3725 N N . LYS A 1 456 ? -0.460 -33.695 76.928 1.00 33.75 456 LYS A N 1
ATOM 3726 C CA . LYS A 1 456 ? -1.107 -33.877 75.625 1.00 33.75 456 LYS A CA 1
ATOM 3727 C C . LYS A 1 456 ? -1.607 -35.311 75.378 1.00 33.75 456 LYS A C 1
ATOM 3729 O O . LYS A 1 456 ? -0.861 -36.233 75.680 1.00 33.75 456 LYS A O 1
ATOM 3734 N N . ARG A 1 457 ? -2.703 -35.492 74.615 1.00 30.61 457 ARG A N 1
ATOM 3735 C CA . ARG A 1 457 ? -2.720 -36.278 73.348 1.00 30.61 457 ARG A CA 1
ATOM 3736 C C . ARG A 1 457 ? -4.113 -36.456 72.711 1.00 30.61 457 ARG A C 1
ATOM 3738 O O . ARG A 1 457 ? -5.048 -36.909 73.349 1.00 30.61 457 ARG A O 1
ATOM 3745 N N . ALA A 1 458 ? -4.118 -36.250 71.392 1.00 30.34 458 ALA A N 1
ATOM 3746 C CA . ALA A 1 458 ? -4.601 -37.173 70.355 1.00 30.34 458 ALA A CA 1
ATOM 3747 C C . ALA A 1 458 ? -6.114 -37.437 70.155 1.00 30.34 458 ALA A C 1
ATOM 3749 O O . ALA A 1 458 ? -6.749 -38.211 70.855 1.00 30.34 458 ALA A O 1
ATOM 3750 N N . THR A 1 459 ? -6.590 -36.896 69.024 1.00 30.61 459 THR A N 1
ATOM 3751 C CA . THR A 1 459 ? -7.340 -37.559 67.931 1.00 30.61 459 THR A CA 1
ATOM 3752 C C . THR A 1 459 ? -8.479 -38.530 68.251 1.00 30.61 459 THR A C 1
ATOM 3754 O O . THR A 1 459 ? -8.236 -39.644 68.703 1.00 30.61 459 THR A O 1
ATOM 3757 N N . ARG A 1 460 ? -9.651 -38.253 67.657 1.00 34.09 460 ARG A N 1
ATOM 3758 C CA . ARG A 1 460 ? -10.187 -39.077 66.550 1.00 34.09 460 ARG A CA 1
ATOM 3759 C C . ARG A 1 460 ? -11.379 -38.424 65.842 1.00 34.09 460 ARG A C 1
ATOM 3761 O O . ARG A 1 460 ? -12.378 -38.079 66.458 1.00 34.09 460 ARG A O 1
ATOM 3768 N N . LYS A 1 461 ? -11.265 -38.345 64.513 1.00 33.09 461 LYS A N 1
ATOM 3769 C CA . LYS A 1 461 ? -12.385 -38.278 63.567 1.00 33.09 461 LYS A CA 1
ATOM 3770 C C . LYS A 1 461 ? -13.087 -39.643 63.525 1.00 33.09 461 LYS A C 1
ATOM 3772 O O . LYS A 1 461 ? -12.409 -40.671 63.569 1.00 33.09 461 LYS A O 1
ATOM 3777 N N . ARG A 1 462 ? -14.406 -39.653 63.317 1.00 31.80 462 ARG A N 1
ATOM 3778 C CA . ARG A 1 462 ? -15.098 -40.739 62.611 1.00 31.80 462 ARG A CA 1
ATOM 3779 C C . ARG A 1 462 ? -16.088 -40.150 61.609 1.00 31.80 462 ARG A C 1
ATOM 3781 O O . ARG A 1 462 ? -16.877 -39.271 61.930 1.00 31.80 462 ARG A O 1
ATOM 3788 N N . SER A 1 463 ? -15.910 -40.631 60.393 1.00 31.72 463 SER A N 1
ATOM 3789 C CA . SER A 1 463 ? -16.600 -40.399 59.129 1.00 31.72 463 SER A CA 1
ATOM 3790 C C . SER A 1 463 ? -18.008 -41.002 59.119 1.00 31.72 463 SER A C 1
ATOM 3792 O O . SER A 1 463 ? -18.293 -41.840 59.963 1.00 31.72 463 SER A O 1
ATOM 3794 N N . PHE A 1 464 ? -18.831 -40.621 58.137 1.00 29.12 464 PHE A N 1
ATOM 3795 C CA . PHE A 1 464 ? -19.515 -41.467 57.127 1.00 29.12 464 PHE A CA 1
ATOM 3796 C C . PHE A 1 464 ? -20.408 -40.504 56.299 1.00 29.12 464 PHE A C 1
ATOM 3798 O O . PHE A 1 464 ? -21.160 -39.736 56.884 1.00 29.12 464 PHE A O 1
ATOM 3805 N N . SER A 1 465 ? -20.120 -40.282 55.003 1.00 30.56 465 SER A N 1
ATOM 3806 C CA . SER A 1 465 ? -20.628 -41.040 53.828 1.00 30.56 465 SER A CA 1
ATOM 3807 C C . SER A 1 465 ? -22.042 -40.589 53.437 1.00 30.56 465 SER A C 1
ATOM 3809 O O . SER A 1 465 ? -22.856 -40.390 54.323 1.00 30.56 465 SER A O 1
ATOM 3811 N N . SER A 1 466 ? -22.478 -40.474 52.185 1.00 27.75 466 SER A N 1
ATOM 3812 C CA . SER A 1 466 ? -21.926 -40.513 50.818 1.00 27.75 466 SER A CA 1
ATOM 3813 C C . SER A 1 466 ? -23.125 -40.180 49.894 1.00 27.75 466 SER A C 1
ATOM 3815 O O . SER A 1 466 ? -24.252 -40.061 50.380 1.00 27.75 466 SER A O 1
ATOM 3817 N N . SER A 1 467 ? -22.858 -40.124 48.588 1.00 31.88 467 SER A N 1
ATOM 3818 C CA . SER A 1 467 ? -23.776 -40.245 47.443 1.00 31.88 467 SER A CA 1
ATOM 3819 C C . SER A 1 467 ? -24.201 -38.944 46.769 1.00 31.88 467 SER A C 1
ATOM 3821 O O . SER A 1 467 ? -24.645 -38.010 47.421 1.00 31.88 467 SER A O 1
ATOM 3823 N N . GLN A 1 468 ? -24.282 -38.871 45.445 1.00 33.50 468 GLN A N 1
ATOM 3824 C CA . GLN A 1 468 ? -23.413 -39.278 44.332 1.00 33.50 468 GLN A CA 1
ATOM 3825 C C . GLN A 1 468 ? -24.044 -38.590 43.106 1.00 33.50 468 GLN A C 1
ATOM 3827 O O . GLN A 1 468 ? -25.264 -38.484 43.012 1.00 33.50 468 GLN A O 1
ATOM 3832 N N . ILE A 1 469 ? -23.203 -38.111 42.195 1.00 35.81 469 ILE A N 1
ATOM 3833 C CA . ILE A 1 469 ? -23.546 -37.531 40.888 1.00 35.81 469 ILE A CA 1
ATOM 3834 C C . ILE A 1 469 ? -23.366 -38.634 39.831 1.00 35.81 469 ILE A C 1
ATOM 3836 O O . ILE A 1 469 ? -22.389 -39.378 39.955 1.00 35.81 469 ILE A O 1
ATOM 3840 N N . PRO A 1 470 ? -24.187 -38.716 38.769 1.00 39.56 470 PRO A N 1
ATOM 3841 C CA . PRO A 1 470 ? -23.831 -39.458 37.569 1.00 39.56 470 PRO A CA 1
ATOM 3842 C C . PRO A 1 470 ? -23.213 -38.551 36.491 1.00 39.56 470 PRO A C 1
ATOM 3844 O O . PRO A 1 470 ? -23.670 -37.434 36.245 1.00 39.56 470 PRO A O 1
ATOM 3847 N N . LYS A 1 471 ? -22.157 -39.074 35.862 1.00 36.34 471 LYS A N 1
ATOM 3848 C CA . LYS A 1 471 ? -21.570 -38.634 34.592 1.00 36.34 471 LYS A CA 1
ATOM 3849 C C . LYS A 1 471 ? -21.914 -39.678 33.523 1.00 36.34 471 LYS A C 1
ATOM 3851 O O . LYS A 1 471 ? -21.774 -40.864 33.793 1.00 36.34 471 LYS A O 1
ATOM 3856 N N . GLU A 1 472 ? -22.221 -39.204 32.327 1.00 39.97 472 GLU A N 1
ATOM 3857 C CA . GLU A 1 472 ? -22.183 -39.883 31.023 1.00 39.97 472 GLU A CA 1
ATOM 3858 C C . GLU A 1 472 ? -21.540 -38.867 30.058 1.00 39.97 472 GLU A C 1
ATOM 3860 O O . GLU A 1 472 ? -21.662 -37.664 30.287 1.00 39.97 472 GLU A O 1
ATOM 3865 N N . GLU A 1 473 ? -20.862 -39.186 28.964 1.00 41.94 473 GLU A N 1
ATOM 3866 C CA . GLU A 1 473 ? -20.085 -40.339 28.509 1.00 41.94 473 GLU A CA 1
ATOM 3867 C C . GLU A 1 473 ? -19.271 -39.814 27.297 1.00 41.94 473 GLU A C 1
ATOM 38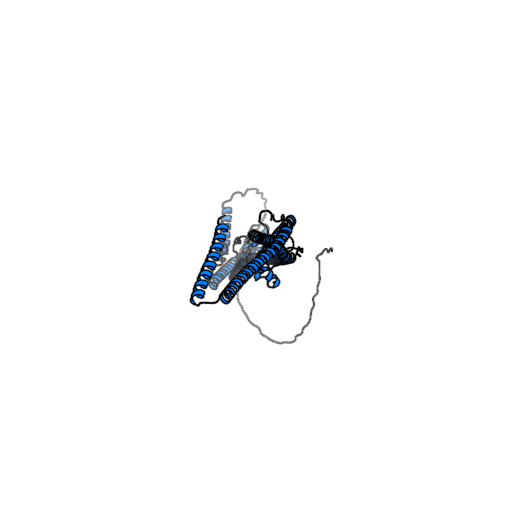69 O O . GLU A 1 473 ? -19.569 -38.755 26.742 1.00 41.94 473 GLU A O 1
ATOM 3874 N N . ILE A 1 474 ? -18.188 -40.503 26.951 1.00 46.97 474 ILE A N 1
ATOM 3875 C CA . ILE A 1 474 ? -17.150 -40.127 25.976 1.00 46.97 474 ILE A CA 1
ATOM 3876 C C . ILE A 1 474 ? -17.496 -40.697 24.591 1.00 46.97 474 ILE A C 1
ATOM 3878 O O . ILE A 1 474 ? -18.083 -41.772 24.513 1.00 46.97 474 ILE A O 1
ATOM 3882 N N . GLY A 1 475 ? -17.022 -40.071 23.506 1.00 44.00 475 GLY A N 1
ATOM 3883 C CA . GLY A 1 475 ? -16.969 -40.732 22.200 1.00 44.00 475 GLY A CA 1
ATOM 3884 C C . GLY A 1 475 ? -16.082 -40.047 21.157 1.00 44.00 475 GLY A C 1
ATOM 3885 O O . GLY A 1 475 ? -16.593 -39.222 20.411 1.00 44.00 475 GLY A O 1
ATOM 3886 N N . LEU A 1 476 ? -14.819 -40.504 21.107 1.00 40.28 476 LEU A N 1
ATOM 3887 C CA . LEU A 1 476 ? -13.812 -40.463 20.020 1.00 40.28 476 LEU A CA 1
ATOM 3888 C C . LEU A 1 476 ? -13.215 -39.122 19.565 1.00 40.28 476 LEU A C 1
ATOM 3890 O O . LEU A 1 476 ? -13.933 -38.273 19.000 1.00 40.28 476 LEU A O 1
#

Foldseek 3Di:
DVVVVVVVVVVVVVVVVVVVVLVVVVVVCVVVVPDPVVNVVVVVVVVVVVVVVVVVVVVVVVVVLVVLVVLLVVLQVLLQVLCVQVVHDHDDPVVDDPSDPVSSVVSVVSSVVSVVVLCVQLVVLVVLLVLQCLLCVQQVHDGDDDPCSNNHRDDPVVVVVSVVSSVVSVVVSVVLLVLLVVLLVLLVVLCVQCVVPDPDDDPVLVCSNVDDSPDSPHRSYPVVSVVSVVSSVVSVVSSVVVLVVLVVLQVVLVVLLVVLCVLLQHPPPPPPPDPDSVPSHVVVSVVSVVVSVVSVVVCVLCVVLSVLLVVLVVLVVVLVVLVVLVPDPVQPPCDPNVNVVSVVSNVVSVVVNVVSLVVSVVSQVVSCVVPVDDTSDHPNDHSSVVSVVVVVVVVVVVVVVVVVVVVDPPDPDDDDDDDDDDDDDDDDDDDDDDDDDDDDDDDDDDDDDDDDDDDDDDDDDDDDDDDDDDDDDDDD

Organism: Heterodera schachtii (NCBI:txid97005)

Sequence (476 aa):
MSFKSSRDKSIENVIISVQNEFGYLNQLWDTVHMDLPTRECRVEEACEFMINLLQVIRKSEEKVVRDIVSDLEIRQKAVTNLRNFLGLPSFDESLFPPKSIALLKVLDSEKNRLEAKREEIVGSQARLTEKYKALCDRVGTTARQIEGVHDRIMSKDVLDKLEGEVNALQTYVNERREKALQLQAESKRIFETIRPSINSFSEDDLHFLRVDLDSQSIVLSSAFLKKMEKINERLKDHHHSWLQQVTFRYDELLVKLNELSAKCFQPSTELSAKPNLENLSEKELQKLEEEVRIRQQKYERAKPVFDKLNEWMDSWKQKLNIERRVCRASFYTNRAGDLNKKLKQQKTVEQKLPKLLNELCELCNDYIKNFQLNDIIIDGLRADKYAESEMRNYHQDKEVQKAQKLSNPLKRSTSNRSATSSTSRRNVFVTAPRALNPIGETQQTPTHSRKGGETKRATRKRSFSSSQIPKEEIGL

Secondary structure (DSSP, 8-state):
-HHHHHHHHHHHHHHHHHHHHHHHHHHHHHHTT--HHHHHHHHHHHHHHHHHHHHHHHHHHHHHHHHHHHHHHHHHHHHHHHHHHHTPPPP--TTS-TT-HHHHHHHHHHHHHHHHHHHHHHHHHHHHHHHHHHHHHHHT-PPPP-TTTTTS---HHHHHHHHHHHHHHHHHHHHHHHHHHHHHHHHHHHHHHHTTT-----HHHHHHHH--TT-TT----HHHHHHHHHHHHHHHHHHHHHHHHHHHHHHHHHHHHHHHHHHTT-----------GGG--HHHHHHHHHHHHHHHHHHHHHHHHHHHHHHHHHHHHHHHHHHHHHTSGGGS--STTHHHHHHHHHHHHHHHHHHHHHHHHHHHHHHHHHH-----EETTEEHHHHHHHHHHHHHHHHHHHHHHHHH---------------------------------------------------------------------

Radius of gyration: 65.27 Å; chains: 1; bounding box: 155×88×180 Å